Protein AF-A0A7Y2NNL2-F1 (afdb_monomer)

Foldseek 3Di:
DDDDDDDDDDDPPPCPPPFDKDWQFDWFDKKFKDFPLFADDAQVPPDHPLAQPGDSPVTDMGTDQEKDQPPPGRHYGDQQGQKMKIKDKTADQAQLFFFKKKKKKQKWQWKWKHKNNHTFDTDQFDDDDDGSPGAGNDGDDDPSNVDIDIDMDTDPDDHTMMMMMMMGHHNDSPDRMITIIMIMMGTGDDDWAWPFAQFWADFAQFKIKTKTFTPDWFWKKKQKDLDLVDSPDIDIDGGTDGIDITMGGRHHGQGKMWIFIATPVGGRGDTDPLQIEGGHHDPPDDDDAAEAEDEQQQPLDVVSLVVLVVVLVVQCPDPPNRRDHQAYEYEENQFADALDPVSNSRRPGVRCRSVRSYHYYDYDYDPGNHDD

Structure (mmCIF, N/CA/C/O backbone):
data_AF-A0A7Y2NNL2-F1
#
_entry.id   AF-A0A7Y2NNL2-F1
#
loop_
_atom_site.group_PDB
_atom_site.id
_atom_site.type_symbol
_atom_site.label_atom_id
_atom_site.label_alt_id
_atom_site.label_comp_id
_atom_site.label_asym_id
_atom_site.label_entity_id
_atom_site.label_seq_id
_atom_site.pdbx_PDB_ins_code
_atom_site.Cartn_x
_atom_site.Cartn_y
_atom_site.Cartn_z
_atom_site.occupancy
_atom_site.B_iso_or_equiv
_atom_site.auth_seq_id
_atom_site.auth_comp_id
_atom_site.auth_asym_id
_atom_site.auth_atom_id
_atom_site.pdbx_PDB_model_num
ATOM 1 N N . MET A 1 1 ? 3.612 52.638 32.351 1.00 39.91 1 MET A N 1
ATOM 2 C CA . MET A 1 1 ? 3.209 51.322 31.813 1.00 39.91 1 MET A CA 1
ATOM 3 C C . MET A 1 1 ? 3.485 51.329 30.318 1.00 39.91 1 MET A C 1
ATOM 5 O O . MET A 1 1 ? 2.898 52.148 29.628 1.00 39.91 1 MET A O 1
ATOM 9 N N . LYS A 1 2 ? 4.443 50.529 29.835 1.00 31.44 2 LYS A N 1
ATOM 10 C CA . LYS A 1 2 ? 4.724 50.361 28.399 1.00 31.44 2 LYS A CA 1
ATOM 11 C C . LYS A 1 2 ? 4.323 48.939 28.016 1.00 31.44 2 LYS A C 1
ATOM 13 O O . LYS A 1 2 ? 4.925 47.989 28.507 1.00 31.44 2 LYS A O 1
ATOM 18 N N . THR A 1 3 ? 3.288 48.813 27.201 1.00 33.69 3 THR A N 1
ATOM 19 C CA . THR A 1 3 ? 2.809 47.560 26.613 1.00 33.69 3 THR A CA 1
ATOM 20 C C . THR A 1 3 ? 3.788 47.111 25.527 1.00 33.69 3 THR A C 1
ATOM 22 O O . THR A 1 3 ? 4.092 47.868 24.608 1.00 33.69 3 THR A O 1
ATOM 25 N N . LYS A 1 4 ? 4.330 45.895 25.658 1.00 30.45 4 LYS A N 1
ATOM 26 C CA . LYS A 1 4 ? 5.097 45.223 24.602 1.00 30.45 4 LYS A CA 1
ATOM 27 C C . LYS A 1 4 ? 4.117 44.407 23.761 1.00 30.45 4 LYS A C 1
ATOM 29 O O . LYS A 1 4 ? 3.506 43.481 24.283 1.00 30.45 4 LYS A O 1
ATOM 34 N N . ASN A 1 5 ? 3.984 44.757 22.486 1.00 30.94 5 ASN A N 1
ATOM 35 C CA . ASN A 1 5 ? 3.289 43.934 21.501 1.00 30.94 5 ASN A CA 1
ATOM 36 C C . ASN A 1 5 ? 4.247 42.834 21.036 1.00 30.94 5 ASN A C 1
ATOM 38 O O . ASN A 1 5 ? 5.328 43.139 20.532 1.00 30.94 5 ASN A O 1
ATOM 42 N N . TYR A 1 6 ? 3.859 41.575 21.216 1.00 30.16 6 TYR A N 1
ATOM 43 C CA . TYR A 1 6 ? 4.557 40.435 20.631 1.00 30.16 6 TYR A CA 1
ATOM 44 C C . TYR A 1 6 ? 3.902 40.109 19.290 1.00 30.16 6 TYR A C 1
ATOM 46 O O . TYR A 1 6 ? 2.712 39.809 19.226 1.00 30.16 6 TYR A O 1
ATOM 54 N N . LEU A 1 7 ? 4.685 40.226 18.221 1.00 28.59 7 LEU A N 1
ATOM 55 C CA . LEU A 1 7 ? 4.309 39.805 16.880 1.00 28.59 7 LEU A CA 1
ATOM 56 C C . LEU A 1 7 ? 4.473 38.279 16.819 1.00 28.59 7 LEU A C 1
ATOM 58 O O . LEU A 1 7 ? 5.594 37.780 16.894 1.00 28.59 7 LEU A O 1
ATOM 62 N N . PHE A 1 8 ? 3.367 37.540 16.743 1.00 30.36 8 PHE A N 1
ATOM 63 C CA . PHE A 1 8 ? 3.392 36.105 16.463 1.00 30.36 8 PHE A CA 1
ATOM 64 C C . PHE A 1 8 ? 3.561 35.912 14.954 1.00 30.36 8 PHE A C 1
ATOM 66 O O . PHE A 1 8 ? 2.633 36.149 14.183 1.00 30.36 8 PHE A O 1
ATOM 73 N N . THR A 1 9 ? 4.754 35.505 14.528 1.00 30.58 9 THR A N 1
ATOM 74 C CA . THR A 1 9 ? 4.985 35.030 13.161 1.00 30.58 9 THR A CA 1
ATOM 75 C C . THR A 1 9 ? 4.432 33.613 13.054 1.00 30.58 9 THR A C 1
ATOM 77 O O . THR A 1 9 ? 4.983 32.681 13.636 1.00 30.58 9 THR A O 1
ATOM 80 N N . LEU A 1 10 ? 3.328 33.458 12.326 1.00 28.56 10 LEU A N 1
ATOM 81 C CA . LEU A 1 10 ? 2.786 32.162 11.935 1.00 28.56 10 LEU A CA 1
ATOM 82 C C . LEU A 1 10 ? 3.686 31.586 10.830 1.00 28.56 10 LEU A C 1
ATOM 84 O O . LEU A 1 10 ? 3.646 32.049 9.691 1.00 28.56 10 LEU A O 1
ATOM 88 N N . ILE A 1 11 ? 4.534 30.617 11.172 1.00 29.59 11 ILE A N 1
ATOM 89 C CA . ILE A 1 11 ? 5.284 29.835 10.184 1.00 29.59 11 ILE A CA 1
ATOM 90 C C . ILE A 1 11 ? 4.324 28.774 9.648 1.00 29.59 11 ILE A C 1
ATOM 92 O O . ILE A 1 11 ? 4.042 27.783 10.319 1.00 29.59 11 ILE A O 1
ATOM 96 N N . LEU A 1 12 ? 3.796 29.005 8.449 1.00 29.80 12 LEU A N 1
ATOM 97 C CA . LEU A 1 12 ? 3.061 27.996 7.698 1.00 29.80 12 LEU A CA 1
ATOM 98 C C . LEU A 1 12 ? 4.092 27.034 7.082 1.00 29.80 12 LEU A C 1
ATOM 100 O O . LEU A 1 12 ? 4.639 27.296 6.013 1.00 29.80 12 LEU A O 1
ATOM 104 N N . LEU A 1 13 ? 4.411 25.953 7.794 1.00 30.67 13 LEU A N 1
ATOM 105 C CA . LEU A 1 13 ? 5.142 24.814 7.237 1.00 30.67 13 LEU A CA 1
ATOM 106 C C . LEU A 1 13 ? 4.187 24.064 6.305 1.00 30.67 13 LEU A C 1
ATOM 108 O O . LEU A 1 13 ? 3.367 23.269 6.751 1.00 30.67 13 LEU A O 1
ATOM 112 N N . ILE A 1 14 ? 4.275 24.341 5.007 1.00 36.69 14 ILE A N 1
ATOM 113 C CA . ILE A 1 14 ? 3.704 23.464 3.986 1.00 36.69 14 ILE A CA 1
ATOM 114 C C . ILE A 1 14 ? 4.641 22.255 3.919 1.00 36.69 14 ILE A C 1
ATOM 116 O O . ILE A 1 14 ? 5.672 22.302 3.250 1.00 36.69 14 ILE A O 1
ATOM 120 N N . SER A 1 15 ? 4.331 21.191 4.660 1.00 38.12 15 SER A N 1
ATOM 121 C CA . SER A 1 15 ? 4.994 19.897 4.493 1.00 38.12 15 SER A CA 1
ATOM 122 C C . SER A 1 15 ? 4.481 19.253 3.204 1.00 38.12 15 SER A C 1
ATOM 124 O O . SER A 1 15 ? 3.606 18.391 3.227 1.00 38.12 15 SER A O 1
ATOM 126 N N . GLY A 1 16 ? 4.994 19.698 2.058 1.00 38.06 16 GLY A N 1
ATOM 127 C CA . GLY A 1 16 ? 5.000 18.837 0.882 1.00 38.06 16 GLY A CA 1
ATOM 128 C C . GLY A 1 16 ? 5.889 17.650 1.229 1.00 38.06 16 GLY A C 1
ATOM 129 O O . GLY A 1 16 ? 7.071 17.848 1.505 1.00 38.06 16 GLY A O 1
ATOM 130 N N . GLY A 1 17 ? 5.319 16.449 1.321 1.00 42.34 17 GLY A N 1
ATOM 131 C CA . GLY A 1 17 ? 6.104 15.243 1.553 1.00 42.34 17 GLY A CA 1
ATOM 132 C C . GLY A 1 17 ? 7.134 15.107 0.436 1.00 42.34 17 GLY A C 1
ATOM 133 O O . GLY A 1 17 ? 6.771 14.862 -0.709 1.00 42.34 17 GLY A O 1
ATOM 134 N N . MET A 1 18 ? 8.412 15.318 0.748 1.00 43.72 18 MET A N 1
ATOM 135 C CA . MET A 1 18 ? 9.483 14.835 -0.112 1.00 43.72 18 MET A CA 1
ATOM 136 C C . MET A 1 18 ? 9.488 13.319 0.040 1.00 43.72 18 MET A C 1
ATOM 138 O O . MET A 1 18 ? 9.969 12.804 1.048 1.00 43.72 18 MET A O 1
ATOM 142 N N . TYR A 1 19 ? 8.917 12.609 -0.927 1.00 59.53 19 TYR A N 1
ATOM 143 C CA . TYR A 1 19 ? 9.126 11.170 -1.018 1.00 59.53 19 TYR A CA 1
ATOM 144 C C . TYR A 1 19 ? 10.609 10.941 -1.310 1.00 59.53 19 TYR A C 1
ATOM 146 O O . TYR A 1 19 ? 11.184 11.590 -2.188 1.00 59.53 19 TYR A O 1
ATOM 154 N N . GLY A 1 20 ? 11.256 10.091 -0.513 1.00 73.69 20 GLY A N 1
ATOM 155 C CA . GLY A 1 20 ? 12.661 9.765 -0.723 1.00 73.69 20 GLY A CA 1
ATOM 156 C C . GLY A 1 20 ? 12.835 9.130 -2.100 1.00 73.69 20 GLY A C 1
ATOM 157 O O . GLY A 1 20 ? 12.136 8.178 -2.421 1.00 73.69 20 GLY A O 1
ATOM 158 N N . GLN A 1 21 ? 13.745 9.646 -2.919 1.00 86.75 21 GLN A N 1
ATOM 159 C CA . GLN A 1 21 ? 14.157 8.975 -4.151 1.00 86.75 21 GLN A CA 1
ATOM 160 C C . GLN A 1 21 ? 15.520 8.322 -3.926 1.00 86.75 21 GLN A C 1
ATOM 162 O O . GLN A 1 21 ? 16.376 8.890 -3.243 1.00 86.75 21 GLN A O 1
ATOM 167 N N . THR A 1 22 ? 15.722 7.138 -4.490 1.00 93.25 22 THR A N 1
ATOM 168 C CA . THR A 1 22 ? 16.997 6.416 -4.444 1.00 93.25 22 THR A CA 1
ATOM 169 C C . THR A 1 22 ? 17.411 6.055 -5.858 1.00 93.25 22 THR A C 1
ATOM 171 O O . THR A 1 22 ? 16.667 5.379 -6.562 1.00 93.25 22 THR A O 1
ATOM 174 N N . THR A 1 23 ? 18.603 6.470 -6.278 1.00 95.56 23 THR A N 1
ATOM 175 C CA . THR A 1 23 ? 19.197 5.977 -7.525 1.00 95.56 23 THR A CA 1
ATOM 176 C C . THR A 1 23 ? 19.580 4.510 -7.338 1.00 95.56 23 THR A C 1
ATOM 178 O O . THR A 1 23 ? 20.417 4.193 -6.495 1.00 95.56 23 THR A O 1
ATOM 181 N N . LEU A 1 24 ? 18.932 3.625 -8.094 1.00 97.00 24 LEU A N 1
ATOM 182 C CA . LEU A 1 24 ? 19.151 2.175 -8.071 1.00 97.00 24 LEU A CA 1
ATOM 183 C C . LEU A 1 24 ? 20.162 1.744 -9.140 1.00 97.00 24 LEU A C 1
ATOM 185 O O . LEU A 1 24 ? 20.945 0.825 -8.912 1.00 97.00 24 LEU A O 1
ATOM 189 N N . ILE A 1 25 ? 20.165 2.429 -10.286 1.00 98.12 25 ILE A N 1
ATOM 190 C CA . ILE A 1 25 ? 21.173 2.311 -11.344 1.00 98.12 25 ILE A CA 1
ATOM 191 C C . ILE A 1 25 ? 21.515 3.731 -11.793 1.00 98.12 25 ILE A C 1
ATOM 193 O O . ILE A 1 25 ? 20.610 4.494 -12.130 1.00 98.12 25 ILE A O 1
ATOM 197 N N . SER A 1 26 ? 22.797 4.088 -11.771 1.00 97.69 26 SER A N 1
ATOM 198 C CA . SER A 1 26 ? 23.283 5.387 -12.251 1.00 97.69 26 SER A CA 1
ATOM 199 C C . SER A 1 26 ? 23.585 5.335 -13.748 1.00 97.69 26 SER A C 1
ATOM 201 O O . SER A 1 26 ? 23.958 4.277 -14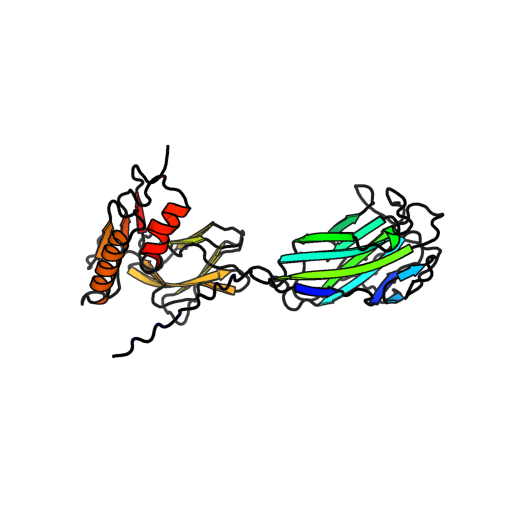.254 1.00 97.69 26 SER A O 1
ATOM 203 N N . GLU A 1 27 ? 23.506 6.478 -14.428 1.00 96.19 27 GLU A N 1
ATOM 204 C CA . GLU A 1 27 ? 24.070 6.629 -15.779 1.00 96.19 27 GLU A CA 1
ATOM 205 C C . GLU A 1 27 ? 25.551 6.221 -15.804 1.00 96.19 27 GLU A C 1
ATOM 207 O O . GLU A 1 27 ? 26.263 6.380 -14.804 1.00 96.19 27 GLU A O 1
ATOM 212 N N . GLY A 1 28 ? 25.999 5.649 -16.920 1.00 96.88 28 GLY A N 1
ATOM 213 C CA . GLY A 1 28 ? 27.375 5.179 -17.076 1.00 96.88 28 GLY A CA 1
ATOM 214 C C . GLY A 1 28 ? 27.766 3.973 -16.210 1.00 96.88 28 GLY A C 1
ATOM 215 O O . GLY A 1 28 ? 28.952 3.700 -16.027 1.00 96.88 28 GLY A O 1
ATOM 216 N N . SER A 1 29 ? 26.797 3.250 -15.637 1.00 97.56 29 SER A N 1
ATOM 217 C CA . SER A 1 29 ? 27.079 2.021 -14.879 1.00 97.56 29 SER A CA 1
ATOM 218 C C . SER A 1 29 ? 27.646 0.912 -15.777 1.00 97.56 29 SER A C 1
ATOM 220 O O . SER A 1 29 ? 27.354 0.867 -16.967 1.00 97.56 29 SER A O 1
ATOM 222 N N . ASP A 1 30 ? 28.393 -0.035 -15.201 1.00 98.12 30 ASP A N 1
ATOM 223 C CA . ASP A 1 30 ? 28.882 -1.223 -15.923 1.00 98.12 30 ASP A CA 1
ATOM 224 C C . ASP A 1 30 ? 27.750 -2.184 -16.294 1.00 98.12 30 ASP A C 1
ATOM 226 O O . ASP A 1 30 ? 26.962 -2.547 -15.427 1.00 98.12 30 ASP A O 1
ATOM 230 N N . TRP A 1 31 ? 27.693 -2.683 -17.521 1.00 98.50 31 TRP A N 1
ATOM 231 C CA . TRP A 1 31 ? 26.726 -3.697 -17.952 1.00 98.50 31 TRP A CA 1
ATOM 232 C C . TRP A 1 31 ? 27.439 -4.932 -18.479 1.00 98.50 31 TRP A C 1
ATOM 234 O O . TRP A 1 31 ? 28.460 -4.818 -19.157 1.00 98.50 31 TRP A O 1
ATOM 244 N N . ASN A 1 32 ? 26.884 -6.110 -18.188 1.00 98.50 32 ASN A N 1
ATOM 245 C CA . ASN A 1 32 ? 27.220 -7.300 -18.957 1.00 98.50 32 ASN A CA 1
ATOM 246 C C . ASN A 1 32 ? 26.529 -7.183 -20.313 1.00 98.50 32 ASN A C 1
ATOM 248 O O . ASN A 1 32 ? 25.350 -6.836 -20.359 1.00 98.50 32 ASN A O 1
ATOM 252 N N . TYR A 1 33 ? 27.237 -7.458 -21.402 1.00 98.31 33 TYR A N 1
ATOM 253 C CA . TYR A 1 33 ? 26.706 -7.335 -22.752 1.00 98.31 33 TYR A CA 1
ATOM 254 C C . TYR A 1 33 ? 27.048 -8.537 -23.632 1.00 98.31 33 TYR A C 1
ATOM 256 O O . TYR A 1 33 ? 28.111 -9.155 -23.505 1.00 98.31 33 TYR A O 1
ATOM 264 N N . TYR A 1 34 ? 26.125 -8.847 -24.539 1.00 97.62 34 TYR A N 1
ATOM 265 C CA . TYR A 1 34 ? 26.248 -9.890 -25.548 1.00 97.62 34 TYR A CA 1
ATOM 266 C C . TYR A 1 34 ? 26.016 -9.297 -26.936 1.00 97.62 34 TYR A C 1
ATOM 268 O O . TYR A 1 34 ? 24.952 -8.748 -27.224 1.00 97.62 34 TYR A O 1
ATOM 276 N N . ASP A 1 35 ? 27.031 -9.418 -27.788 1.00 95.38 35 ASP A N 1
ATOM 277 C CA . ASP A 1 35 ? 27.153 -8.731 -29.077 1.00 95.38 35 ASP A CA 1
ATOM 278 C C . ASP A 1 35 ? 27.595 -9.686 -30.210 1.00 95.38 35 ASP A C 1
ATOM 280 O O . ASP A 1 35 ? 28.203 -9.289 -31.203 1.00 95.38 35 ASP A O 1
ATOM 284 N N . LEU A 1 36 ? 27.284 -10.984 -30.080 1.00 94.69 36 LEU A N 1
ATOM 285 C CA . LEU A 1 36 ? 27.739 -12.035 -31.006 1.00 94.69 36 LEU A CA 1
ATOM 286 C C . LEU A 1 36 ? 26.868 -12.207 -32.266 1.00 94.69 36 LEU A C 1
ATOM 288 O O . LEU A 1 36 ? 27.039 -13.176 -33.006 1.00 94.69 36 LEU A O 1
ATOM 292 N N . ALA A 1 37 ? 25.984 -11.244 -32.543 1.00 91.88 37 ALA A N 1
ATOM 293 C CA . ALA A 1 37 ? 25.077 -11.238 -33.693 1.00 91.88 37 ALA A CA 1
ATOM 294 C C . ALA A 1 37 ? 24.137 -12.466 -33.771 1.00 91.88 37 ALA A C 1
ATOM 296 O O . ALA A 1 37 ? 23.895 -13.041 -34.835 1.00 91.88 37 ALA A O 1
ATOM 297 N N . ASN A 1 38 ? 23.601 -12.864 -32.619 1.00 93.88 38 ASN A N 1
ATOM 298 C CA . ASN A 1 38 ? 22.544 -13.858 -32.462 1.00 93.88 38 ASN A CA 1
ATOM 299 C C . ASN A 1 38 ? 21.821 -13.647 -31.124 1.00 93.88 38 ASN A C 1
ATOM 301 O O . ASN A 1 38 ? 22.293 -12.902 -30.268 1.00 93.88 38 ASN A O 1
ATOM 305 N N . GLU A 1 39 ? 20.705 -14.346 -30.920 1.00 94.12 39 GLU A N 1
ATOM 306 C CA . GLU A 1 39 ? 20.044 -14.398 -29.613 1.00 94.12 39 GLU A CA 1
ATOM 307 C C . GLU A 1 39 ? 20.897 -15.201 -28.610 1.00 94.12 39 GLU A C 1
ATOM 309 O O . GLU A 1 39 ? 21.402 -16.272 -28.986 1.00 94.12 39 GLU A O 1
ATOM 314 N N . PRO A 1 40 ? 21.058 -14.740 -27.352 1.00 95.94 40 PRO A N 1
ATOM 315 C CA . PRO A 1 40 ? 21.673 -15.540 -26.304 1.00 95.94 40 PRO A CA 1
ATOM 316 C C . PRO A 1 40 ? 20.906 -16.852 -26.121 1.00 95.94 40 PRO A C 1
ATOM 318 O O . PRO A 1 40 ? 19.692 -16.854 -25.915 1.00 95.94 40 PRO A O 1
ATOM 321 N N . SER A 1 41 ? 21.610 -17.981 -26.192 1.00 94.88 41 SER A N 1
ATOM 322 C CA . SER A 1 41 ? 21.019 -19.275 -25.848 1.00 94.88 41 SER A CA 1
ATOM 323 C C . SER A 1 41 ? 20.670 -19.330 -24.362 1.00 94.88 41 SER A C 1
ATOM 325 O O . SER A 1 41 ? 21.204 -18.541 -23.574 1.00 94.88 41 SER A O 1
ATOM 327 N N . ASP A 1 42 ? 19.857 -20.317 -23.971 1.00 93.56 42 ASP A N 1
ATOM 328 C CA . ASP A 1 42 ? 19.767 -20.699 -22.563 1.00 93.56 42 ASP A CA 1
ATOM 329 C C . ASP A 1 42 ? 21.164 -20.988 -21.984 1.00 93.56 42 ASP A C 1
ATOM 331 O O . ASP A 1 42 ? 22.123 -21.290 -22.711 1.00 93.56 42 ASP A O 1
ATOM 335 N N . ASP A 1 43 ? 21.298 -20.846 -20.671 1.00 92.56 43 ASP A N 1
ATOM 336 C CA . ASP A 1 43 ? 22.573 -21.010 -19.966 1.00 92.56 43 ASP A CA 1
ATOM 337 C C . ASP A 1 43 ? 22.940 -22.483 -19.681 1.00 92.56 43 ASP A C 1
ATOM 339 O O . ASP A 1 43 ? 23.876 -22.773 -18.928 1.00 92.56 43 ASP A O 1
ATOM 343 N N . GLY A 1 44 ? 22.212 -23.434 -20.274 1.00 90.44 44 GLY A N 1
ATOM 344 C CA . GLY A 1 44 ? 22.331 -24.864 -20.013 1.00 90.44 44 GLY A CA 1
ATOM 345 C C . GLY A 1 44 ? 21.576 -25.352 -18.772 1.00 90.44 44 GLY A C 1
ATOM 346 O O . GLY A 1 44 ? 21.594 -26.558 -18.508 1.00 90.44 44 GLY A O 1
ATOM 347 N N . GLN A 1 45 ? 20.910 -24.463 -18.026 1.00 91.00 45 GLN A N 1
ATOM 348 C CA . GLN A 1 45 ? 20.051 -24.794 -16.879 1.00 91.00 45 GLN A CA 1
ATOM 349 C C . GLN A 1 45 ? 18.556 -24.629 -17.192 1.00 91.00 45 GLN A C 1
ATOM 351 O O . GLN A 1 45 ? 17.712 -25.079 -16.416 1.00 91.00 45 GLN A O 1
ATOM 356 N N . GLY A 1 46 ? 18.237 -24.105 -18.378 1.00 92.38 46 GLY A N 1
ATOM 357 C CA . GLY A 1 46 ? 16.873 -23.857 -18.841 1.00 92.38 46 GLY A CA 1
ATOM 358 C C . GLY A 1 46 ? 16.411 -22.416 -18.642 1.00 92.38 46 GLY A C 1
ATOM 359 O O . GLY A 1 46 ? 15.273 -22.122 -18.997 1.00 92.38 46 GLY A O 1
ATOM 360 N N . ASP A 1 47 ? 17.285 -21.547 -18.131 1.00 94.38 47 ASP A N 1
ATOM 361 C CA . ASP A 1 47 ? 17.009 -20.130 -17.935 1.00 94.38 47 ASP A CA 1
ATOM 362 C C . ASP A 1 47 ? 17.349 -19.337 -19.202 1.00 94.38 47 ASP A C 1
ATOM 364 O O . ASP A 1 47 ? 18.347 -19.578 -19.888 1.00 94.38 47 ASP A O 1
ATOM 368 N N . THR A 1 48 ? 16.510 -18.361 -19.512 1.00 95.94 48 THR A N 1
ATOM 369 C CA . THR A 1 48 ? 16.673 -17.393 -20.596 1.00 95.94 48 THR A CA 1
ATOM 370 C C . THR A 1 48 ? 17.347 -16.125 -20.084 1.00 95.94 48 THR A C 1
ATOM 372 O O . THR A 1 48 ? 17.248 -15.775 -18.911 1.00 95.94 48 THR A O 1
ATOM 375 N N . TRP A 1 49 ? 18.009 -15.376 -20.967 1.00 96.62 49 TRP A N 1
ATOM 376 C CA . TRP A 1 49 ? 18.824 -14.214 -20.581 1.00 96.62 49 TRP A CA 1
ATOM 377 C C . TRP A 1 49 ? 18.063 -13.106 -19.825 1.00 96.62 49 TRP A C 1
ATOM 379 O O . TRP A 1 49 ? 18.677 -12.316 -19.109 1.00 96.62 49 TRP A O 1
ATOM 389 N N . THR A 1 50 ? 16.735 -13.046 -19.935 1.00 97.12 50 THR A N 1
ATOM 390 C CA . THR A 1 50 ? 15.908 -12.077 -19.192 1.00 97.12 50 THR A CA 1
ATOM 391 C C . THR A 1 50 ? 15.652 -12.470 -17.733 1.00 97.12 50 THR A C 1
ATOM 393 O O . THR A 1 50 ? 15.298 -11.614 -16.918 1.00 97.12 50 THR A O 1
ATOM 396 N N . GLU A 1 51 ? 15.827 -13.747 -17.386 1.00 95.81 51 GLU A N 1
ATOM 397 C CA . GLU A 1 51 ? 15.499 -14.299 -16.073 1.00 95.81 51 GLU A CA 1
ATOM 398 C C . GLU A 1 51 ? 16.600 -14.025 -15.040 1.00 95.81 51 GLU A C 1
ATOM 400 O O . GLU A 1 51 ? 17.773 -13.780 -15.355 1.00 95.81 51 GLU A O 1
ATOM 405 N N . THR A 1 52 ? 16.199 -14.031 -13.766 1.00 94.81 52 THR A N 1
ATOM 406 C CA . THR A 1 52 ? 17.073 -13.673 -12.644 1.00 94.81 52 THR A CA 1
ATOM 407 C C . THR A 1 52 ? 18.226 -14.660 -12.464 1.00 94.81 52 THR A C 1
ATOM 409 O O . THR A 1 52 ? 19.341 -14.225 -12.180 1.00 94.81 52 THR A O 1
ATOM 412 N N . ASP A 1 53 ? 17.977 -15.951 -12.691 1.00 94.38 53 ASP A N 1
ATOM 413 C CA . ASP A 1 53 ? 18.937 -17.030 -12.429 1.00 94.38 53 ASP A CA 1
ATOM 414 C C . ASP A 1 53 ? 19.886 -17.324 -13.610 1.00 94.38 53 ASP A C 1
ATOM 416 O O . ASP A 1 53 ? 20.861 -18.056 -13.441 1.00 94.38 53 ASP A O 1
ATOM 420 N N . TYR A 1 54 ? 19.685 -16.680 -14.769 1.00 96.88 54 TYR A N 1
ATOM 421 C CA . TYR A 1 54 ? 20.549 -16.854 -15.940 1.00 96.88 54 TYR A CA 1
ATOM 422 C C . TYR A 1 54 ? 22.006 -16.470 -15.658 1.00 96.88 54 TYR A C 1
ATOM 424 O O . TYR A 1 54 ? 22.308 -15.353 -15.207 1.00 96.88 54 TYR A O 1
ATOM 432 N N . ASN A 1 55 ? 22.917 -17.380 -15.999 1.00 95.38 55 ASN A N 1
ATOM 433 C CA . ASN A 1 55 ? 24.355 -17.187 -15.863 1.00 95.38 55 ASN A CA 1
ATOM 434 C C . ASN A 1 55 ? 24.966 -16.398 -17.039 1.00 95.38 55 ASN A C 1
ATOM 436 O O . ASN A 1 55 ? 25.330 -16.965 -18.070 1.00 95.38 55 ASN A O 1
ATOM 440 N N . ASP A 1 56 ? 25.183 -15.096 -16.846 1.00 95.81 56 ASP A N 1
ATOM 441 C CA . ASP A 1 56 ? 25.862 -14.211 -17.804 1.00 95.81 56 ASP A CA 1
ATOM 442 C C . ASP A 1 56 ? 27.370 -14.061 -17.570 1.00 95.81 56 ASP A C 1
ATOM 444 O O . ASP A 1 56 ? 28.000 -13.217 -18.199 1.00 95.81 56 ASP A O 1
ATOM 448 N N . ALA A 1 57 ? 27.996 -14.886 -16.726 1.00 95.38 57 ALA A N 1
ATOM 449 C CA . ALA A 1 57 ? 29.453 -14.867 -16.566 1.00 95.38 57 ALA A CA 1
ATOM 450 C C . ALA A 1 57 ? 30.253 -14.999 -17.888 1.00 95.38 57 ALA A C 1
ATOM 452 O O . ALA A 1 57 ? 31.380 -14.501 -17.936 1.00 95.38 57 ALA A O 1
ATOM 453 N N . PRO A 1 58 ? 29.743 -15.658 -18.955 1.00 95.50 58 PRO A N 1
ATOM 454 C CA . PRO A 1 58 ? 30.408 -15.677 -20.260 1.00 95.50 58 PRO A CA 1
ATOM 455 C C . PRO A 1 58 ? 30.302 -14.374 -21.066 1.00 95.50 58 PRO A C 1
ATOM 457 O O . PRO A 1 58 ? 30.973 -14.263 -22.092 1.00 95.50 58 PRO A O 1
ATOM 460 N N . TRP A 1 59 ? 29.436 -13.438 -20.672 1.00 97.69 59 TRP A N 1
ATOM 461 C CA . TRP A 1 59 ? 29.226 -12.178 -21.381 1.00 97.69 59 TRP A CA 1
ATOM 462 C C . TRP A 1 59 ? 30.387 -11.215 -21.114 1.00 97.69 59 TRP A C 1
ATOM 464 O O . TRP A 1 59 ? 31.081 -11.297 -20.098 1.00 97.69 59 TRP A O 1
ATOM 474 N N . SER A 1 60 ? 30.606 -10.288 -22.042 1.00 98.38 60 SER A N 1
ATOM 475 C CA . SER A 1 60 ? 31.578 -9.212 -21.847 1.00 98.38 60 SER A CA 1
ATOM 476 C C . SER A 1 60 ? 31.017 -8.172 -20.872 1.00 98.38 60 SER A C 1
ATOM 478 O O . SER A 1 60 ? 29.816 -8.142 -20.633 1.00 98.38 60 SER A O 1
ATOM 480 N N . ASN A 1 61 ? 31.859 -7.311 -20.293 1.00 98.31 61 ASN A N 1
ATOM 481 C CA . ASN A 1 61 ? 31.427 -6.290 -19.333 1.00 98.31 61 ASN A CA 1
ATOM 482 C C . ASN A 1 61 ? 32.104 -4.941 -19.606 1.00 98.31 61 ASN A C 1
ATOM 484 O O . ASN A 1 61 ? 33.291 -4.909 -19.943 1.00 98.31 61 ASN A O 1
ATOM 488 N N . GLY A 1 62 ? 31.366 -3.841 -19.455 1.00 97.81 62 GLY A N 1
ATOM 489 C CA . GLY A 1 62 ? 31.928 -2.493 -19.523 1.00 97.81 62 GLY A CA 1
ATOM 490 C C . GLY A 1 62 ? 30.929 -1.382 -19.180 1.00 97.81 62 GLY A C 1
ATOM 491 O O . GLY A 1 62 ? 29.720 -1.624 -19.194 1.00 97.81 62 GLY A O 1
ATOM 492 N N . PRO A 1 63 ? 31.417 -0.171 -18.857 1.00 97.94 63 PRO A N 1
ATOM 493 C CA . PRO A 1 63 ? 30.585 0.989 -18.540 1.00 97.94 63 PRO A CA 1
ATOM 494 C C . PRO A 1 63 ? 29.784 1.475 -19.750 1.00 97.94 63 PRO A C 1
ATOM 496 O O . PRO A 1 63 ? 30.306 1.535 -20.867 1.00 97.94 63 PRO A O 1
ATOM 499 N N . ALA A 1 64 ? 28.535 1.871 -19.511 1.00 96.50 64 ALA A N 1
ATOM 500 C CA . ALA A 1 64 ? 27.759 2.657 -20.465 1.00 96.50 64 ALA A CA 1
ATOM 501 C C . ALA A 1 64 ? 28.379 4.065 -20.646 1.00 96.50 64 ALA A C 1
ATOM 503 O O . ALA A 1 64 ? 29.101 4.544 -19.775 1.00 96.50 64 ALA A O 1
ATOM 504 N N . GLN A 1 65 ? 28.168 4.789 -21.742 1.00 94.81 65 GLN A N 1
ATOM 505 C CA . GLN A 1 65 ? 27.402 4.454 -22.946 1.00 94.81 65 GLN A CA 1
ATOM 506 C C . GLN A 1 65 ? 28.068 3.317 -23.739 1.00 94.81 65 GLN A C 1
ATOM 508 O O . GLN A 1 65 ? 29.260 3.394 -24.060 1.00 94.81 65 GLN A O 1
ATOM 513 N N . LEU A 1 66 ? 27.313 2.243 -23.998 1.00 96.12 66 LEU A N 1
ATOM 514 C CA . LEU A 1 66 ? 27.746 1.099 -24.806 1.00 96.12 66 LEU A CA 1
ATOM 515 C C . LEU A 1 66 ? 27.230 1.254 -26.232 1.00 96.12 66 LEU A C 1
ATOM 517 O O . LEU A 1 66 ? 26.068 1.609 -26.417 1.00 96.12 66 LEU A O 1
ATOM 521 N N . GLY A 1 67 ? 28.058 0.950 -27.228 1.00 93.75 67 GLY A N 1
ATOM 522 C CA . GLY A 1 67 ? 27.645 1.183 -28.606 1.00 93.75 67 GLY A CA 1
ATOM 523 C C . GLY A 1 67 ? 28.731 1.051 -29.663 1.00 93.75 67 GLY A C 1
ATOM 524 O O . GLY A 1 67 ? 29.813 0.522 -29.404 1.00 93.75 67 GLY A O 1
ATOM 525 N N . TYR A 1 68 ? 28.445 1.568 -30.850 1.00 92.69 68 TYR A N 1
ATOM 526 C CA . TYR A 1 68 ? 29.418 1.859 -31.900 1.00 92.69 68 TYR A CA 1
ATOM 527 C C . TYR A 1 68 ? 28.863 2.949 -32.827 1.00 92.69 68 TYR A C 1
ATOM 529 O O . TYR A 1 68 ? 27.655 3.117 -32.902 1.00 92.69 68 TYR A O 1
ATOM 537 N N . GLY A 1 69 ? 29.732 3.614 -33.596 1.00 88.69 69 GLY A N 1
ATOM 538 C CA . GLY A 1 69 ? 29.339 4.501 -34.703 1.00 88.69 69 GLY A CA 1
ATOM 539 C C . GLY A 1 69 ? 29.371 6.004 -34.402 1.00 88.69 69 GLY A C 1
ATOM 540 O O . GLY A 1 69 ? 29.687 6.776 -35.313 1.00 88.69 69 GLY A O 1
ATOM 541 N N . ASP A 1 70 ? 29.186 6.410 -33.145 1.00 84.94 70 ASP A N 1
ATOM 542 C CA . ASP A 1 70 ? 28.979 7.808 -32.737 1.00 84.94 70 ASP A CA 1
ATOM 543 C C . ASP A 1 70 ? 30.253 8.485 -32.206 1.00 84.94 70 ASP A C 1
ATOM 545 O O . ASP A 1 70 ? 30.435 9.704 -32.321 1.00 84.94 70 ASP A O 1
ATOM 549 N N . GLY A 1 71 ? 31.202 7.697 -31.693 1.00 85.19 71 GLY A N 1
ATOM 550 C CA . GLY A 1 71 ? 32.488 8.181 -31.188 1.00 85.19 71 GLY A CA 1
ATOM 551 C C . GLY A 1 71 ? 32.425 8.800 -29.788 1.00 85.19 71 GLY A C 1
ATOM 552 O O . GLY A 1 71 ? 33.414 9.399 -29.350 1.00 85.19 71 GLY A O 1
ATOM 553 N N . ASP A 1 72 ? 31.292 8.667 -29.100 1.00 86.25 72 ASP A N 1
ATOM 554 C CA . ASP A 1 72 ? 31.078 9.012 -27.692 1.00 86.25 72 ASP A CA 1
ATOM 555 C C . ASP A 1 72 ? 31.010 7.774 -26.776 1.00 86.25 72 ASP A C 1
ATOM 557 O O . ASP A 1 72 ? 30.873 7.910 -25.557 1.00 86.25 72 ASP A O 1
ATOM 561 N N . GLU A 1 73 ? 31.181 6.569 -27.328 1.00 92.88 73 GLU A N 1
ATOM 562 C CA . GLU A 1 73 ? 31.028 5.327 -26.584 1.00 92.88 73 GLU A CA 1
ATOM 563 C C . GLU A 1 73 ? 32.146 5.151 -25.563 1.00 92.88 73 GLU A C 1
ATOM 565 O O . GLU A 1 73 ? 33.343 5.191 -25.870 1.00 92.88 73 GLU A O 1
ATOM 570 N N . THR A 1 74 ? 31.748 4.881 -24.322 1.00 95.81 74 THR A N 1
ATOM 571 C CA . THR A 1 74 ? 32.705 4.513 -23.276 1.00 95.81 74 THR A CA 1
ATOM 572 C C . THR A 1 74 ? 33.133 3.056 -23.445 1.00 95.81 74 THR A C 1
ATOM 574 O O . THR A 1 74 ? 34.311 2.736 -23.269 1.00 95.81 74 THR A O 1
ATOM 577 N N . THR A 1 75 ? 32.200 2.189 -23.854 1.00 96.69 75 THR A N 1
ATOM 578 C CA . THR A 1 75 ? 32.478 0.799 -24.233 1.00 96.69 75 THR A CA 1
ATOM 579 C C . THR A 1 75 ? 32.013 0.540 -25.659 1.00 96.69 75 THR A C 1
ATOM 581 O O . THR A 1 75 ? 30.819 0.541 -25.946 1.00 96.69 75 THR A O 1
ATOM 584 N N . THR A 1 76 ? 32.955 0.259 -26.556 1.00 96.56 76 THR A N 1
ATOM 585 C CA . THR A 1 76 ? 32.627 -0.149 -27.925 1.00 96.56 76 THR A CA 1
ATOM 586 C C . THR A 1 76 ? 32.208 -1.621 -27.968 1.00 96.56 76 THR A C 1
ATOM 588 O O . THR A 1 76 ? 32.965 -2.477 -27.506 1.00 96.56 76 THR A O 1
ATOM 591 N N . ILE A 1 77 ? 31.048 -1.915 -28.556 1.00 94.56 77 ILE A N 1
ATOM 592 C CA . ILE A 1 77 ? 30.580 -3.280 -28.861 1.00 94.56 77 ILE A CA 1
ATOM 593 C C . ILE A 1 77 ? 30.846 -3.626 -30.336 1.00 94.56 77 ILE A C 1
ATOM 595 O O . ILE A 1 77 ? 31.227 -2.765 -31.134 1.00 94.56 77 ILE A O 1
ATOM 599 N N . SER A 1 78 ? 30.672 -4.890 -30.725 1.00 93.06 78 SER A N 1
ATOM 600 C CA . SER A 1 78 ? 30.857 -5.316 -32.115 1.00 93.06 78 SER A CA 1
ATOM 601 C C . SER A 1 78 ? 29.948 -4.545 -33.080 1.00 93.06 78 SER A C 1
ATOM 603 O O . SER A 1 78 ? 28.734 -4.503 -32.905 1.00 93.06 78 SER A O 1
ATOM 605 N N . ASN A 1 79 ? 30.514 -4.022 -34.171 1.00 87.75 79 ASN A N 1
ATOM 606 C CA . ASN A 1 79 ? 29.765 -3.325 -35.225 1.00 87.75 79 ASN A CA 1
ATOM 607 C C . ASN A 1 79 ? 28.963 -4.260 -36.152 1.00 87.75 79 ASN A C 1
ATOM 609 O O . ASN A 1 79 ? 28.343 -3.803 -37.109 1.00 87.75 79 ASN A O 1
ATOM 613 N N . SER A 1 80 ? 29.009 -5.572 -35.909 1.00 87.62 80 SER A N 1
ATOM 614 C CA . SER A 1 80 ? 28.133 -6.557 -36.551 1.00 87.62 80 SER A CA 1
ATOM 615 C C . SER A 1 80 ? 26.833 -6.789 -35.775 1.00 87.62 80 SER A C 1
ATOM 617 O O . SER A 1 80 ? 26.078 -7.699 -36.111 1.00 87.62 80 SER A O 1
ATOM 619 N N . THR A 1 81 ? 26.614 -6.052 -34.688 1.00 88.06 81 THR A N 1
ATOM 620 C CA . THR A 1 81 ? 25.510 -6.275 -33.755 1.00 88.06 81 THR A CA 1
ATOM 621 C C . THR A 1 81 ? 24.238 -5.615 -34.266 1.00 88.06 81 THR A C 1
ATOM 623 O O . THR A 1 81 ? 24.105 -4.404 -34.212 1.00 88.06 81 THR A O 1
ATOM 626 N N . GLU A 1 82 ? 23.286 -6.417 -34.745 1.00 92.19 82 GLU A N 1
ATOM 627 C CA . GLU A 1 82 ? 21.942 -5.937 -35.119 1.00 92.19 82 GLU A CA 1
ATOM 628 C C . GLU A 1 82 ? 21.006 -5.799 -33.907 1.00 92.19 82 GLU A C 1
ATOM 630 O O . GLU A 1 82 ? 20.078 -4.988 -33.919 1.00 92.19 82 GLU A O 1
ATOM 635 N N . VAL A 1 83 ? 21.261 -6.606 -32.870 1.00 95.12 83 VAL A N 1
ATOM 636 C CA . VAL A 1 83 ? 20.580 -6.551 -31.575 1.00 95.12 83 VAL A CA 1
ATOM 637 C C . VAL A 1 83 ? 21.618 -6.672 -30.470 1.00 95.12 83 VAL A C 1
ATOM 639 O O . VAL A 1 83 ? 22.326 -7.679 -30.402 1.00 95.12 83 VAL A O 1
ATOM 642 N N . GLY A 1 84 ? 21.725 -5.641 -29.634 1.00 95.88 84 GLY A N 1
ATOM 643 C CA . GLY A 1 84 ? 22.582 -5.641 -28.452 1.00 95.88 84 GLY A CA 1
ATOM 644 C C . GLY A 1 84 ? 21.795 -6.084 -27.226 1.00 95.88 84 GLY A C 1
ATOM 645 O O . GLY A 1 84 ? 20.724 -5.540 -26.963 1.00 95.88 84 GLY A O 1
ATOM 646 N N . TYR A 1 85 ? 22.326 -7.045 -26.471 1.00 98.12 85 TYR A N 1
ATOM 647 C CA . TYR A 1 85 ? 21.712 -7.518 -25.230 1.00 98.12 85 TYR A CA 1
ATOM 648 C C . TYR A 1 85 ? 22.541 -7.076 -24.034 1.00 98.12 85 TYR A C 1
ATOM 650 O O . TYR A 1 85 ? 23.752 -7.289 -24.007 1.00 98.12 85 TYR A O 1
ATOM 658 N N . PHE A 1 86 ? 21.886 -6.510 -23.027 1.00 98.38 86 PHE A N 1
ATOM 659 C CA . PHE A 1 86 ? 22.520 -5.938 -21.845 1.00 98.38 86 PHE A CA 1
ATOM 660 C C . PHE A 1 86 ? 21.863 -6.487 -20.579 1.00 98.38 86 PHE A C 1
ATOM 662 O O . PHE A 1 86 ? 20.639 -6.552 -20.486 1.00 98.38 86 PHE A O 1
ATOM 669 N N . ARG A 1 87 ? 22.664 -6.867 -19.582 1.00 98.38 87 ARG A N 1
ATOM 670 C CA . ARG A 1 87 ? 22.197 -7.326 -18.268 1.00 98.38 87 ARG A CA 1
ATOM 671 C C . ARG A 1 87 ? 22.910 -6.615 -17.130 1.00 98.38 87 ARG A C 1
ATOM 673 O O . ARG A 1 87 ? 24.118 -6.365 -17.167 1.00 98.38 87 ARG A O 1
ATOM 680 N N . LYS A 1 88 ? 22.146 -6.336 -16.078 1.00 98.06 88 LYS A N 1
ATOM 681 C CA . LYS A 1 88 ? 22.642 -5.835 -14.801 1.00 98.06 88 LYS A CA 1
ATOM 682 C C . LYS A 1 88 ? 21.857 -6.449 -13.655 1.00 98.06 88 LYS A C 1
ATOM 684 O O . LYS A 1 88 ? 20.636 -6.344 -13.597 1.00 98.06 88 LYS A O 1
ATOM 689 N N . THR A 1 89 ? 22.590 -6.976 -12.684 1.00 97.56 89 THR A N 1
ATOM 690 C CA . THR A 1 89 ? 22.034 -7.396 -11.400 1.00 97.56 89 THR A CA 1
ATOM 691 C C . THR A 1 89 ? 22.233 -6.302 -10.359 1.00 97.56 89 THR A C 1
ATOM 693 O O . THR A 1 89 ? 23.342 -5.791 -10.185 1.00 97.56 89 THR A O 1
ATOM 696 N N . ILE A 1 90 ? 21.167 -5.956 -9.642 1.00 97.31 90 ILE A N 1
ATOM 697 C CA . ILE A 1 90 ? 21.203 -5.076 -8.471 1.00 97.31 90 ILE A CA 1
ATOM 698 C C . ILE A 1 90 ? 20.665 -5.811 -7.247 1.00 97.31 90 ILE A C 1
ATOM 700 O O . ILE A 1 90 ? 19.813 -6.690 -7.358 1.00 97.31 90 ILE A O 1
ATOM 704 N N . ASN A 1 91 ? 21.142 -5.434 -6.062 1.00 96.62 91 ASN A N 1
ATOM 705 C CA . ASN A 1 91 ? 20.630 -5.973 -4.808 1.00 96.62 91 ASN A CA 1
ATOM 706 C C . ASN A 1 91 ? 19.776 -4.931 -4.080 1.00 96.62 91 ASN A C 1
ATOM 708 O O . ASN A 1 91 ? 20.267 -3.858 -3.728 1.00 96.62 91 ASN A O 1
ATOM 712 N N . ILE A 1 92 ? 18.526 -5.281 -3.796 1.00 96.00 92 ILE A N 1
ATOM 713 C CA . ILE A 1 92 ? 17.557 -4.450 -3.085 1.00 96.00 92 ILE A CA 1
ATOM 714 C C . ILE A 1 92 ? 17.427 -4.963 -1.652 1.00 96.00 92 ILE A C 1
ATOM 716 O O . ILE A 1 92 ? 17.022 -6.099 -1.426 1.00 96.00 92 ILE A O 1
ATOM 720 N N . ALA A 1 93 ? 17.792 -4.140 -0.668 1.00 91.81 93 ALA A N 1
ATOM 721 C CA . ALA A 1 93 ? 17.746 -4.545 0.740 1.00 91.81 93 ALA A CA 1
ATOM 722 C C . ALA A 1 93 ? 16.310 -4.763 1.241 1.00 91.81 93 ALA A C 1
ATOM 724 O O . ALA A 1 93 ? 16.063 -5.686 2.011 1.00 91.81 93 ALA A O 1
ATOM 725 N N . ASP A 1 94 ? 15.387 -3.917 0.791 1.00 86.94 94 ASP A N 1
ATOM 726 C CA . ASP A 1 94 ? 13.965 -3.994 1.096 1.00 86.94 94 ASP A CA 1
ATOM 727 C C . ASP A 1 94 ? 13.180 -3.375 -0.065 1.00 86.94 94 ASP A C 1
ATOM 729 O O . ASP A 1 94 ? 13.285 -2.176 -0.329 1.00 86.94 94 ASP A O 1
ATOM 733 N N . HIS A 1 95 ? 12.453 -4.209 -0.809 1.00 88.00 95 HIS A N 1
ATOM 734 C CA . HIS A 1 95 ? 11.696 -3.757 -1.978 1.00 88.00 95 HIS A CA 1
ATOM 735 C C . HIS A 1 95 ? 10.446 -2.959 -1.604 1.00 88.00 95 HIS A C 1
ATOM 737 O O . HIS A 1 95 ? 10.006 -2.138 -2.406 1.00 88.00 95 HIS A O 1
ATOM 743 N N . THR A 1 96 ? 9.917 -3.137 -0.386 1.00 83.62 96 THR A N 1
ATOM 744 C CA . THR A 1 96 ? 8.721 -2.420 0.093 1.00 83.62 96 THR A CA 1
ATOM 745 C C . THR A 1 96 ? 8.963 -0.915 0.207 1.00 83.62 96 THR A C 1
ATOM 747 O O . THR A 1 96 ? 8.027 -0.120 0.246 1.00 83.62 96 THR A O 1
ATOM 750 N N . LEU A 1 97 ? 10.234 -0.501 0.180 1.00 85.56 97 LEU A N 1
ATOM 751 C CA . LEU A 1 97 ? 10.631 0.895 0.129 1.00 85.56 97 LEU A CA 1
ATOM 752 C C . LEU A 1 97 ? 10.284 1.571 -1.196 1.00 85.56 97 LEU A C 1
ATOM 754 O O . LEU A 1 97 ? 10.257 2.795 -1.214 1.00 85.56 97 LEU A O 1
ATOM 758 N N . TYR A 1 98 ? 10.038 0.841 -2.287 1.00 88.94 98 TYR A N 1
ATOM 759 C CA . TYR A 1 98 ? 9.844 1.424 -3.615 1.00 88.94 98 TYR A CA 1
ATOM 760 C C . TYR A 1 98 ? 8.498 1.022 -4.203 1.00 88.94 98 TYR A C 1
ATOM 762 O O . TYR A 1 98 ? 8.281 -0.149 -4.499 1.00 88.94 98 TYR A O 1
ATOM 770 N N . ASN A 1 99 ? 7.617 1.998 -4.420 1.00 86.31 99 ASN A N 1
ATOM 771 C CA . ASN A 1 99 ? 6.306 1.746 -5.026 1.00 86.31 99 ASN A CA 1
ATOM 772 C C . ASN A 1 99 ? 6.322 1.989 -6.537 1.00 86.31 99 ASN A C 1
ATOM 774 O O . ASN A 1 99 ? 5.728 1.232 -7.298 1.00 86.31 99 ASN A O 1
ATOM 778 N N . ASP A 1 100 ? 7.070 3.007 -6.963 1.00 89.88 100 ASP A N 1
ATOM 779 C CA . ASP A 1 100 ? 7.252 3.364 -8.364 1.00 89.88 100 ASP A CA 1
ATOM 780 C C . ASP A 1 100 ? 8.737 3.345 -8.727 1.00 89.88 100 ASP A C 1
ATOM 782 O O . ASP A 1 100 ? 9.606 3.742 -7.938 1.00 89.88 100 ASP A O 1
ATOM 786 N N . LEU A 1 101 ? 9.017 2.919 -9.954 1.00 95.81 101 LEU A N 1
ATOM 787 C CA . LEU A 1 101 ? 10.326 3.008 -10.582 1.00 95.81 101 LEU A CA 1
ATOM 788 C C . LEU A 1 101 ? 10.228 3.963 -11.763 1.00 95.81 101 LEU A C 1
ATOM 790 O O . LEU A 1 101 ? 9.338 3.843 -12.606 1.00 95.81 101 LEU A O 1
ATOM 794 N N . VAL A 1 102 ? 11.169 4.895 -11.839 1.00 97.00 102 VAL A N 1
ATOM 795 C CA . VAL A 1 102 ? 11.404 5.681 -13.048 1.00 97.00 102 VAL A CA 1
ATOM 796 C C . VAL A 1 102 ? 12.590 5.062 -13.763 1.00 97.00 102 VAL A C 1
ATOM 798 O O . VAL A 1 102 ? 13.701 5.040 -13.227 1.00 97.00 102 VAL A O 1
ATOM 801 N N . LEU A 1 103 ? 12.317 4.534 -14.951 1.00 98.25 103 LEU A N 1
ATOM 802 C CA . LEU A 1 103 ? 13.301 4.006 -15.881 1.00 98.25 103 LEU A CA 1
ATOM 803 C C . LEU A 1 103 ? 13.621 5.100 -16.887 1.00 98.25 103 LEU A C 1
ATOM 805 O O . LEU A 1 103 ? 12.711 5.736 -17.424 1.00 98.25 103 LEU A O 1
ATOM 809 N N . GLU A 1 104 ? 14.899 5.305 -17.155 1.00 98.06 104 GLU A N 1
ATOM 810 C CA . GLU A 1 104 ? 15.349 6.218 -18.191 1.00 98.06 104 GLU A CA 1
ATOM 811 C C . GLU A 1 104 ? 16.419 5.530 -19.024 1.00 98.06 104 GLU A C 1
ATOM 813 O O . GLU A 1 104 ? 17.285 4.846 -18.477 1.00 98.06 104 GLU A O 1
ATOM 818 N N . ALA A 1 105 ? 16.353 5.711 -20.339 1.00 97.31 105 ALA A N 1
ATOM 819 C CA . ALA A 1 105 ? 17.291 5.098 -21.264 1.00 97.31 105 ALA A CA 1
ATOM 820 C C . ALA A 1 105 ? 17.706 6.064 -22.371 1.00 97.31 105 ALA A C 1
ATOM 822 O O . ALA A 1 105 ? 16.908 6.890 -22.822 1.00 97.31 105 ALA A O 1
ATOM 823 N N . ILE A 1 106 ? 18.942 5.904 -22.823 1.00 94.50 106 ILE A N 1
ATOM 824 C CA . ILE A 1 106 ? 19.387 6.265 -24.162 1.00 94.50 106 ILE A CA 1
ATOM 825 C C . ILE A 1 106 ? 19.363 4.973 -24.976 1.00 94.50 106 ILE A C 1
ATOM 827 O O . ILE A 1 106 ? 19.823 3.934 -24.501 1.00 94.50 106 ILE A O 1
ATOM 831 N N . ARG A 1 107 ? 18.799 5.033 -26.180 1.00 92.44 107 ARG A N 1
ATOM 832 C CA . ARG A 1 107 ? 18.717 3.894 -27.093 1.00 92.44 107 ARG A CA 1
ATOM 833 C C . ARG A 1 107 ? 18.947 4.361 -28.521 1.00 92.44 107 ARG A C 1
ATOM 835 O O . ARG A 1 107 ? 18.506 5.461 -28.869 1.00 92.44 107 ARG A O 1
ATOM 842 N N . ASP A 1 108 ? 19.466 3.465 -29.345 1.00 85.81 108 ASP A N 1
ATOM 843 C CA . ASP A 1 108 ? 19.321 3.536 -30.793 1.00 85.81 108 ASP A CA 1
ATOM 844 C C . ASP A 1 108 ? 18.123 2.692 -31.264 1.00 85.81 108 ASP A C 1
ATOM 846 O O . ASP A 1 108 ? 17.787 1.670 -30.667 1.00 85.81 108 ASP A O 1
ATOM 850 N N . ASP A 1 109 ? 17.405 3.206 -32.258 1.00 91.56 109 ASP A N 1
ATOM 851 C CA . ASP A 1 109 ? 16.238 2.615 -32.904 1.00 91.56 109 ASP A CA 1
ATOM 852 C C . ASP A 1 109 ? 15.157 2.040 -31.972 1.00 91.56 109 ASP A C 1
ATOM 854 O O . ASP A 1 109 ? 14.185 2.740 -31.700 1.00 91.56 109 ASP A O 1
ATOM 858 N N . GLY A 1 110 ? 15.234 0.793 -31.503 1.00 95.88 110 GLY A N 1
ATOM 859 C CA . GLY A 1 110 ? 14.203 0.109 -30.708 1.00 95.88 110 GLY A CA 1
ATOM 860 C C . GLY A 1 110 ? 14.730 -0.465 -29.394 1.00 95.88 110 GLY A C 1
ATOM 861 O O . GLY A 1 110 ? 15.884 -0.857 -29.313 1.00 95.88 110 GLY A O 1
ATOM 862 N N . MET A 1 111 ? 13.888 -0.535 -28.358 1.00 97.69 111 MET A N 1
ATOM 863 C CA . MET A 1 111 ? 14.277 -1.089 -27.054 1.00 97.69 111 MET A CA 1
ATOM 864 C C . MET A 1 111 ? 13.158 -1.908 -26.405 1.00 97.69 111 MET A C 1
ATOM 866 O O . MET A 1 111 ? 11.985 -1.519 -26.457 1.00 97.69 111 MET A O 1
ATOM 870 N N . VAL A 1 112 ? 13.537 -2.979 -25.706 1.00 98.50 112 VAL A N 1
ATOM 871 C CA . VAL A 1 112 ? 12.681 -3.672 -24.732 1.00 98.50 112 VAL A CA 1
ATOM 872 C C . VAL A 1 112 ? 13.440 -3.866 -23.419 1.00 98.50 112 VAL A C 1
ATOM 874 O O . VAL A 1 112 ? 14.602 -4.259 -23.419 1.00 98.50 112 VAL A O 1
ATOM 877 N N . VAL A 1 113 ? 12.784 -3.569 -22.298 1.00 98.62 113 VAL A N 1
ATOM 878 C CA . VAL A 1 113 ? 13.324 -3.669 -20.938 1.00 98.62 113 VAL A CA 1
ATOM 879 C C . VAL A 1 113 ? 12.527 -4.693 -20.147 1.00 98.62 113 VAL A C 1
ATOM 881 O O . VAL A 1 113 ? 11.294 -4.631 -20.066 1.00 98.62 113 VAL A O 1
ATOM 884 N N . TYR A 1 114 ? 13.261 -5.581 -19.492 1.00 98.50 114 TYR A N 1
ATOM 885 C CA . TYR A 1 114 ? 12.760 -6.617 -18.612 1.00 98.50 114 TYR A CA 1
ATOM 886 C C . TYR A 1 114 ? 13.286 -6.401 -17.195 1.00 98.50 114 TYR A C 1
ATOM 888 O O . TYR A 1 114 ? 14.460 -6.078 -16.997 1.00 98.50 114 TYR A O 1
ATOM 896 N N . ILE A 1 115 ? 12.426 -6.628 -16.206 1.00 98.50 115 ILE A N 1
ATOM 897 C CA . ILE A 1 115 ? 12.822 -6.745 -14.801 1.00 98.50 115 ILE A CA 1
ATOM 898 C C . ILE A 1 115 ? 12.387 -8.125 -14.322 1.00 98.50 115 ILE A C 1
ATOM 900 O O . ILE A 1 115 ? 11.197 -8.444 -14.365 1.00 98.50 115 ILE A O 1
ATOM 904 N N . ASN A 1 116 ? 13.350 -8.938 -13.878 1.00 97.56 116 ASN A N 1
ATOM 905 C CA . ASN A 1 116 ? 13.131 -10.311 -13.407 1.00 97.56 116 ASN A CA 1
ATOM 906 C C . ASN A 1 116 ? 12.299 -11.149 -14.405 1.00 97.56 116 ASN A C 1
ATOM 908 O O . ASN A 1 116 ? 11.273 -11.724 -14.045 1.00 97.56 116 ASN A O 1
ATOM 912 N N . GLY A 1 117 ? 12.685 -11.141 -15.686 1.00 96.75 117 GLY A N 1
ATOM 913 C CA . GLY A 1 117 ? 11.994 -11.858 -16.768 1.00 96.75 117 GLY A CA 1
ATOM 914 C C . GLY A 1 117 ? 10.666 -11.246 -17.241 1.00 96.75 117 GLY A C 1
ATOM 915 O O . GLY A 1 117 ? 10.112 -11.682 -18.246 1.00 96.75 117 GLY A O 1
ATOM 916 N N . THR A 1 118 ? 10.139 -10.221 -16.563 1.00 97.19 118 THR A N 1
ATOM 917 C CA . THR A 1 118 ? 8.890 -9.555 -16.965 1.00 97.19 118 THR A CA 1
ATOM 918 C C . THR A 1 118 ? 9.190 -8.352 -17.845 1.00 97.19 118 THR A C 1
ATOM 920 O O . THR A 1 118 ? 9.911 -7.455 -17.417 1.00 97.19 118 THR A O 1
ATOM 923 N N . GLU A 1 119 ? 8.610 -8.291 -19.045 1.00 97.88 119 GLU A N 1
ATOM 924 C CA . GLU A 1 119 ? 8.659 -7.090 -19.887 1.00 97.88 119 GLU A CA 1
ATOM 925 C C . GLU A 1 119 ? 7.923 -5.936 -19.193 1.00 97.88 119 GLU A C 1
ATOM 927 O O . GLU A 1 119 ? 6.724 -6.032 -18.924 1.00 97.88 119 GLU A O 1
ATOM 932 N N . VAL A 1 120 ? 8.634 -4.844 -18.909 1.00 98.06 120 VAL A N 1
ATOM 933 C CA . VAL A 1 120 ? 8.080 -3.678 -18.198 1.00 98.06 120 VAL A CA 1
ATOM 934 C C . VAL A 1 120 ? 8.038 -2.416 -19.050 1.00 98.06 120 VAL A C 1
ATOM 936 O O . VAL A 1 120 ? 7.267 -1.500 -18.761 1.00 98.06 120 VAL A O 1
ATOM 939 N N . TRP A 1 121 ? 8.855 -2.342 -20.101 1.00 98.19 121 TRP A N 1
ATOM 940 C CA . TRP A 1 121 ? 8.887 -1.185 -20.983 1.00 98.19 121 TRP A CA 1
ATOM 941 C C . TRP A 1 121 ? 9.356 -1.571 -22.381 1.00 98.19 121 TRP A C 1
ATOM 943 O O . TRP A 1 121 ? 10.381 -2.220 -22.552 1.00 98.19 121 TRP A O 1
ATOM 953 N N . ARG A 1 122 ? 8.597 -1.141 -23.386 1.00 97.94 122 ARG A N 1
ATOM 954 C CA . ARG A 1 122 ? 8.886 -1.320 -24.805 1.00 97.94 122 ARG A CA 1
ATOM 955 C C . ARG A 1 122 ? 8.797 0.033 -25.490 1.00 97.94 122 ARG A C 1
ATOM 957 O O . ARG A 1 122 ? 7.774 0.706 -25.357 1.00 97.94 122 ARG A O 1
ATOM 964 N N . ASP A 1 123 ? 9.817 0.402 -26.255 1.00 97.00 123 ASP A N 1
ATOM 965 C CA . ASP A 1 123 ? 9.833 1.647 -27.018 1.00 97.00 123 ASP A CA 1
ATOM 966 C C . ASP A 1 123 ? 10.275 1.407 -28.469 1.00 97.00 123 ASP A C 1
ATOM 968 O O . ASP A 1 123 ? 11.264 0.727 -28.731 1.00 97.00 123 ASP A O 1
ATOM 972 N N . ASN A 1 124 ? 9.522 1.966 -29.422 1.00 96.38 124 ASN A N 1
ATOM 973 C CA . ASN A 1 124 ? 9.731 1.839 -30.873 1.00 96.38 124 ASN A CA 1
ATOM 974 C C . ASN A 1 124 ? 9.894 0.390 -31.392 1.00 96.38 124 ASN A C 1
ATOM 976 O O . ASN A 1 124 ? 10.487 0.155 -32.441 1.00 96.38 124 AS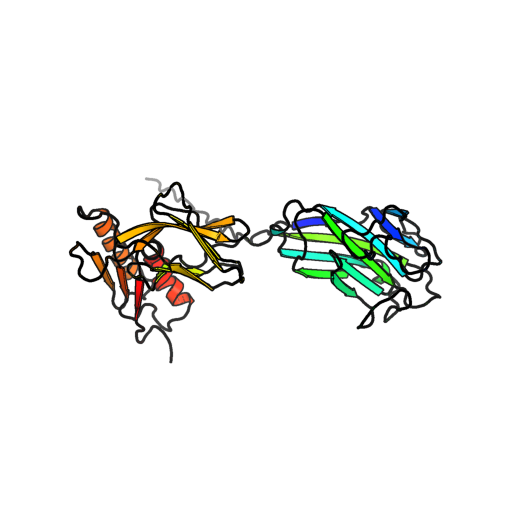N A O 1
ATOM 980 N N . MET A 1 125 ? 9.305 -0.595 -30.715 1.00 97.81 125 MET A N 1
ATOM 981 C CA . MET A 1 125 ? 9.255 -1.992 -31.164 1.00 97.81 125 MET A CA 1
ATOM 982 C C . MET A 1 125 ? 7.827 -2.384 -31.568 1.00 97.81 125 MET A C 1
ATOM 984 O O . MET A 1 125 ? 6.865 -1.878 -30.980 1.00 97.81 125 MET A O 1
ATOM 988 N N . PRO A 1 126 ? 7.646 -3.272 -32.565 1.00 96.75 126 PRO A N 1
ATOM 989 C CA . PRO A 1 126 ? 6.319 -3.730 -32.970 1.00 96.75 126 PRO A CA 1
ATOM 990 C C . PRO A 1 126 ? 5.626 -4.471 -31.823 1.00 96.75 126 PRO A C 1
ATOM 992 O O . PRO A 1 126 ? 6.280 -4.987 -30.926 1.00 96.75 126 PRO A O 1
ATOM 995 N N . SER A 1 127 ? 4.298 -4.564 -31.846 1.00 94.06 127 SER A N 1
ATOM 996 C CA . SER A 1 127 ? 3.547 -5.396 -30.896 1.00 94.06 127 SER A CA 1
ATOM 997 C C . SER A 1 127 ? 3.763 -6.892 -31.150 1.00 94.06 127 SER A C 1
ATOM 999 O O . SER A 1 127 ? 3.893 -7.302 -32.303 1.00 94.06 127 SER A O 1
ATOM 1001 N N . GLY A 1 128 ? 3.640 -7.717 -30.109 1.00 95.12 128 GLY A N 1
ATOM 1002 C CA . GLY A 1 128 ? 3.768 -9.175 -30.206 1.00 95.12 128 GLY A CA 1
ATOM 1003 C C . GLY A 1 128 ? 5.153 -9.685 -29.788 1.00 95.12 128 GLY A C 1
ATOM 1004 O O . GLY A 1 128 ? 5.956 -8.905 -29.267 1.00 95.12 128 GLY A O 1
ATOM 1005 N N . PRO A 1 129 ? 5.421 -10.992 -29.977 1.00 93.56 129 PRO A N 1
ATOM 1006 C CA . PRO A 1 129 ? 6.696 -11.598 -29.601 1.00 93.56 129 PRO A CA 1
ATOM 1007 C C . PRO A 1 129 ? 7.875 -10.932 -30.316 1.00 93.56 129 PRO A C 1
ATOM 1009 O O . PRO A 1 129 ? 7.830 -10.734 -31.532 1.00 93.56 129 PRO A O 1
ATOM 1012 N N . ILE A 1 130 ? 8.923 -10.616 -29.558 1.00 95.56 130 ILE A N 1
ATOM 1013 C CA . ILE A 1 130 ? 10.199 -10.105 -30.065 1.00 95.56 130 ILE A CA 1
ATOM 1014 C C . ILE A 1 130 ? 11.210 -11.252 -30.066 1.00 95.56 130 ILE A C 1
ATOM 1016 O O . ILE A 1 130 ? 11.134 -12.152 -29.236 1.00 95.56 130 ILE A O 1
ATOM 1020 N N . ASN A 1 131 ? 12.076 -11.267 -31.072 1.00 93.62 131 ASN A N 1
ATOM 1021 C CA . ASN A 1 131 ? 13.223 -12.161 -31.183 1.00 93.62 131 ASN A CA 1
ATOM 1022 C C . ASN A 1 131 ? 14.343 -11.399 -31.898 1.00 93.62 131 ASN A C 1
ATOM 1024 O O . ASN A 1 131 ? 14.113 -10.299 -32.407 1.00 93.62 131 ASN A O 1
ATOM 1028 N N . TYR A 1 132 ? 15.521 -12.011 -32.003 1.00 94.06 132 TYR A N 1
ATOM 1029 C CA . TYR A 1 132 ? 16.691 -11.411 -32.654 1.00 94.06 132 TYR A CA 1
ATOM 1030 C C . TYR A 1 132 ? 16.425 -10.862 -34.071 1.00 94.06 132 TYR A C 1
ATOM 1032 O O . TYR A 1 132 ? 17.011 -9.867 -34.475 1.00 94.06 132 TYR A O 1
ATOM 1040 N N . GLY A 1 133 ? 15.516 -11.476 -34.836 1.00 94.00 133 GLY A N 1
ATOM 1041 C CA . GLY A 1 133 ? 15.173 -11.038 -36.193 1.00 94.00 133 GLY A CA 1
ATOM 1042 C C . GLY A 1 133 ? 14.109 -9.938 -36.271 1.00 94.00 133 GLY A C 1
ATOM 1043 O O . GLY A 1 133 ? 13.700 -9.565 -37.376 1.00 94.00 133 GLY A O 1
ATOM 1044 N N . THR A 1 134 ? 13.602 -9.451 -35.138 1.00 96.06 134 THR A N 1
ATOM 1045 C CA . THR A 1 134 ? 12.596 -8.389 -35.112 1.00 96.06 134 THR A CA 1
ATOM 1046 C C . THR A 1 134 ? 13.265 -7.019 -35.157 1.00 96.06 134 THR A C 1
ATOM 1048 O O . THR A 1 134 ? 14.067 -6.683 -34.297 1.00 96.06 134 THR A O 1
ATOM 1051 N N . TRP A 1 135 ? 12.891 -6.204 -36.139 1.00 96.56 135 TRP A N 1
ATOM 1052 C CA . TRP A 1 135 ? 13.399 -4.839 -36.297 1.00 96.56 135 TRP A CA 1
ATOM 1053 C C . TRP A 1 135 ? 12.591 -3.821 -35.489 1.00 96.56 135 TRP A C 1
ATOM 1055 O O . TRP A 1 135 ? 11.384 -4.003 -35.281 1.00 96.56 135 TRP A O 1
ATOM 1065 N N . ALA A 1 136 ? 13.225 -2.696 -35.152 1.00 96.19 136 ALA A N 1
ATOM 1066 C CA . ALA A 1 136 ? 12.529 -1.507 -34.669 1.00 96.19 136 ALA A CA 1
ATOM 1067 C C . ALA A 1 136 ? 11.470 -1.013 -35.673 1.00 96.19 136 ALA A C 1
ATOM 1069 O O . ALA A 1 136 ? 11.514 -1.297 -36.875 1.00 96.19 136 ALA A O 1
ATOM 1070 N N . SER A 1 137 ? 10.488 -0.248 -35.199 1.00 95.00 137 SER A N 1
ATOM 1071 C CA . SER A 1 137 ? 9.370 0.217 -36.032 1.00 95.00 137 SER A CA 1
ATOM 1072 C C . SER A 1 137 ? 9.784 1.371 -36.955 1.00 95.00 137 SER A C 1
ATOM 1074 O O . SER A 1 137 ? 9.421 1.396 -38.138 1.00 95.00 137 SER A O 1
ATOM 1076 N N . SER A 1 138 ? 10.606 2.294 -36.458 1.00 92.12 138 SER A N 1
ATOM 1077 C CA . SER A 1 138 ? 11.192 3.408 -37.218 1.00 92.12 138 SER A CA 1
ATOM 1078 C C . SER A 1 138 ? 12.663 3.630 -36.886 1.00 92.12 138 SER A C 1
ATOM 1080 O O . SER A 1 138 ? 13.111 3.166 -35.848 1.00 92.12 138 SER A O 1
ATOM 1082 N N . THR A 1 139 ? 13.379 4.355 -37.752 1.00 89.44 139 THR A N 1
ATOM 1083 C CA . THR A 1 139 ? 14.723 4.846 -37.424 1.00 89.44 139 THR A CA 1
ATOM 1084 C C . THR A 1 139 ? 14.633 5.977 -36.403 1.00 89.44 139 THR A C 1
ATOM 1086 O O . THR A 1 139 ? 13.798 6.875 -36.571 1.00 89.44 139 THR A O 1
ATOM 1089 N N . VAL A 1 140 ? 15.481 5.960 -35.384 1.00 83.00 140 VAL A N 1
ATOM 1090 C CA . VAL A 1 140 ? 15.699 7.057 -34.437 1.00 83.00 140 VAL A CA 1
ATOM 1091 C C . VAL A 1 140 ? 17.078 7.609 -34.735 1.00 83.00 140 VAL A C 1
ATOM 1093 O O . VAL A 1 140 ? 18.022 6.856 -34.728 1.00 83.00 140 VAL A O 1
ATOM 1096 N N . GLY A 1 141 ? 17.177 8.897 -35.065 1.00 78.44 141 GLY A N 1
ATOM 1097 C CA . GLY A 1 141 ? 18.425 9.482 -35.557 1.00 78.44 141 GLY A CA 1
ATOM 1098 C C . GLY A 1 141 ? 18.686 10.892 -35.035 1.00 78.44 141 GLY A C 1
ATOM 1099 O O . GLY A 1 141 ? 17.761 11.610 -34.629 1.00 78.44 141 GLY A O 1
ATOM 1100 N N . GLY A 1 142 ? 19.933 11.340 -35.126 1.00 74.88 142 GLY A N 1
ATOM 1101 C CA . GLY A 1 142 ? 20.365 12.689 -34.779 1.00 74.88 142 GLY A CA 1
ATOM 1102 C C . GLY A 1 142 ? 20.322 12.952 -33.272 1.00 74.88 142 GLY A C 1
ATOM 1103 O O . GLY A 1 142 ? 20.722 12.139 -32.455 1.00 74.88 142 GLY A O 1
ATOM 1104 N N . SER A 1 143 ? 19.810 14.113 -32.849 1.00 72.06 143 SER A N 1
ATOM 1105 C CA . SER A 1 143 ? 19.790 14.462 -31.415 1.00 72.06 143 SER A CA 1
ATOM 1106 C C . SER A 1 143 ? 18.927 13.530 -30.553 1.00 72.06 143 SER A C 1
ATOM 1108 O O . SER A 1 143 ? 19.009 13.578 -29.329 1.00 72.06 143 SER A O 1
ATOM 1110 N N . SER A 1 144 ? 18.060 12.721 -31.168 1.00 72.88 144 SER A N 1
ATOM 1111 C CA . SER A 1 144 ? 17.227 11.756 -30.450 1.00 72.88 144 SER A CA 1
ATOM 1112 C C . SER A 1 144 ? 18.010 10.537 -29.951 1.00 72.88 144 SER A C 1
ATOM 1114 O O . SER A 1 144 ? 17.592 9.971 -28.949 1.00 72.88 144 SER A O 1
ATOM 1116 N N . GLU A 1 145 ? 19.149 10.198 -30.563 1.00 72.19 145 GLU A N 1
ATOM 1117 C CA . GLU A 1 145 ? 20.028 9.083 -30.150 1.00 72.19 145 GLU A CA 1
ATOM 1118 C C . GLU A 1 145 ? 20.824 9.388 -28.873 1.00 72.19 145 GLU A C 1
ATOM 1120 O O . GLU A 1 145 ? 21.371 8.491 -28.254 1.00 72.19 145 GLU A O 1
ATOM 1125 N N . SER A 1 146 ? 20.842 10.649 -28.427 1.00 80.50 146 SER A N 1
ATOM 1126 C CA . SER A 1 146 ? 21.468 11.093 -27.167 1.00 80.50 146 SER A CA 1
ATOM 1127 C C . SER A 1 146 ? 20.448 11.617 -26.148 1.00 80.50 146 SER A C 1
ATOM 1129 O O . SER A 1 146 ? 20.803 12.203 -25.122 1.00 80.50 146 SER A O 1
ATOM 1131 N N . THR A 1 147 ? 19.151 11.449 -26.430 1.00 86.75 147 THR A N 1
ATOM 1132 C CA . THR A 1 147 ? 18.078 11.923 -25.553 1.00 86.75 147 THR A CA 1
ATOM 1133 C C . THR A 1 147 ? 17.656 10.828 -24.584 1.00 86.75 147 THR A C 1
ATOM 1135 O O . THR A 1 147 ? 17.222 9.758 -24.996 1.00 86.75 147 THR A O 1
ATOM 1138 N N . TRP A 1 148 ? 17.678 11.146 -23.290 1.00 93.88 148 TRP A N 1
ATOM 1139 C CA . TRP A 1 148 ? 17.042 10.321 -22.268 1.00 93.88 148 TRP A CA 1
ATOM 1140 C C . TRP A 1 148 ? 15.524 10.303 -22.466 1.00 93.88 148 TRP A C 1
ATOM 1142 O O . TRP A 1 148 ? 14.852 11.327 -22.313 1.00 93.88 148 TRP A O 1
ATOM 1152 N N . ILE A 1 149 ? 14.985 9.131 -22.786 1.00 94.62 149 ILE A N 1
ATOM 1153 C CA . ILE A 1 149 ? 13.549 8.849 -22.714 1.00 94.62 149 ILE A CA 1
ATOM 1154 C C . ILE A 1 149 ? 13.222 8.262 -21.344 1.00 94.62 149 ILE A C 1
ATOM 1156 O O . ILE A 1 149 ? 14.072 7.617 -20.735 1.00 94.62 149 ILE A O 1
ATOM 1160 N N . SER A 1 150 ? 12.005 8.492 -20.848 1.00 96.44 150 SER A N 1
ATOM 1161 C CA . SER A 1 150 ? 11.595 8.067 -19.509 1.00 96.44 150 SER A CA 1
ATOM 1162 C C . SER A 1 150 ? 10.265 7.325 -19.509 1.00 96.44 150 SER A C 1
ATOM 1164 O O . SER A 1 150 ? 9.366 7.615 -20.302 1.00 96.44 150 SER A O 1
ATOM 1166 N N . ASN A 1 151 ? 10.135 6.379 -18.583 1.00 96.25 151 ASN A N 1
ATOM 1167 C CA . ASN A 1 151 ? 8.891 5.680 -18.301 1.00 96.25 151 ASN A CA 1
ATOM 1168 C C . ASN A 1 151 ? 8.762 5.407 -16.796 1.00 96.25 151 ASN A C 1
ATOM 1170 O O . ASN A 1 151 ? 9.736 5.046 -16.135 1.00 96.25 151 ASN A O 1
ATOM 1174 N N . THR A 1 152 ? 7.555 5.569 -16.255 1.00 95.19 152 THR A N 1
ATOM 1175 C CA . THR A 1 152 ? 7.247 5.250 -14.855 1.00 95.19 152 THR A CA 1
ATOM 1176 C C . THR A 1 152 ? 6.428 3.974 -14.799 1.00 95.19 152 THR A C 1
ATOM 1178 O O . THR A 1 152 ? 5.399 3.867 -15.466 1.00 95.19 152 THR A O 1
ATOM 1181 N N . ILE A 1 153 ? 6.865 3.028 -13.975 1.00 93.88 153 ILE A N 1
ATOM 1182 C CA . ILE A 1 153 ? 6.182 1.755 -13.749 1.00 93.88 153 ILE A CA 1
ATOM 1183 C C . ILE A 1 153 ? 5.960 1.536 -12.255 1.00 93.88 153 ILE A C 1
ATOM 1185 O O . ILE A 1 153 ? 6.736 2.023 -11.431 1.00 93.88 153 ILE A O 1
ATOM 1189 N N . SER A 1 154 ? 4.941 0.754 -11.905 1.00 90.62 154 SER A N 1
ATOM 1190 C CA . SER A 1 154 ? 4.847 0.195 -10.556 1.00 90.62 154 SER A CA 1
ATOM 1191 C C . SER A 1 154 ? 6.007 -0.772 -10.327 1.00 90.62 154 SER A C 1
ATOM 1193 O O . SER A 1 154 ? 6.350 -1.564 -11.206 1.00 90.62 154 SER A O 1
ATOM 1195 N N . SER A 1 155 ? 6.620 -0.693 -9.151 1.00 92.12 155 SER A N 1
ATOM 1196 C CA . SER A 1 155 ? 7.748 -1.536 -8.773 1.00 92.12 155 SER A CA 1
ATOM 1197 C C . SER A 1 155 ? 7.341 -3.007 -8.744 1.00 92.12 155 SER A C 1
ATOM 1199 O O . SER A 1 155 ? 6.367 -3.387 -8.098 1.00 92.12 155 SER A O 1
ATOM 1201 N N . ASN A 1 156 ? 8.114 -3.843 -9.431 1.00 92.62 156 ASN A N 1
ATOM 1202 C CA . ASN A 1 156 ? 8.043 -5.304 -9.374 1.00 92.62 156 ASN A CA 1
ATOM 1203 C C . ASN A 1 156 ? 9.342 -5.909 -8.805 1.00 92.62 156 ASN A C 1
ATOM 1205 O O . ASN A 1 156 ? 9.665 -7.069 -9.069 1.00 92.62 156 ASN A O 1
ATOM 1209 N N . LEU A 1 157 ? 10.108 -5.106 -8.059 1.00 95.31 157 LEU A N 1
ATOM 1210 C CA . LEU A 1 157 ? 11.331 -5.552 -7.402 1.00 95.31 157 LEU A CA 1
ATOM 1211 C C . LEU A 1 157 ? 11.009 -6.515 -6.259 1.00 95.31 157 LEU A C 1
ATOM 1213 O O . LEU A 1 157 ? 9.982 -6.399 -5.596 1.00 95.31 157 LEU A O 1
ATOM 1217 N N . VAL A 1 158 ? 11.945 -7.415 -5.978 1.00 94.94 158 VAL A N 1
ATOM 1218 C CA . VAL A 1 158 ? 11.922 -8.291 -4.804 1.00 94.94 158 VAL A CA 1
ATOM 1219 C C . VAL A 1 158 ? 13.066 -7.945 -3.860 1.00 94.94 158 VAL A C 1
ATOM 1221 O O . VAL A 1 158 ? 14.082 -7.380 -4.265 1.00 94.94 158 VAL A O 1
ATOM 1224 N N . THR A 1 159 ? 12.927 -8.281 -2.579 1.00 93.81 159 THR A N 1
ATOM 1225 C CA . THR A 1 159 ? 14.057 -8.192 -1.648 1.00 93.81 159 THR A CA 1
ATOM 1226 C C . THR A 1 159 ? 15.147 -9.178 -2.076 1.00 93.81 159 THR A C 1
ATOM 1228 O O . THR A 1 159 ? 14.881 -10.363 -2.261 1.00 93.81 159 THR A O 1
ATOM 1231 N N . GLY A 1 160 ? 16.381 -8.693 -2.204 1.00 96.31 160 GLY A N 1
ATOM 1232 C CA . GLY A 1 160 ? 17.529 -9.444 -2.703 1.00 96.31 160 GLY A CA 1
ATOM 1233 C C . GLY A 1 160 ? 17.885 -9.095 -4.149 1.00 96.31 160 GLY A C 1
ATOM 1234 O O . GLY A 1 160 ? 17.860 -7.929 -4.550 1.00 96.31 160 GLY A O 1
ATOM 1235 N N . SER A 1 161 ? 18.275 -10.113 -4.914 1.00 96.31 161 SER A N 1
ATOM 1236 C CA . SER A 1 161 ? 18.764 -9.965 -6.287 1.00 96.31 161 SER A CA 1
ATOM 1237 C C . SER A 1 161 ? 17.633 -9.626 -7.255 1.00 96.31 161 SER A C 1
ATOM 1239 O O . SER A 1 161 ? 16.608 -10.303 -7.269 1.00 96.31 161 SER A O 1
ATOM 1241 N N . ASN A 1 162 ? 17.837 -8.603 -8.081 1.00 98.06 162 ASN A N 1
ATOM 1242 C CA . ASN A 1 162 ? 16.956 -8.242 -9.185 1.00 98.06 162 ASN A CA 1
ATOM 1243 C C . ASN A 1 162 ? 17.781 -8.077 -10.458 1.00 98.06 162 ASN A C 1
ATOM 1245 O O . ASN A 1 162 ? 18.830 -7.428 -10.428 1.00 98.06 162 ASN A O 1
ATOM 1249 N N . THR A 1 163 ? 17.285 -8.615 -11.566 1.00 98.12 163 THR A N 1
ATOM 1250 C CA . THR A 1 163 ? 17.936 -8.529 -12.876 1.00 98.12 163 THR A CA 1
ATOM 1251 C C . THR A 1 163 ? 17.179 -7.555 -13.759 1.00 98.12 163 THR A C 1
ATOM 1253 O O . THR A 1 163 ? 15.974 -7.696 -13.956 1.00 98.12 163 THR A O 1
ATOM 1256 N N . ILE A 1 164 ? 17.904 -6.579 -14.297 1.00 98.62 164 ILE A N 1
ATOM 1257 C CA . ILE A 1 164 ? 17.446 -5.694 -15.360 1.00 98.62 164 ILE A CA 1
ATOM 1258 C C . ILE A 1 164 ? 18.113 -6.186 -16.636 1.00 98.62 164 ILE A C 1
ATOM 1260 O O . ILE A 1 164 ? 19.342 -6.283 -16.698 1.00 98.62 164 ILE A O 1
ATOM 1264 N N . ALA A 1 165 ? 17.303 -6.503 -17.636 1.00 98.50 165 ALA A N 1
ATOM 1265 C CA . ALA A 1 165 ? 17.760 -6.980 -18.928 1.00 98.50 165 ALA A CA 1
ATOM 1266 C C . ALA A 1 165 ? 17.174 -6.087 -20.025 1.00 98.50 165 ALA A C 1
ATOM 1268 O O . ALA A 1 165 ? 16.002 -5.719 -19.964 1.00 98.50 165 ALA A O 1
ATOM 1269 N N . VAL A 1 166 ? 17.994 -5.691 -20.993 1.00 98.44 166 VAL A N 1
ATOM 1270 C CA . VAL A 1 166 ? 17.604 -4.772 -22.066 1.00 98.44 166 VAL A CA 1
ATOM 1271 C C . VAL A 1 166 ? 18.076 -5.324 -23.401 1.00 98.44 166 VAL A C 1
ATOM 1273 O O . VAL A 1 166 ? 19.220 -5.756 -23.515 1.00 98.44 166 VAL A O 1
ATOM 1276 N N . GLU A 1 167 ? 17.208 -5.287 -24.405 1.00 97.94 167 GLU A N 1
ATOM 1277 C CA . GLU A 1 167 ? 17.576 -5.503 -25.805 1.00 97.94 167 GLU A CA 1
ATOM 1278 C C . GLU A 1 167 ? 17.400 -4.206 -26.593 1.00 97.94 167 GLU A C 1
ATOM 1280 O O . GLU A 1 167 ? 16.396 -3.504 -26.435 1.00 97.94 167 GLU A O 1
ATOM 1285 N N . ILE A 1 168 ? 18.393 -3.887 -27.422 1.00 96.94 168 ILE A N 1
ATOM 1286 C CA . ILE A 1 168 ? 18.399 -2.738 -28.329 1.00 96.94 168 ILE A CA 1
ATOM 1287 C C . ILE A 1 168 ? 18.407 -3.274 -29.749 1.00 96.94 168 ILE A C 1
ATOM 1289 O O . ILE A 1 168 ? 19.316 -4.014 -30.111 1.00 96.94 168 ILE A O 1
ATOM 1293 N N . HIS A 1 169 ? 17.393 -2.925 -30.531 1.00 96.56 169 HIS A N 1
ATOM 1294 C CA . HIS A 1 169 ? 17.180 -3.433 -31.879 1.00 96.56 169 HIS A CA 1
ATOM 1295 C C . HIS A 1 169 ? 17.355 -2.328 -32.897 1.00 96.56 169 HIS A C 1
ATOM 1297 O O . HIS A 1 169 ? 16.644 -1.324 -32.849 1.00 96.56 169 HIS A O 1
ATOM 1303 N N . GLN A 1 170 ? 18.171 -2.598 -33.907 1.00 93.50 170 GLN A N 1
ATOM 1304 C CA . GLN A 1 170 ? 18.262 -1.723 -35.062 1.00 93.50 170 GLN A CA 1
ATOM 1305 C C . GLN A 1 170 ? 16.976 -1.741 -35.890 1.00 93.50 170 GLN A C 1
ATOM 1307 O O . GLN A 1 170 ? 16.119 -2.627 -35.801 1.00 93.50 170 GLN A O 1
ATOM 1312 N N . ARG A 1 171 ? 16.818 -0.741 -36.752 1.00 93.56 171 ARG A N 1
ATOM 1313 C CA . ARG A 1 171 ? 15.732 -0.657 -37.728 1.00 93.56 171 ARG A CA 1
ATOM 1314 C C . ARG A 1 171 ? 16.033 -1.486 -38.970 1.00 93.56 171 ARG A C 1
ATOM 1316 O O . ARG A 1 171 ? 15.103 -1.853 -39.701 1.00 93.56 171 ARG A O 1
ATOM 1323 N N . SER A 1 172 ? 17.310 -1.734 -39.257 1.00 89.75 172 SER A N 1
ATOM 1324 C CA . SER A 1 172 ? 17.759 -2.516 -40.409 1.00 89.75 172 SER A CA 1
ATOM 1325 C C . SER A 1 172 ? 19.197 -3.014 -40.256 1.00 89.75 172 SER A C 1
ATOM 1327 O O . SER A 1 172 ? 20.001 -2.380 -39.583 1.00 89.75 172 SER A O 1
ATOM 1329 N N . ALA A 1 173 ? 19.552 -4.062 -41.002 1.00 86.12 173 ALA A N 1
ATOM 1330 C CA . ALA A 1 173 ? 20.910 -4.619 -41.073 1.00 86.12 173 ALA A CA 1
ATOM 1331 C C . ALA A 1 173 ? 21.987 -3.659 -41.629 1.00 86.12 173 ALA A C 1
ATOM 1333 O O . ALA A 1 173 ? 23.166 -3.994 -41.657 1.00 86.12 173 ALA A O 1
ATOM 1334 N N . THR A 1 174 ? 21.597 -2.491 -42.151 1.00 83.88 174 THR A N 1
ATOM 1335 C CA . THR A 1 174 ? 22.525 -1.470 -42.668 1.00 83.88 174 THR A CA 1
ATOM 1336 C C . THR A 1 174 ? 22.665 -0.269 -41.738 1.00 83.88 174 THR A C 1
ATOM 1338 O O . THR A 1 174 ? 23.163 0.762 -42.188 1.00 83.88 174 THR A O 1
ATOM 1341 N N . SER A 1 175 ? 22.176 -0.365 -40.498 1.00 84.44 175 SER A N 1
ATOM 1342 C CA . SER A 1 175 ? 22.356 0.700 -39.511 1.00 84.44 175 SER A CA 1
ATOM 1343 C C . SER A 1 175 ? 23.837 0.919 -39.196 1.00 84.44 175 SER A C 1
ATOM 1345 O O . SER A 1 175 ? 24.636 -0.018 -39.291 1.00 84.44 175 SER A O 1
ATOM 1347 N N . SER A 1 176 ? 24.217 2.159 -38.899 1.00 85.31 176 SER A N 1
ATOM 1348 C CA . SER A 1 176 ? 25.622 2.568 -38.768 1.00 85.31 176 SER A CA 1
ATOM 1349 C C . SER A 1 176 ? 26.153 2.537 -37.342 1.00 85.31 176 SER A C 1
ATOM 1351 O O . SER A 1 176 ? 27.372 2.575 -37.161 1.00 85.31 176 SER A O 1
ATOM 1353 N N . ASP A 1 177 ? 25.253 2.433 -36.377 1.00 86.19 177 ASP A N 1
ATOM 1354 C CA . ASP A 1 177 ? 25.457 2.765 -34.973 1.00 86.19 177 ASP A CA 1
ATOM 1355 C C . ASP A 1 177 ? 24.682 1.812 -34.059 1.00 86.19 177 ASP A C 1
ATOM 1357 O O . ASP A 1 177 ? 23.930 0.981 -34.552 1.00 86.19 177 ASP A O 1
ATOM 1361 N N . ILE A 1 178 ? 24.954 1.870 -32.755 1.00 88.25 178 ILE A N 1
ATOM 1362 C CA . ILE A 1 178 ? 24.084 1.489 -31.630 1.00 88.25 178 ILE A CA 1
ATOM 1363 C C . ILE A 1 178 ? 24.514 2.398 -30.480 1.00 88.25 178 ILE A C 1
ATOM 1365 O O . ILE A 1 178 ? 25.711 2.552 -30.261 1.00 88.25 178 ILE A O 1
ATOM 1369 N N . SER A 1 179 ? 23.570 2.894 -29.682 1.00 91.12 179 SER A N 1
ATOM 1370 C CA . SER A 1 179 ? 23.853 3.615 -28.437 1.00 91.12 179 SER A CA 1
ATOM 1371 C C . SER A 1 179 ? 22.957 3.110 -27.303 1.00 91.12 179 SER A C 1
ATOM 1373 O O . SER A 1 179 ? 21.751 2.949 -27.481 1.00 91.12 179 SER A O 1
ATOM 1375 N N . PHE A 1 180 ? 23.539 2.847 -26.130 1.00 95.81 180 PHE A N 1
ATOM 1376 C CA . PHE A 1 180 ? 22.822 2.389 -24.938 1.00 95.81 180 PHE A CA 1
ATOM 1377 C C . PHE A 1 180 ? 23.396 2.978 -23.644 1.00 95.81 180 PHE A C 1
ATOM 1379 O O . PHE A 1 180 ? 24.565 2.774 -23.312 1.00 95.81 180 PHE A O 1
ATOM 1386 N N . ASP A 1 181 ? 22.534 3.631 -22.867 1.00 97.44 181 ASP A N 1
ATOM 1387 C CA . ASP A 1 181 ? 22.740 3.909 -21.442 1.00 97.44 181 ASP A CA 1
ATOM 1388 C C . ASP A 1 181 ? 21.395 3.778 -20.719 1.00 97.44 181 ASP A C 1
ATOM 1390 O O . ASP A 1 181 ? 20.331 3.957 -21.312 1.00 97.44 181 ASP A O 1
ATOM 1394 N N . PHE A 1 182 ? 21.424 3.445 -19.436 1.00 98.25 182 PHE A N 1
ATOM 1395 C CA . PHE A 1 182 ? 20.229 3.201 -18.649 1.00 98.25 182 PHE A CA 1
ATOM 1396 C C . PHE A 1 182 ? 20.442 3.600 -17.197 1.00 98.25 182 PHE A C 1
ATOM 1398 O O . PHE A 1 182 ? 21.418 3.203 -16.555 1.00 98.25 182 PHE A O 1
ATOM 1405 N N . ARG A 1 183 ? 19.464 4.315 -16.643 1.00 98.06 183 ARG A N 1
ATOM 1406 C CA . ARG A 1 183 ? 19.399 4.630 -15.218 1.00 98.06 183 ARG A CA 1
ATOM 1407 C C . ARG A 1 183 ? 18.015 4.340 -14.663 1.00 98.06 183 ARG A C 1
ATOM 1409 O O . ARG A 1 183 ? 17.007 4.393 -15.362 1.00 98.06 183 ARG A O 1
ATOM 1416 N N . MET A 1 184 ? 17.978 4.031 -13.374 1.00 98.25 184 MET A N 1
ATOM 1417 C CA . MET A 1 184 ? 16.750 3.682 -12.674 1.00 98.25 184 MET A CA 1
ATOM 1418 C C . MET A 1 184 ? 16.728 4.331 -11.302 1.00 98.25 184 MET A C 1
ATOM 1420 O O . MET A 1 184 ? 17.675 4.197 -10.524 1.00 98.25 184 MET A O 1
ATOM 1424 N N . THR A 1 185 ? 15.620 4.994 -10.991 1.00 97.19 185 THR A N 1
ATOM 1425 C CA . THR A 1 185 ? 15.380 5.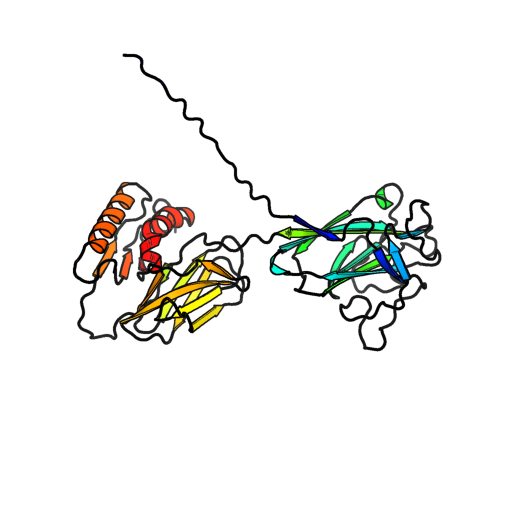623 -9.691 1.00 97.19 185 THR A CA 1
ATOM 1426 C C . THR A 1 185 ? 14.142 5.010 -9.050 1.00 97.19 185 THR A C 1
ATOM 1428 O O . THR A 1 185 ? 13.075 4.985 -9.659 1.00 97.19 185 THR A O 1
ATOM 1431 N N . GLY A 1 186 ? 14.281 4.523 -7.818 1.00 94.56 186 GLY A N 1
ATOM 1432 C CA . GLY A 1 186 ? 13.166 4.069 -6.994 1.00 94.56 186 GLY A CA 1
ATOM 1433 C C . GLY A 1 186 ? 12.602 5.214 -6.160 1.00 94.56 186 GLY A C 1
ATOM 1434 O O . GLY A 1 186 ? 13.359 5.950 -5.520 1.00 94.56 186 GLY A O 1
ATOM 1435 N N . TYR A 1 187 ? 11.280 5.353 -6.146 1.00 88.94 187 TYR A N 1
ATOM 1436 C CA . TYR A 1 187 ? 10.569 6.352 -5.350 1.00 88.94 187 TYR A CA 1
ATOM 1437 C C . TYR A 1 187 ? 9.918 5.712 -4.131 1.00 88.94 187 TYR A C 1
ATOM 1439 O O . TYR A 1 187 ? 9.284 4.661 -4.240 1.00 88.94 187 TYR A O 1
ATOM 1447 N N . ALA A 1 188 ? 10.086 6.364 -2.978 1.00 83.00 188 ALA A N 1
ATOM 1448 C CA . ALA A 1 188 ? 9.624 5.865 -1.695 1.00 83.00 188 ALA A CA 1
ATOM 1449 C C . ALA A 1 188 ? 8.138 5.507 -1.734 1.00 83.00 188 ALA A C 1
ATOM 1451 O O . ALA A 1 188 ? 7.309 6.335 -2.125 1.00 83.00 188 ALA A O 1
ATOM 1452 N N . ALA A 1 189 ? 7.803 4.310 -1.257 1.00 74.56 189 ALA A N 1
ATOM 1453 C CA . ALA A 1 189 ? 6.430 3.983 -0.929 1.00 74.56 189 ALA A CA 1
ATOM 1454 C C . ALA A 1 189 ? 5.901 4.978 0.105 1.00 74.56 189 ALA A C 1
ATOM 1456 O O . ALA A 1 189 ? 6.599 5.355 1.049 1.00 74.56 189 ALA A O 1
ATOM 1457 N N . ILE A 1 190 ? 4.663 5.427 -0.088 1.00 79.00 190 ILE A N 1
ATOM 1458 C CA . ILE A 1 190 ? 3.957 6.196 0.931 1.00 79.00 190 ILE A CA 1
ATOM 1459 C C . ILE A 1 190 ? 3.503 5.176 1.975 1.00 79.00 190 ILE A C 1
ATOM 1461 O O . ILE A 1 190 ? 2.640 4.357 1.643 1.00 79.00 190 ILE A O 1
ATOM 1465 N N . PRO A 1 191 ? 4.046 5.196 3.208 1.00 82.75 191 PRO A N 1
ATOM 1466 C CA . PRO A 1 191 ? 3.642 4.232 4.217 1.00 82.75 191 PRO A CA 1
ATOM 1467 C C . PRO A 1 191 ? 2.140 4.340 4.467 1.00 82.75 191 PRO A C 1
ATOM 1469 O O . PRO A 1 191 ? 1.587 5.453 4.505 1.00 82.75 191 PRO A O 1
ATOM 1472 N N . ALA A 1 192 ? 1.492 3.190 4.633 1.00 91.00 192 ALA A N 1
ATOM 1473 C CA . ALA A 1 192 ? 0.094 3.155 5.006 1.00 91.00 192 ALA A CA 1
ATOM 1474 C C . ALA A 1 192 ? -0.082 3.796 6.388 1.00 91.00 192 ALA A C 1
ATOM 1476 O O . ALA A 1 192 ? 0.593 3.462 7.359 1.00 91.00 192 ALA A O 1
ATOM 1477 N N . ALA A 1 193 ? -1.002 4.744 6.469 1.00 94.19 193 ALA A N 1
ATOM 1478 C CA . ALA A 1 193 ? -1.369 5.445 7.685 1.00 94.19 193 ALA A CA 1
ATOM 1479 C C . ALA A 1 193 ? -2.887 5.562 7.755 1.00 94.19 193 ALA A C 1
ATOM 1481 O O . ALA A 1 193 ? -3.557 5.731 6.730 1.00 94.19 193 ALA A O 1
ATOM 1482 N N . LEU A 1 194 ? -3.432 5.501 8.969 1.00 96.56 194 LEU A N 1
ATOM 1483 C CA . LEU A 1 194 ? -4.865 5.649 9.174 1.00 96.56 194 LEU A CA 1
ATOM 1484 C C . LEU A 1 194 ? -5.337 7.050 8.779 1.00 96.56 194 LEU A C 1
ATOM 1486 O O . LEU A 1 194 ? -4.845 8.062 9.270 1.00 96.56 194 LEU A O 1
ATOM 1490 N N . THR A 1 195 ? -6.352 7.094 7.925 1.00 97.06 195 THR A N 1
ATOM 1491 C CA . THR A 1 195 ? -7.134 8.297 7.613 1.00 97.06 195 THR A CA 1
ATOM 1492 C C . THR A 1 195 ? -8.505 8.271 8.292 1.00 97.06 195 THR A C 1
ATOM 1494 O O . THR A 1 195 ? -9.175 9.299 8.382 1.00 97.06 195 THR A O 1
ATOM 1497 N N . ARG A 1 196 ? -8.926 7.108 8.814 1.00 97.94 196 ARG A N 1
ATOM 1498 C CA . ARG A 1 196 ? -10.145 6.926 9.617 1.00 97.94 196 ARG A CA 1
ATOM 1499 C C . ARG A 1 196 ? -10.016 5.721 10.542 1.00 97.94 196 ARG A C 1
ATOM 1501 O O . ARG A 1 196 ? -9.640 4.639 10.095 1.00 97.94 196 ARG A O 1
ATOM 1508 N N . GLY A 1 197 ? -10.471 5.874 11.784 1.00 95.38 197 GLY A N 1
ATOM 1509 C CA . GLY A 1 197 ? -10.605 4.770 12.735 1.00 95.38 197 GLY A CA 1
ATOM 1510 C C . GLY A 1 197 ? -9.316 4.435 13.505 1.00 95.38 197 GLY A C 1
ATOM 1511 O O . GLY A 1 197 ? -8.463 5.308 13.662 1.00 95.38 197 GLY A O 1
ATOM 1512 N N . PRO A 1 198 ? -9.191 3.198 14.024 1.00 97.94 198 PRO A N 1
ATOM 1513 C CA . PRO A 1 198 ? -10.159 2.109 13.891 1.00 97.94 198 PRO A CA 1
ATOM 1514 C C . PRO A 1 198 ? -11.468 2.364 14.635 1.00 97.94 198 PRO A C 1
ATOM 1516 O O . PRO A 1 198 ? -11.528 3.146 15.583 1.00 97.94 198 PRO A O 1
ATOM 1519 N N . TYR A 1 199 ? -12.526 1.694 14.191 1.00 98.19 199 TYR A N 1
ATOM 1520 C CA . TYR A 1 199 ? -13.819 1.682 14.860 1.00 98.19 199 TYR A CA 1
ATOM 1521 C C . TYR A 1 199 ? -14.431 0.280 14.871 1.00 98.19 199 TYR A C 1
ATOM 1523 O O . TYR A 1 199 ? -14.212 -0.521 13.959 1.00 98.19 199 TYR A O 1
ATOM 1531 N N . LEU A 1 200 ? -15.184 -0.016 15.931 1.00 98.50 200 LEU A N 1
ATOM 1532 C CA . LEU A 1 200 ? -15.723 -1.348 16.203 1.00 98.50 200 LEU A CA 1
ATOM 1533 C C . LEU A 1 200 ? -17.211 -1.444 15.843 1.00 98.50 200 LEU A C 1
ATOM 1535 O O . LEU A 1 200 ? -18.016 -0.621 16.279 1.00 98.50 200 LEU A O 1
ATOM 1539 N N . GLN A 1 201 ? -17.594 -2.485 15.104 1.00 96.88 201 GLN A N 1
ATOM 1540 C CA . GLN A 1 201 ? -18.980 -2.782 14.722 1.00 96.88 201 GLN A CA 1
ATOM 1541 C C . GLN A 1 201 ? -19.298 -4.271 14.898 1.00 96.88 201 GLN A C 1
ATOM 1543 O O . GLN A 1 201 ? -18.410 -5.086 15.138 1.00 96.88 201 GLN A O 1
ATOM 1548 N N . MET A 1 202 ? -20.580 -4.633 14.775 1.00 95.94 202 MET A N 1
ATOM 1549 C CA . MET A 1 202 ? -21.039 -6.033 14.722 1.00 95.94 202 MET A CA 1
ATOM 1550 C C . MET A 1 202 ? -20.538 -6.915 15.887 1.00 95.94 202 MET A C 1
ATOM 1552 O O . MET A 1 202 ? -20.268 -8.103 15.716 1.00 95.94 202 MET A O 1
ATOM 1556 N N . GLY A 1 203 ? -20.413 -6.328 17.082 1.00 96.69 203 GLY A N 1
ATOM 1557 C CA . GLY A 1 203 ? -19.975 -7.034 18.284 1.00 96.69 203 GLY A CA 1
ATOM 1558 C C . GLY A 1 203 ? -21.017 -8.027 18.807 1.00 96.69 203 GLY A C 1
ATOM 1559 O O . GLY A 1 203 ? -22.193 -7.688 18.949 1.00 96.69 203 GLY A O 1
ATOM 1560 N N . THR A 1 204 ? -20.574 -9.235 19.142 1.00 96.81 204 THR A N 1
ATOM 1561 C CA . THR A 1 204 ? -21.357 -10.292 19.805 1.00 96.81 204 THR A CA 1
ATOM 1562 C C . THR A 1 204 ? -20.607 -10.797 21.045 1.00 96.81 204 THR A C 1
ATOM 1564 O O . THR A 1 204 ? -19.641 -10.183 21.509 1.00 96.81 204 THR A O 1
ATOM 1567 N N . SER A 1 205 ? -21.046 -11.925 21.612 1.00 97.69 205 SER A N 1
ATOM 1568 C CA . SER A 1 205 ? -20.317 -12.607 22.679 1.00 97.69 205 SER A CA 1
ATOM 1569 C C . SER A 1 205 ? -19.019 -13.280 22.231 1.00 97.69 205 SER A C 1
ATOM 1571 O O . SER A 1 205 ? -18.246 -13.695 23.082 1.00 97.69 205 SER A O 1
ATOM 1573 N N . ASP A 1 206 ? -18.777 -13.422 20.932 1.00 98.44 206 ASP A N 1
ATOM 1574 C CA . ASP A 1 206 ? -17.666 -14.212 20.391 1.00 98.44 206 ASP A CA 1
ATOM 1575 C C . ASP A 1 206 ? -17.037 -13.634 19.117 1.00 98.44 206 ASP A C 1
ATOM 1577 O O . ASP A 1 206 ? -16.087 -14.208 18.582 1.00 98.44 206 ASP A O 1
ATOM 1581 N N . GLN A 1 207 ? -17.516 -12.488 18.635 1.00 98.31 207 GLN A N 1
ATOM 1582 C CA . GLN A 1 207 ? -16.912 -11.787 17.511 1.00 98.31 207 GLN A CA 1
ATOM 1583 C C . GLN A 1 207 ? -17.054 -10.269 17.605 1.00 98.31 207 GLN A C 1
ATOM 1585 O O . GLN A 1 207 ? -17.885 -9.736 18.342 1.00 98.31 207 GLN A O 1
ATOM 1590 N N . VAL A 1 208 ? -16.240 -9.575 16.818 1.00 98.56 208 VAL A N 1
ATOM 1591 C CA . VAL A 1 208 ? -16.359 -8.143 16.532 1.00 98.56 208 VAL A CA 1
ATOM 1592 C C . VAL A 1 208 ? -15.754 -7.857 15.164 1.00 98.56 208 VAL A C 1
ATOM 1594 O O . VAL A 1 208 ? -14.809 -8.529 14.753 1.00 98.56 208 VAL A O 1
ATOM 1597 N N . THR A 1 209 ? -16.245 -6.833 14.483 1.00 98.56 209 THR A N 1
ATOM 1598 C CA . THR A 1 209 ? -15.639 -6.334 13.251 1.00 98.56 209 THR A CA 1
ATOM 1599 C C . THR A 1 209 ? -14.885 -5.042 13.528 1.00 98.56 209 THR A C 1
ATOM 1601 O O . THR A 1 209 ? -15.439 -4.099 14.096 1.00 98.56 209 THR A O 1
ATOM 1604 N N . ILE A 1 210 ? -1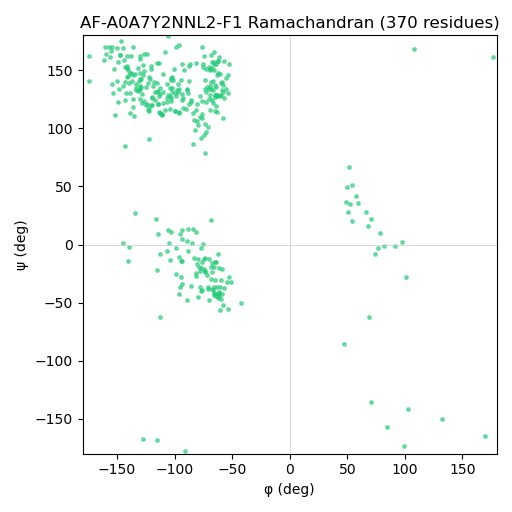3.624 -5.001 13.110 1.00 98.62 210 ILE A N 1
ATOM 1605 C CA . ILE A 1 210 ? -12.768 -3.818 13.133 1.00 98.62 210 ILE A CA 1
ATOM 1606 C C . ILE A 1 210 ? -12.774 -3.226 11.728 1.00 98.62 210 ILE A C 1
ATOM 1608 O O . ILE A 1 210 ? -12.572 -3.936 10.740 1.00 98.62 210 ILE A O 1
ATOM 1612 N N . ARG A 1 211 ? -13.019 -1.920 11.640 1.00 98.56 211 ARG A N 1
ATOM 1613 C CA . ARG A 1 211 ? -12.998 -1.174 10.382 1.00 98.56 211 ARG A CA 1
ATOM 1614 C C . ARG A 1 211 ? -12.101 0.040 10.502 1.00 98.56 211 ARG A C 1
ATOM 1616 O O . ARG A 1 211 ? -12.022 0.658 11.564 1.00 98.56 211 ARG A O 1
ATOM 1623 N N . TYR A 1 212 ? -11.433 0.384 9.414 1.00 98.62 212 TYR A N 1
ATOM 1624 C CA . TYR A 1 212 ? -10.550 1.543 9.332 1.00 98.62 212 TYR A CA 1
ATOM 1625 C C . TYR A 1 212 ? -10.320 1.930 7.869 1.00 98.62 212 TYR A C 1
ATOM 1627 O O . TYR A 1 212 ? -10.726 1.208 6.961 1.00 98.62 212 TYR A O 1
ATOM 1635 N N . ARG A 1 213 ? -9.698 3.085 7.631 1.00 98.62 213 ARG A N 1
ATOM 1636 C CA . ARG A 1 213 ? -9.299 3.533 6.291 1.00 98.62 213 ARG A CA 1
ATOM 1637 C C . ARG A 1 213 ? -7.841 3.954 6.290 1.00 98.62 213 ARG A C 1
ATOM 1639 O O . ARG A 1 213 ? -7.407 4.582 7.255 1.00 98.62 213 ARG A O 1
ATOM 1646 N N . THR A 1 214 ? -7.125 3.665 5.210 1.00 97.81 214 THR A N 1
ATOM 1647 C CA . THR A 1 214 ? -5.737 4.095 4.991 1.00 97.81 214 THR A CA 1
ATOM 1648 C C . THR A 1 214 ? -5.625 5.186 3.919 1.00 97.81 214 THR A C 1
ATOM 1650 O O . THR A 1 214 ? -6.578 5.496 3.209 1.00 97.81 214 THR A O 1
ATOM 1653 N N . ASN A 1 215 ? -4.474 5.849 3.839 1.00 93.19 215 ASN A N 1
ATOM 1654 C CA . ASN A 1 215 ? -4.125 6.810 2.780 1.00 93.19 215 ASN A CA 1
ATOM 1655 C C . ASN A 1 215 ? -3.714 6.133 1.458 1.00 93.19 215 ASN A C 1
ATOM 1657 O O . ASN A 1 215 ? -3.805 6.758 0.403 1.00 93.19 215 ASN A O 1
ATOM 1661 N N . THR A 1 216 ? -3.268 4.880 1.516 1.00 90.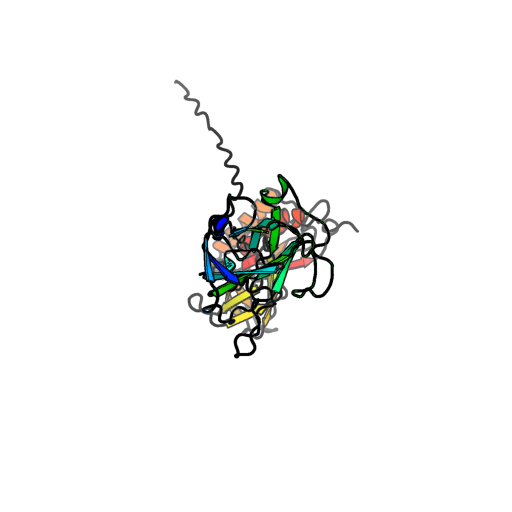19 216 THR A N 1
ATOM 1662 C CA . THR A 1 216 ? -2.868 4.050 0.374 1.00 90.19 216 THR A CA 1
ATOM 1663 C C . THR A 1 216 ? -3.544 2.684 0.433 1.00 90.19 216 THR A C 1
ATOM 1665 O O . THR A 1 216 ? -4.027 2.263 1.485 1.00 90.19 216 THR A O 1
ATOM 1668 N N . SER A 1 217 ? -3.619 2.001 -0.710 1.00 92.19 217 SER A N 1
ATOM 1669 C CA . SER A 1 217 ? -4.089 0.616 -0.761 1.00 92.19 217 SER A CA 1
ATOM 1670 C C . SER A 1 217 ? -3.049 -0.295 -0.115 1.00 92.19 217 SER A C 1
ATOM 1672 O O . SER A 1 217 ? -1.896 -0.266 -0.528 1.00 92.19 217 SER A O 1
ATOM 1674 N N . THR A 1 218 ? -3.453 -1.084 0.875 1.00 93.12 218 THR A N 1
ATOM 1675 C CA . THR A 1 218 ? -2.569 -2.000 1.617 1.00 93.12 218 THR A CA 1
ATOM 1676 C C . THR A 1 218 ? -3.363 -3.216 2.105 1.00 93.12 218 THR A C 1
ATOM 1678 O O . THR A 1 218 ? -4.593 -3.225 1.996 1.00 93.12 218 THR A O 1
ATOM 1681 N N . GLU A 1 219 ? -2.702 -4.252 2.601 1.00 96.12 219 GLU A N 1
ATOM 1682 C CA . GLU A 1 219 ? -3.316 -5.402 3.265 1.00 96.12 219 GLU A CA 1
ATOM 1683 C C . GLU A 1 219 ? -3.770 -5.076 4.703 1.00 96.12 219 GLU A C 1
ATOM 1685 O O . GLU A 1 219 ? -3.465 -4.031 5.275 1.00 96.12 219 GLU A O 1
ATOM 1690 N N . THR A 1 220 ? -4.525 -5.989 5.316 1.00 98.31 220 THR A N 1
ATOM 1691 C CA . THR A 1 220 ? -4.855 -5.946 6.746 1.00 98.31 220 THR A CA 1
ATOM 1692 C C . THR A 1 220 ? -4.207 -7.116 7.472 1.00 98.31 220 THR A C 1
ATOM 1694 O O . THR A 1 220 ? -4.468 -8.275 7.139 1.00 98.31 220 THR A O 1
ATOM 1697 N N . VAL A 1 221 ? -3.478 -6.829 8.546 1.00 98.50 221 VAL A N 1
ATOM 1698 C CA . VAL A 1 221 ? -3.077 -7.789 9.577 1.00 98.50 221 VAL A CA 1
ATOM 1699 C C . VAL A 1 221 ? -3.459 -7.214 10.942 1.00 98.50 221 VAL A C 1
ATOM 1701 O O . VAL A 1 221 ? -3.043 -6.125 11.314 1.00 98.50 221 VAL A O 1
ATOM 1704 N N . ILE A 1 222 ? -4.281 -7.936 11.703 1.00 98.62 222 ILE A N 1
ATOM 1705 C CA . ILE A 1 222 ? -4.633 -7.582 13.082 1.00 98.62 222 ILE A CA 1
ATOM 1706 C C . ILE A 1 222 ? -4.009 -8.607 14.012 1.00 98.62 222 ILE A C 1
ATOM 1708 O O . ILE A 1 222 ? -4.470 -9.751 14.057 1.00 98.62 222 ILE A O 1
ATOM 1712 N N . ASN A 1 223 ? -3.017 -8.191 14.797 1.00 98.62 223 ASN A N 1
ATOM 1713 C CA . ASN A 1 223 ? -2.538 -8.976 15.931 1.00 98.62 223 ASN A CA 1
ATOM 1714 C C . ASN A 1 223 ? -3.355 -8.595 17.166 1.00 98.62 223 ASN A C 1
ATOM 1716 O O . ASN A 1 223 ? -3.587 -7.415 17.433 1.00 98.62 223 ASN A O 1
ATOM 1720 N N . TYR A 1 224 ? -3.823 -9.587 17.921 1.00 98.81 224 TYR A N 1
ATOM 1721 C CA . TYR A 1 224 ? -4.668 -9.358 19.089 1.00 98.81 224 TYR A CA 1
ATOM 1722 C C . TYR A 1 224 ? -4.449 -10.392 20.199 1.00 98.81 224 TYR A C 1
ATOM 1724 O O . TYR A 1 224 ? -3.860 -11.456 20.007 1.00 98.81 224 TYR A O 1
ATOM 1732 N N . GLY A 1 225 ? -4.902 -10.072 21.411 1.00 98.69 225 GLY A N 1
ATOM 1733 C CA . GLY A 1 225 ? -4.740 -10.953 22.565 1.00 98.69 225 GLY A CA 1
ATOM 1734 C C . GLY A 1 225 ? -5.264 -10.364 23.869 1.00 98.69 225 GLY A C 1
ATOM 1735 O O . GLY A 1 225 ? -5.452 -9.157 24.002 1.00 98.69 225 GLY A O 1
ATOM 1736 N N . THR A 1 226 ? -5.500 -11.225 24.859 1.00 98.56 226 THR A N 1
ATOM 1737 C CA . THR A 1 226 ? -5.967 -10.804 26.193 1.00 98.56 226 THR A CA 1
ATOM 1738 C C . THR A 1 226 ? -4.852 -10.207 27.057 1.00 98.56 226 THR A C 1
ATOM 1740 O O . THR A 1 226 ? -5.129 -9.493 28.018 1.00 98.56 226 THR A O 1
ATOM 1743 N N . ASP A 1 227 ? -3.592 -10.500 26.730 1.00 97.94 227 ASP A N 1
ATOM 1744 C CA . ASP A 1 227 ? -2.409 -9.899 27.344 1.00 97.94 227 ASP A CA 1
ATOM 1745 C C . ASP A 1 227 ? -1.863 -8.798 26.428 1.00 97.94 227 ASP A C 1
ATOM 1747 O O . ASP A 1 227 ? -1.385 -9.076 25.331 1.00 97.94 227 ASP A O 1
ATOM 1751 N N . PHE A 1 228 ? -1.899 -7.548 26.892 1.00 97.75 228 PHE A N 1
ATOM 1752 C CA . PHE A 1 228 ? -1.393 -6.381 26.161 1.00 97.75 228 PHE A CA 1
ATOM 1753 C C . PHE A 1 228 ? 0.074 -6.537 25.712 1.00 97.75 228 PHE A C 1
ATOM 1755 O O . PHE A 1 228 ? 0.483 -6.043 24.656 1.00 97.75 228 PHE A O 1
ATOM 1762 N N . ASN A 1 229 ? 0.885 -7.246 26.500 1.00 97.50 229 ASN A N 1
ATOM 1763 C CA . ASN A 1 229 ? 2.296 -7.450 26.185 1.00 97.50 229 ASN A CA 1
ATOM 1764 C C . ASN A 1 229 ? 2.526 -8.613 25.209 1.00 97.50 229 ASN A C 1
ATOM 1766 O O . ASN A 1 229 ? 3.631 -8.723 24.682 1.00 97.50 229 ASN A O 1
ATOM 1770 N N . ASN A 1 230 ? 1.509 -9.438 24.936 1.00 97.31 230 ASN A N 1
ATOM 1771 C CA . ASN A 1 230 ? 1.610 -10.625 24.090 1.00 97.31 230 ASN A CA 1
ATOM 1772 C C . ASN A 1 230 ? 0.340 -10.850 23.241 1.00 97.31 230 ASN A C 1
ATOM 1774 O O . ASN A 1 230 ? -0.557 -11.628 23.597 1.00 97.31 230 ASN A O 1
ATOM 1778 N N . LEU A 1 231 ? 0.295 -10.177 22.089 1.00 98.19 231 LEU A N 1
ATOM 1779 C CA . LEU A 1 231 ? -0.750 -10.327 21.076 1.00 98.19 231 LEU A CA 1
ATOM 1780 C C . LEU A 1 231 ? -0.412 -11.530 20.179 1.00 98.19 231 LEU A C 1
ATOM 1782 O O . LEU A 1 231 ? 0.283 -11.397 19.182 1.00 98.19 231 LEU A O 1
ATOM 1786 N N . HIS A 1 232 ? -0.830 -12.726 20.591 1.00 97.44 232 HIS A N 1
ATOM 1787 C CA . HIS A 1 232 ? -0.435 -13.996 19.962 1.00 97.44 232 HIS A CA 1
ATOM 1788 C C . HIS A 1 232 ? -1.477 -14.567 18.987 1.00 97.44 232 HIS A C 1
ATOM 1790 O O . HIS A 1 232 ? -1.252 -15.627 18.404 1.00 97.44 232 HIS A O 1
ATOM 1796 N N . LEU A 1 233 ? -2.636 -13.918 18.855 1.00 98.44 233 LEU A N 1
ATOM 1797 C CA . LEU A 1 233 ? -3.666 -14.268 17.882 1.00 98.44 233 LEU A CA 1
ATOM 1798 C C . LEU A 1 233 ? -3.572 -13.314 16.692 1.00 98.44 233 LEU A C 1
ATOM 1800 O O . LEU A 1 233 ? -3.177 -12.162 16.858 1.00 98.44 233 LEU A O 1
ATOM 1804 N N . GLN A 1 234 ? -3.970 -13.784 15.511 1.00 98.25 234 GLN A N 1
ATOM 1805 C CA . GLN A 1 234 ? -3.920 -12.993 14.286 1.00 98.25 234 GLN A CA 1
ATOM 1806 C C . GLN A 1 234 ? -5.160 -13.227 13.419 1.00 98.25 234 GLN A C 1
ATOM 1808 O O . GLN A 1 234 ? -5.702 -14.333 13.374 1.00 98.25 234 GLN A O 1
ATOM 1813 N N . ALA A 1 235 ? -5.612 -12.172 12.747 1.00 98.50 235 ALA A N 1
ATOM 1814 C CA . ALA A 1 235 ? -6.552 -12.226 11.634 1.00 98.50 235 ALA A CA 1
ATOM 1815 C C . ALA A 1 235 ? -5.989 -11.377 10.487 1.00 98.50 235 ALA A C 1
ATOM 1817 O O . ALA A 1 235 ? -5.427 -10.314 10.746 1.00 98.50 235 ALA A O 1
ATOM 1818 N N . SER A 1 236 ? -6.133 -11.818 9.238 1.00 98.19 236 SER A N 1
ATOM 1819 C CA . SER A 1 236 ? -5.623 -11.080 8.078 1.00 98.19 236 SER A CA 1
ATOM 1820 C C . SER A 1 236 ? -6.563 -11.124 6.872 1.00 98.19 236 SER A C 1
ATOM 1822 O O . SER A 1 236 ? -7.351 -12.055 6.711 1.00 98.19 236 SER A O 1
ATOM 1824 N N . GLU A 1 237 ? -6.462 -10.096 6.031 1.00 97.88 237 GLU A N 1
ATOM 1825 C CA . GLU A 1 237 ? -7.039 -10.016 4.687 1.00 97.88 237 GLU A CA 1
ATOM 1826 C C . GLU A 1 237 ? -5.958 -9.445 3.767 1.00 97.88 237 GLU A C 1
ATOM 1828 O O . GLU A 1 237 ? -5.573 -8.284 3.901 1.00 97.88 237 GLU A O 1
ATOM 1833 N N . LEU A 1 238 ? -5.436 -10.283 2.871 1.00 96.25 238 LEU A N 1
ATOM 1834 C CA . LEU A 1 238 ? -4.250 -9.961 2.072 1.00 96.25 238 LEU A CA 1
ATOM 1835 C C . LEU A 1 238 ? -4.585 -9.357 0.705 1.00 96.25 238 LEU A C 1
ATOM 1837 O O . LEU A 1 238 ? -3.688 -9.138 -0.098 1.00 96.25 238 LEU A O 1
ATOM 1841 N N . THR A 1 239 ? -5.862 -9.098 0.416 1.00 95.31 239 THR A N 1
ATOM 1842 C CA . THR A 1 239 ? -6.254 -8.329 -0.768 1.00 95.31 239 THR A CA 1
ATOM 1843 C C . THR A 1 239 ? -6.116 -6.831 -0.472 1.00 95.31 239 THR A C 1
ATOM 1845 O O . THR A 1 239 ? -6.880 -6.331 0.365 1.00 95.31 239 THR A O 1
ATOM 1848 N N . PRO A 1 240 ? -5.218 -6.087 -1.153 1.00 92.88 240 PRO A N 1
ATOM 1849 C CA . PRO A 1 240 ? -5.005 -4.680 -0.846 1.00 92.88 240 PRO A CA 1
ATOM 1850 C C . PRO A 1 240 ? -6.244 -3.822 -1.104 1.00 92.88 240 PRO A C 1
ATOM 1852 O O . PRO A 1 240 ? -6.897 -3.945 -2.144 1.00 92.88 240 PRO A O 1
ATOM 1855 N N . LYS A 1 241 ? -6.560 -2.927 -0.166 1.00 96.19 241 LYS A N 1
ATOM 1856 C CA . LYS A 1 241 ? -7.677 -1.974 -0.266 1.00 96.19 241 LYS A CA 1
ATOM 1857 C C . LYS A 1 241 ? -7.438 -0.728 0.587 1.00 96.19 241 LYS A C 1
ATOM 1859 O O . LYS A 1 241 ? -6.493 -0.660 1.364 1.00 96.19 241 LYS A O 1
ATOM 1864 N N . ILE A 1 242 ? -8.294 0.279 0.405 1.00 96.94 242 ILE A N 1
ATOM 1865 C CA . ILE A 1 242 ? -8.263 1.543 1.163 1.00 96.94 242 ILE A CA 1
ATOM 1866 C C . ILE A 1 242 ? -9.236 1.505 2.347 1.00 96.94 242 ILE A C 1
ATOM 1868 O O . ILE A 1 242 ? -8.899 1.961 3.438 1.00 96.94 242 ILE A O 1
ATOM 1872 N N . ASP A 1 243 ? -10.445 0.980 2.135 1.00 98.19 243 ASP A N 1
ATOM 1873 C CA . ASP A 1 243 ? -11.455 0.787 3.175 1.00 98.19 243 ASP A CA 1
ATOM 1874 C C . ASP A 1 243 ? -11.376 -0.646 3.704 1.00 98.19 243 ASP A C 1
ATOM 1876 O O . ASP A 1 243 ? -11.671 -1.615 2.998 1.00 98.19 243 ASP A O 1
ATOM 1880 N N . HIS A 1 244 ? -10.980 -0.778 4.965 1.00 98.56 244 HIS A N 1
ATOM 1881 C CA . HIS A 1 244 ? -10.702 -2.056 5.599 1.00 98.56 244 HIS A CA 1
ATOM 1882 C C . HIS A 1 244 ? -11.846 -2.500 6.495 1.00 98.56 244 HIS A C 1
ATOM 1884 O O . HIS A 1 244 ? -12.466 -1.710 7.211 1.00 98.56 244 HIS A O 1
ATOM 1890 N N . GLU A 1 245 ? -12.105 -3.800 6.460 1.00 98.12 245 GLU A N 1
ATOM 1891 C CA . GLU A 1 245 ? -13.099 -4.479 7.277 1.00 98.12 245 GLU A CA 1
ATOM 1892 C C . GLU A 1 245 ? -12.600 -5.894 7.538 1.00 98.12 245 GLU A C 1
ATOM 1894 O O . GLU A 1 245 ? -12.319 -6.633 6.590 1.00 98.12 245 GLU A O 1
ATOM 1899 N N . ILE A 1 246 ? -12.472 -6.247 8.816 1.00 98.38 246 ILE A N 1
ATOM 1900 C CA . ILE A 1 246 ? -12.024 -7.567 9.250 1.00 98.38 246 ILE A CA 1
ATOM 1901 C C . ILE A 1 246 ? -12.744 -7.977 10.533 1.00 98.38 246 ILE A C 1
ATOM 1903 O O . ILE A 1 246 ? -12.913 -7.177 11.454 1.00 98.38 246 ILE A O 1
ATOM 1907 N N . THR A 1 247 ? -13.196 -9.228 10.596 1.00 98.56 247 THR A N 1
ATOM 1908 C CA . THR A 1 247 ? -13.900 -9.768 11.765 1.00 98.56 247 THR A CA 1
ATOM 1909 C C . THR A 1 247 ? -12.971 -10.658 12.575 1.00 98.56 247 THR A C 1
ATOM 1911 O O . THR A 1 247 ? -12.400 -11.610 12.049 1.00 98.56 247 THR A O 1
ATOM 1914 N N . LEU A 1 248 ? -12.848 -10.362 13.867 1.00 98.62 248 LEU A N 1
ATOM 1915 C CA . LEU A 1 248 ? -12.249 -11.258 14.847 1.00 98.62 248 LEU A CA 1
ATOM 1916 C C . LEU A 1 248 ? -13.347 -12.203 15.337 1.00 98.62 248 LEU A C 1
ATOM 1918 O O . LEU A 1 248 ? -14.365 -11.728 15.836 1.00 98.62 248 LEU A O 1
ATOM 1922 N N . SER A 1 249 ? -13.162 -13.515 15.198 1.00 98.06 249 SER A N 1
ATOM 1923 C CA . SER A 1 249 ? -14.159 -14.539 15.552 1.00 98.06 249 SER A CA 1
ATOM 1924 C C . SER A 1 249 ? -13.601 -15.554 16.548 1.00 98.06 249 SER A C 1
ATOM 1926 O O . SER A 1 249 ? -12.389 -15.669 16.718 1.00 98.06 249 SER A O 1
ATOM 1928 N N . GLY A 1 250 ? -14.482 -16.323 17.196 1.00 97.94 250 GLY A N 1
ATOM 1929 C CA . GLY A 1 250 ? -14.080 -17.355 18.161 1.00 97.94 250 GLY A CA 1
ATOM 1930 C C . GLY A 1 250 ? -13.530 -16.786 19.473 1.00 97.94 250 GLY A C 1
ATOM 1931 O O . GLY A 1 250 ? -12.785 -17.461 20.184 1.00 97.94 250 GLY A O 1
ATOM 1932 N N . LEU A 1 251 ? -13.876 -15.539 19.788 1.00 98.62 251 LEU A N 1
ATOM 1933 C CA . LEU A 1 251 ? -13.464 -14.859 21.005 1.00 98.62 251 LEU A CA 1
ATOM 1934 C C . LEU A 1 251 ? -14.213 -15.421 22.221 1.00 98.62 251 LEU A C 1
ATOM 1936 O O . LEU A 1 251 ? -15.355 -15.871 22.135 1.00 98.62 251 LEU A O 1
ATOM 1940 N N . SER A 1 252 ? -13.584 -15.358 23.391 1.00 98.56 252 SER A N 1
ATOM 1941 C CA . SER A 1 252 ? -14.265 -15.653 24.653 1.00 98.56 252 SER A CA 1
ATOM 1942 C C . SER A 1 252 ? -15.212 -14.512 25.018 1.00 98.56 252 SER A C 1
ATOM 1944 O O . SER A 1 252 ? -14.871 -13.343 24.848 1.00 98.56 252 SER A O 1
ATOM 1946 N N . SER A 1 253 ? -16.387 -14.835 25.558 1.00 98.06 253 SER A N 1
ATOM 1947 C CA . SER A 1 253 ? -17.381 -13.838 25.977 1.00 98.06 253 SER A CA 1
ATOM 1948 C C . SER A 1 253 ? -16.927 -12.997 27.161 1.00 98.06 253 SER A C 1
ATOM 1950 O O . SER A 1 253 ? -16.172 -13.478 28.007 1.00 98.06 253 SER A O 1
ATOM 1952 N N . ASN A 1 254 ? -17.436 -11.767 27.254 1.00 97.00 254 ASN A N 1
ATOM 1953 C CA . ASN A 1 254 ? -17.124 -10.805 28.314 1.00 97.00 254 ASN A CA 1
ATOM 1954 C C . ASN A 1 254 ? -15.616 -10.632 28.580 1.00 97.00 254 ASN A C 1
ATOM 1956 O O . ASN A 1 254 ? -15.186 -10.506 29.727 1.00 97.00 254 ASN A O 1
ATOM 1960 N N . THR A 1 255 ? -14.808 -10.675 27.521 1.00 98.00 255 THR A N 1
ATOM 1961 C CA . THR A 1 255 ? -13.345 -10.703 27.595 1.00 98.00 255 THR A CA 1
ATOM 1962 C C . THR A 1 255 ? -12.758 -9.541 26.805 1.00 98.00 255 THR A C 1
ATOM 1964 O O . THR A 1 255 ? -13.238 -9.206 25.721 1.00 98.00 255 THR A O 1
ATOM 1967 N N . THR A 1 256 ? -11.718 -8.920 27.361 1.00 98.12 256 THR A N 1
ATOM 1968 C CA . THR A 1 256 ? -10.971 -7.847 26.701 1.00 98.12 256 THR A CA 1
ATOM 1969 C C . THR A 1 256 ? -9.836 -8.423 25.857 1.00 98.12 256 THR A C 1
ATOM 1971 O O . THR A 1 256 ? -9.028 -9.197 26.366 1.00 98.12 256 THR A O 1
ATOM 1974 N N . TYR A 1 257 ? -9.748 -7.992 24.601 1.00 98.75 257 TYR A N 1
ATOM 1975 C CA . TYR A 1 257 ? -8.664 -8.278 23.666 1.00 98.75 257 TYR A CA 1
ATOM 1976 C C . TYR A 1 257 ? -8.051 -6.962 23.189 1.00 98.75 257 TYR A C 1
ATOM 1978 O O . TYR A 1 257 ? -8.733 -6.160 22.562 1.00 98.75 257 TYR A O 1
ATOM 1986 N N . TYR A 1 258 ? -6.777 -6.727 23.474 1.00 98.81 258 TYR A N 1
ATOM 1987 C CA . TYR A 1 258 ? -6.026 -5.625 22.871 1.00 98.81 258 TYR A CA 1
ATOM 1988 C C . TYR A 1 258 ? -5.680 -5.976 21.430 1.00 98.81 258 TYR A C 1
ATOM 1990 O O . TYR A 1 258 ? -5.572 -7.161 21.110 1.00 98.81 258 TYR A O 1
ATOM 1998 N N . TYR A 1 259 ? -5.511 -4.968 20.579 1.00 98.69 259 TYR A N 1
ATOM 1999 C CA . TYR A 1 259 ? -5.146 -5.176 19.183 1.00 98.69 259 TYR A CA 1
ATOM 2000 C C . TYR A 1 259 ? -4.209 -4.084 18.665 1.00 98.69 259 TYR A C 1
ATOM 2002 O O . TYR A 1 259 ? -4.148 -2.985 19.219 1.00 98.69 259 TYR A O 1
ATOM 2010 N N . GLU A 1 260 ? -3.495 -4.408 17.595 1.00 98.38 260 GLU A N 1
ATOM 2011 C CA . GLU A 1 260 ? -2.761 -3.481 16.731 1.00 98.38 260 GLU A CA 1
ATOM 2012 C C . GLU A 1 260 ? -3.112 -3.751 15.271 1.00 98.38 260 GLU A C 1
ATOM 2014 O O . GLU A 1 260 ? -3.680 -4.798 14.947 1.00 98.38 260 GLU A O 1
ATOM 2019 N N . ILE A 1 261 ? -2.824 -2.777 14.411 1.00 98.62 261 ILE A N 1
ATOM 2020 C CA . ILE A 1 261 ? -3.088 -2.854 12.976 1.00 98.62 261 ILE A CA 1
ATOM 2021 C C . ILE A 1 261 ? -1.755 -2.784 12.254 1.00 98.62 261 ILE A C 1
ATOM 2023 O O . ILE A 1 261 ? -1.003 -1.822 12.413 1.00 98.62 261 ILE A O 1
ATOM 2027 N N . GLU A 1 262 ? -1.501 -3.788 11.437 1.00 98.00 262 GLU A N 1
ATOM 2028 C CA . GLU A 1 262 ? -0.325 -3.927 10.597 1.00 98.00 262 GLU A CA 1
ATOM 2029 C C . GLU A 1 262 ? -0.751 -4.166 9.143 1.00 98.00 262 GLU A C 1
ATOM 2031 O O . GLU A 1 262 ? -1.896 -4.530 8.855 1.00 98.00 262 GLU A O 1
ATOM 2036 N N . ASP A 1 263 ? 0.190 -3.977 8.231 1.00 94.94 263 ASP A N 1
ATOM 2037 C CA . ASP A 1 263 ? 0.204 -4.615 6.920 1.00 94.94 263 ASP A CA 1
ATOM 2038 C C . ASP A 1 263 ? 1.421 -5.546 6.809 1.00 94.94 263 ASP A C 1
ATOM 2040 O O . ASP A 1 263 ? 2.089 -5.852 7.799 1.00 94.94 263 ASP A O 1
ATOM 2044 N N . LEU A 1 264 ? 1.717 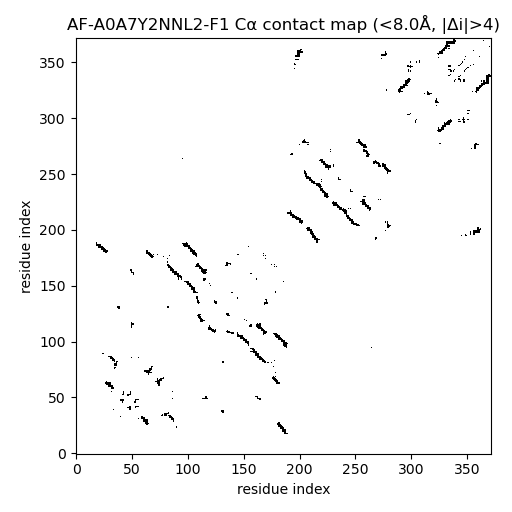-6.027 5.602 1.00 90.31 264 LEU A N 1
ATOM 2045 C CA . LEU A 1 264 ? 2.883 -6.881 5.368 1.00 90.31 264 LEU A CA 1
ATOM 2046 C C . LEU A 1 264 ? 4.226 -6.148 5.539 1.00 90.31 264 LEU A C 1
ATOM 2048 O O . LEU A 1 264 ? 5.255 -6.808 5.683 1.00 90.31 264 LEU A O 1
ATOM 2052 N N . SER A 1 265 ? 4.221 -4.812 5.545 1.00 84.81 265 SER A N 1
ATOM 2053 C CA . SER A 1 265 ? 5.404 -3.965 5.748 1.00 84.81 265 SER A CA 1
ATOM 2054 C C . SER A 1 265 ? 5.595 -3.564 7.218 1.00 84.81 265 SER A C 1
ATOM 2056 O O . SER A 1 265 ? 6.677 -3.114 7.602 1.00 84.81 265 SER A O 1
ATOM 2058 N N . GLY A 1 266 ? 4.578 -3.751 8.065 1.00 88.81 266 GLY A N 1
ATOM 2059 C CA . GLY A 1 266 ? 4.655 -3.588 9.514 1.00 88.81 266 GLY A CA 1
ATOM 2060 C C . GLY A 1 266 ? 3.515 -2.754 10.097 1.00 88.81 266 GLY A C 1
ATOM 2061 O O . GLY A 1 266 ? 2.394 -2.754 9.604 1.00 88.81 266 GLY A O 1
ATOM 2062 N N . SER A 1 267 ? 3.788 -2.057 11.202 1.00 93.75 267 SER A N 1
ATOM 2063 C CA . SER A 1 267 ? 2.770 -1.331 11.977 1.00 93.75 267 SER A CA 1
ATOM 2064 C C . SER A 1 267 ? 2.165 -0.141 11.226 1.00 93.75 267 SER A C 1
ATOM 2066 O O . SER A 1 267 ? 2.863 0.834 10.955 1.00 93.75 267 SER A O 1
ATOM 2068 N N . ILE A 1 268 ? 0.840 -0.159 11.051 1.00 96.00 268 ILE A N 1
ATOM 2069 C CA . ILE A 1 268 ? 0.013 0.985 10.629 1.00 96.00 268 ILE A CA 1
ATOM 2070 C C . ILE A 1 268 ? -0.466 1.778 11.856 1.00 96.00 268 ILE A C 1
ATOM 2072 O O . ILE A 1 268 ? -0.352 3.001 11.889 1.00 96.00 268 ILE A O 1
ATOM 2076 N N . GLU A 1 269 ? -0.987 1.093 12.879 1.00 97.00 269 GLU A N 1
ATOM 2077 C CA . GLU A 1 269 ? -1.417 1.681 14.157 1.00 97.00 269 GLU A CA 1
ATOM 2078 C C . GLU A 1 269 ? -0.992 0.757 15.300 1.00 97.00 269 GLU A C 1
ATOM 2080 O O . GLU A 1 269 ? -1.495 -0.360 15.448 1.00 97.00 269 GLU A O 1
ATOM 2085 N N . ALA A 1 270 ? -0.066 1.246 16.123 1.00 96.19 270 ALA A N 1
ATOM 2086 C CA . ALA A 1 270 ? 0.507 0.485 17.224 1.00 96.19 270 ALA A CA 1
ATOM 2087 C C . ALA A 1 270 ? -0.511 0.227 18.347 1.00 96.19 270 ALA A C 1
ATOM 2089 O O . ALA A 1 270 ? -1.375 1.062 18.636 1.00 96.19 270 ALA A O 1
ATOM 2090 N N . LYS A 1 271 ? -0.350 -0.894 19.062 1.00 96.12 271 LYS A N 1
ATOM 2091 C CA . LYS A 1 271 ? -1.184 -1.208 20.231 1.00 96.12 271 LYS A CA 1
ATOM 2092 C C . LYS A 1 271 ? -1.172 -0.101 21.286 1.00 96.12 271 LYS A C 1
ATOM 2094 O O . LYS A 1 271 ? -0.143 0.488 21.623 1.00 96.12 271 LYS A O 1
ATOM 2099 N N . SER A 1 272 ? -2.329 0.097 21.910 1.00 96.88 272 SER A N 1
ATOM 2100 C CA . SER A 1 272 ? -2.529 1.040 23.011 1.00 96.88 272 SER A CA 1
ATOM 2101 C C . SER A 1 272 ? -3.454 0.448 24.067 1.00 96.88 272 SER A C 1
ATOM 2103 O O . SER A 1 272 ? -4.362 -0.317 23.754 1.00 96.88 272 SER A O 1
ATOM 2105 N N . ILE A 1 273 ? -3.282 0.842 25.333 1.00 95.12 273 ILE A N 1
ATOM 2106 C CA . ILE A 1 273 ? -4.192 0.431 26.417 1.00 95.12 273 ILE A CA 1
ATOM 2107 C C . ILE A 1 273 ? -5.636 0.911 26.177 1.00 95.12 273 ILE A C 1
ATOM 2109 O O . ILE A 1 273 ? -6.580 0.370 26.745 1.00 95.12 273 ILE A O 1
ATOM 2113 N N . ASN A 1 274 ? -5.814 1.922 25.321 1.00 94.62 274 ASN A N 1
ATOM 2114 C CA . ASN A 1 274 ? -7.115 2.438 24.894 1.00 94.62 274 ASN A CA 1
ATOM 2115 C C . ASN A 1 274 ? -7.611 1.833 23.569 1.00 94.62 274 ASN A C 1
ATOM 2117 O O . ASN A 1 274 ? -8.610 2.307 23.038 1.00 94.62 274 ASN A O 1
ATOM 2121 N N . MET A 1 275 ? -6.938 0.810 23.045 1.00 97.19 275 MET A N 1
ATOM 2122 C CA . MET A 1 275 ? -7.275 0.140 21.792 1.00 97.19 275 MET A CA 1
ATOM 2123 C C . MET A 1 275 ? -7.507 -1.341 22.080 1.00 97.19 275 MET A C 1
ATOM 2125 O O . MET A 1 275 ? -6.584 -2.155 22.143 1.00 97.19 275 MET A O 1
ATOM 2129 N N . TYR A 1 276 ? -8.765 -1.665 22.368 1.00 98.19 276 TYR A N 1
ATOM 2130 C CA . TYR A 1 276 ? -9.178 -3.009 22.744 1.00 98.19 276 TYR A CA 1
ATOM 2131 C C . TYR A 1 276 ? -10.607 -3.297 22.309 1.00 98.19 276 TYR A C 1
ATOM 2133 O O . TYR A 1 276 ? -11.430 -2.409 22.169 1.00 98.19 276 TYR A O 1
ATOM 2141 N N . VAL A 1 277 ? -10.931 -4.567 22.169 1.00 97.75 277 VAL A N 1
ATOM 2142 C CA . VAL A 1 277 ? -12.284 -5.082 22.012 1.00 97.75 277 VAL A CA 1
ATOM 2143 C C . VAL A 1 277 ? -12.704 -5.652 23.353 1.00 97.75 277 VAL A C 1
ATOM 2145 O O . VAL A 1 277 ? -11.946 -6.408 23.952 1.00 97.75 277 VAL A O 1
ATOM 2148 N N . LYS A 1 278 ? -13.916 -5.352 23.818 1.00 97.12 278 LYS A N 1
ATOM 2149 C CA . LYS A 1 278 ? -14.557 -6.125 24.883 1.00 97.12 278 LYS A CA 1
ATOM 2150 C C . LYS A 1 278 ? -15.768 -6.845 24.308 1.00 97.12 278 LYS A C 1
ATOM 2152 O O . LYS A 1 278 ? -16.726 -6.198 23.897 1.00 97.12 278 LYS A O 1
ATOM 2157 N N . THR A 1 279 ? -15.707 -8.172 24.246 1.00 97.88 279 THR A N 1
ATOM 2158 C CA . THR A 1 279 ? -16.825 -8.982 23.745 1.00 97.88 279 THR A CA 1
ATOM 2159 C C . THR A 1 279 ? -18.029 -8.874 24.671 1.00 97.88 279 THR A C 1
ATOM 2161 O O . THR A 1 279 ? -17.893 -8.696 25.886 1.00 97.88 279 THR A O 1
ATOM 2164 N N . ALA A 1 280 ? -19.227 -9.002 24.106 1.00 96.50 280 ALA A N 1
ATOM 2165 C CA . ALA A 1 280 ? -20.446 -8.992 24.895 1.00 96.50 280 ALA A CA 1
ATOM 2166 C C . ALA A 1 280 ? -20.486 -10.201 25.857 1.00 96.50 280 ALA A C 1
ATOM 2168 O O . ALA A 1 280 ? -19.857 -11.238 25.614 1.00 96.50 280 ALA A O 1
ATOM 2169 N N . PRO A 1 281 ? -21.228 -10.121 26.969 1.00 96.50 2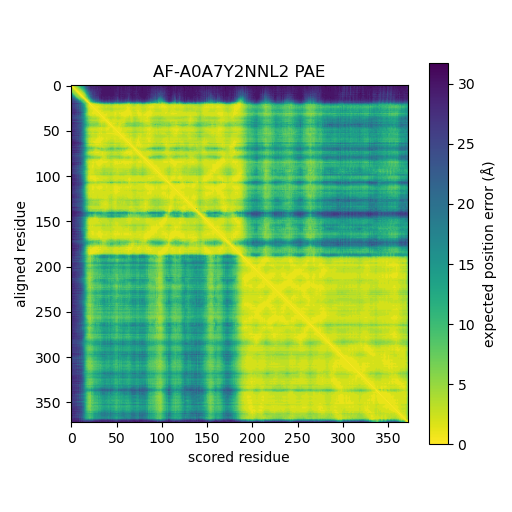81 PRO A N 1
ATOM 2170 C CA . PRO A 1 281 ? -21.604 -11.325 27.701 1.00 96.50 281 PRO A CA 1
ATOM 2171 C C . PRO A 1 281 ? -22.456 -12.271 26.857 1.00 96.50 281 PRO A C 1
ATOM 2173 O O . PRO A 1 281 ? -23.136 -11.858 25.918 1.00 96.50 281 PRO A O 1
ATOM 2176 N N . VAL A 1 282 ? -22.522 -13.530 27.287 1.00 96.31 282 VAL A N 1
ATOM 2177 C CA . VAL A 1 282 ? -23.573 -14.440 26.825 1.00 96.31 282 VAL A CA 1
ATOM 2178 C C . VAL A 1 282 ? -24.955 -13.931 27.249 1.00 96.31 282 VAL A C 1
ATOM 2180 O O . VAL A 1 282 ? -25.125 -13.342 28.325 1.00 96.31 282 VAL A O 1
ATOM 2183 N N . ILE A 1 283 ? -25.953 -14.173 26.400 1.00 94.94 283 ILE A N 1
ATOM 2184 C CA . ILE A 1 283 ? -27.344 -13.768 26.632 1.00 94.94 283 ILE A CA 1
ATOM 2185 C C . ILE A 1 283 ? -27.839 -14.332 27.971 1.00 94.94 283 ILE A C 1
ATOM 2187 O O . ILE A 1 283 ? -27.645 -15.507 28.271 1.00 94.94 283 ILE A O 1
ATOM 2191 N N . GLY A 1 284 ? -28.492 -13.481 28.768 1.00 95.31 284 GLY A N 1
ATOM 2192 C CA . GLY A 1 284 ? -29.006 -13.831 30.097 1.00 95.31 284 GLY A CA 1
ATOM 2193 C C . GLY A 1 284 ? -28.039 -13.566 31.255 1.00 95.31 284 GLY A C 1
ATOM 2194 O O . GLY A 1 284 ? -28.412 -13.791 32.402 1.00 95.31 284 GLY A O 1
ATOM 2195 N N . SER A 1 285 ? -26.825 -13.073 30.990 1.00 95.56 285 SER A N 1
ATOM 2196 C CA . SER A 1 285 ? -25.898 -12.667 32.054 1.00 95.56 285 SER A CA 1
ATOM 2197 C C . SER A 1 285 ? -26.390 -11.428 32.808 1.00 95.56 285 SER A C 1
ATOM 2199 O O . SER A 1 285 ? -26.834 -10.458 32.193 1.00 95.56 285 SER A O 1
ATOM 2201 N N . GLU A 1 286 ? -26.215 -11.417 34.130 1.00 95.75 286 GLU A N 1
ATOM 2202 C CA . GLU A 1 286 ? -26.420 -10.236 34.973 1.00 95.75 286 GLU A CA 1
ATOM 2203 C C . GLU A 1 286 ? -25.085 -9.522 35.208 1.00 95.75 286 GLU A C 1
ATOM 2205 O O . GLU A 1 286 ? -24.181 -10.061 35.848 1.00 95.75 286 GLU A O 1
ATOM 2210 N N . GLN A 1 287 ? -24.946 -8.302 34.691 1.00 93.06 287 GLN A N 1
ATOM 2211 C CA . GLN A 1 287 ? -23.801 -7.445 34.987 1.00 93.06 287 GLN A CA 1
ATOM 2212 C C . GLN A 1 287 ? -24.136 -5.966 34.809 1.00 93.06 287 GLN A C 1
ATOM 2214 O O . GLN A 1 287 ? -25.145 -5.601 34.205 1.00 93.06 287 GLN A O 1
ATOM 2219 N N . PHE A 1 288 ? -23.256 -5.105 35.316 1.00 94.62 288 PHE A N 1
ATOM 2220 C CA . PHE A 1 288 ? -23.309 -3.681 35.020 1.00 94.62 288 PHE A CA 1
ATOM 2221 C C . PHE A 1 288 ? -22.991 -3.431 33.540 1.00 94.62 288 PHE A C 1
ATOM 2223 O O . PHE A 1 288 ? -21.995 -3.946 33.035 1.00 94.62 288 PHE A O 1
ATOM 2230 N N . VAL A 1 289 ? -23.809 -2.606 32.884 1.00 94.25 289 VAL A N 1
ATOM 2231 C CA . VAL A 1 289 ? -23.632 -2.195 31.487 1.00 94.25 289 VAL A CA 1
ATOM 2232 C C . VAL A 1 289 ? -23.764 -0.678 31.392 1.00 94.25 289 VAL A C 1
ATOM 2234 O O . VAL A 1 289 ? -24.711 -0.095 31.924 1.00 94.25 289 VAL A O 1
ATOM 2237 N N . ARG A 1 290 ? -22.830 -0.034 30.693 1.00 96.94 290 ARG A N 1
ATOM 2238 C CA . ARG A 1 290 ? -22.852 1.389 30.357 1.00 96.94 290 ARG A CA 1
ATOM 2239 C C . ARG A 1 290 ? -23.004 1.569 28.852 1.00 96.94 290 ARG A C 1
ATOM 2241 O O . ARG A 1 290 ? -22.087 1.274 28.092 1.00 96.94 290 ARG A O 1
ATOM 2248 N N . ALA A 1 291 ? -24.140 2.124 28.453 1.00 97.31 291 ALA A N 1
ATOM 2249 C CA . ALA A 1 291 ? -24.433 2.492 27.076 1.00 97.31 291 ALA A CA 1
ATOM 2250 C C . ALA A 1 291 ? -24.386 4.011 26.905 1.00 97.31 291 ALA A C 1
ATOM 2252 O O . ALA A 1 291 ? -24.932 4.737 27.741 1.00 97.31 291 ALA A O 1
ATOM 2253 N N . TRP A 1 292 ? -23.802 4.487 25.806 1.00 98.12 292 TRP A N 1
ATOM 2254 C CA . TRP A 1 292 ? -23.930 5.883 25.393 1.00 98.12 292 TRP A CA 1
ATOM 2255 C C . TRP A 1 292 ? -24.822 5.988 24.163 1.00 98.12 292 TRP A C 1
ATOM 2257 O O . TRP A 1 292 ? -24.503 5.454 23.105 1.00 98.12 292 TRP A O 1
ATOM 2267 N N . ILE A 1 293 ? -25.962 6.652 24.315 1.00 98.19 293 ILE A N 1
ATOM 2268 C CA . ILE A 1 293 ? -26.983 6.749 23.275 1.00 98.19 293 ILE A CA 1
ATOM 2269 C C . ILE A 1 293 ? -27.074 8.210 22.839 1.00 98.19 293 ILE A C 1
ATOM 2271 O O . ILE A 1 293 ? -27.325 9.088 23.665 1.00 98.19 293 ILE A O 1
ATOM 2275 N N . LEU A 1 294 ? -26.836 8.459 21.556 1.00 97.75 294 LEU A N 1
ATOM 2276 C CA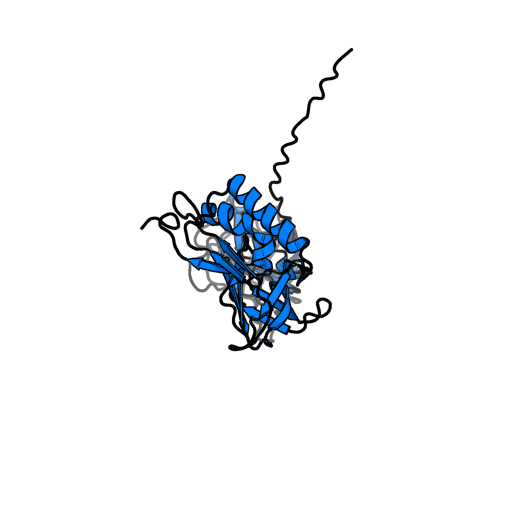 . LEU A 1 294 ? -26.723 9.781 20.951 1.00 97.75 294 LEU A CA 1
ATOM 2277 C C . LEU A 1 294 ? -27.732 9.892 19.811 1.00 97.75 294 LEU A C 1
ATOM 2279 O O . LEU A 1 294 ? -27.680 9.109 18.869 1.00 97.75 294 LEU A O 1
ATOM 2283 N N . GLY A 1 295 ? -28.637 10.861 19.896 1.00 96.12 295 GLY A N 1
ATOM 2284 C CA . GLY A 1 295 ? -29.437 11.310 18.757 1.00 96.12 295 GLY A CA 1
ATOM 2285 C C . GLY A 1 295 ? -28.881 12.626 18.243 1.00 96.12 295 GLY A C 1
ATOM 2286 O O . GLY A 1 295 ? -28.405 13.433 19.050 1.00 96.12 295 GLY A O 1
ATOM 2287 N N . ASP A 1 296 ? -28.902 12.805 16.925 1.00 96.19 296 ASP A N 1
ATOM 2288 C CA . ASP A 1 296 ? -28.588 14.076 16.281 1.00 96.19 296 ASP A CA 1
ATOM 2289 C C . ASP A 1 296 ? -27.170 14.621 16.575 1.00 96.19 296 ASP A C 1
ATOM 2291 O O . ASP A 1 296 ? -26.994 15.838 16.730 1.00 96.19 296 ASP A O 1
ATOM 2295 N N . PRO A 1 297 ? -26.111 13.785 16.709 1.00 96.12 297 PRO A N 1
ATOM 2296 C CA . PRO A 1 297 ? -24.818 14.317 17.098 1.00 96.12 297 PRO A CA 1
ATOM 2297 C C . PRO A 1 297 ? -24.123 15.079 15.966 1.00 96.12 297 PRO A C 1
ATOM 2299 O O . PRO A 1 297 ? -23.287 15.914 16.272 1.00 96.12 297 PRO A O 1
ATOM 2302 N N . GLY A 1 298 ? -24.457 14.868 14.691 1.00 96.12 298 GLY A N 1
ATOM 2303 C CA . GLY A 1 298 ? -23.585 15.049 13.520 1.00 96.12 298 GLY A CA 1
ATOM 2304 C C . GLY A 1 298 ? -23.124 16.450 13.099 1.00 96.12 298 GLY A C 1
ATOM 2305 O O . GLY A 1 298 ? -22.823 16.674 11.926 1.00 96.12 298 GLY A O 1
ATOM 2306 N N . THR A 1 299 ? -23.146 17.439 13.987 1.00 95.75 299 THR A N 1
ATOM 2307 C CA . THR A 1 299 ? -22.972 18.860 13.630 1.00 95.75 299 THR A CA 1
ATOM 2308 C C . THR A 1 299 ? -21.519 19.297 13.415 1.00 95.75 299 THR A C 1
ATOM 2310 O O . THR A 1 299 ? -21.289 20.414 12.951 1.00 95.75 299 THR A O 1
ATOM 2313 N N . ALA A 1 300 ? -20.537 18.477 13.802 1.00 96.81 300 ALA A N 1
ATOM 2314 C CA . ALA A 1 300 ? -19.100 18.777 13.780 1.00 96.81 300 ALA A CA 1
ATOM 2315 C C . ALA A 1 300 ? -18.694 20.073 14.520 1.00 96.81 300 ALA A C 1
ATOM 2317 O O . ALA A 1 300 ? -17.618 20.642 14.290 1.00 96.81 300 ALA A O 1
ATOM 2318 N N . ASN A 1 301 ? -19.536 20.573 15.427 1.00 97.12 301 ASN A N 1
ATOM 2319 C CA . ASN A 1 301 ? -19.351 21.871 16.074 1.00 97.12 301 ASN A CA 1
ATOM 2320 C C . ASN A 1 301 ? -18.886 21.751 17.537 1.00 97.12 301 ASN A C 1
ATOM 2322 O O . ASN A 1 301 ? -18.688 20.664 18.085 1.00 97.12 301 ASN A O 1
ATOM 2326 N N . GLN A 1 302 ? -18.692 22.902 18.189 1.00 98.25 302 GLN A N 1
ATOM 2327 C CA . GLN A 1 302 ? -18.203 22.931 19.565 1.00 98.25 302 GLN A CA 1
ATOM 2328 C C . GLN A 1 302 ? -19.215 22.386 20.578 1.00 98.25 302 GLN A C 1
ATOM 2330 O O . GLN A 1 302 ? -18.806 21.823 21.586 1.00 98.25 302 GLN A O 1
ATOM 2335 N N . ASN A 1 303 ? -20.519 22.510 20.325 1.00 97.88 303 ASN A N 1
ATOM 2336 C CA . ASN A 1 303 ? -21.534 21.972 21.229 1.00 97.88 303 ASN A CA 1
ATOM 2337 C C . ASN A 1 303 ? -21.467 20.443 21.268 1.00 97.88 303 ASN A C 1
ATOM 2339 O O . ASN A 1 303 ? -21.464 19.870 22.355 1.00 97.88 303 ASN A O 1
ATOM 2343 N N . GLN A 1 304 ? -21.324 19.794 20.109 1.00 98.00 304 GLN A N 1
ATOM 2344 C CA . GLN A 1 304 ? -21.126 18.346 20.032 1.00 98.00 304 GLN A CA 1
ATOM 2345 C C . GLN A 1 304 ? -19.853 17.909 20.774 1.00 98.00 304 GLN A C 1
ATOM 2347 O O . GLN A 1 304 ? -19.901 16.991 21.595 1.00 98.00 304 GLN A O 1
ATOM 2352 N N . ARG A 1 305 ? -18.728 18.603 20.545 1.00 98.44 305 ARG A N 1
ATOM 2353 C CA . ARG A 1 305 ? -17.470 18.343 21.268 1.00 98.44 305 ARG A CA 1
ATOM 2354 C C . ARG A 1 305 ? -17.629 18.507 22.778 1.00 98.44 305 ARG A C 1
ATOM 2356 O O . ARG A 1 305 ? -17.189 17.641 23.521 1.00 98.44 305 ARG A O 1
ATOM 2363 N N . ASN A 1 306 ? -18.332 19.541 23.240 1.00 98.56 306 ASN A N 1
ATOM 2364 C CA . ASN A 1 306 ? -18.590 19.743 24.666 1.00 98.56 306 ASN A CA 1
ATOM 2365 C C . ASN A 1 306 ? -19.388 18.577 25.276 1.00 98.56 306 ASN A C 1
ATOM 2367 O O . ASN A 1 306 ? -19.072 18.143 26.380 1.00 98.56 306 ASN A O 1
ATOM 2371 N N . VAL A 1 307 ? -20.397 18.048 24.571 1.00 98.31 307 VAL A N 1
ATOM 2372 C CA . VAL A 1 307 ? -21.160 16.868 25.027 1.00 98.31 307 VAL A CA 1
ATOM 2373 C C . VAL A 1 307 ? -20.250 15.647 25.139 1.00 98.31 307 VAL A C 1
ATOM 2375 O O . VAL A 1 307 ? -20.270 14.962 26.164 1.00 98.31 307 VAL A O 1
ATOM 2378 N N . ARG A 1 308 ? -19.417 15.401 2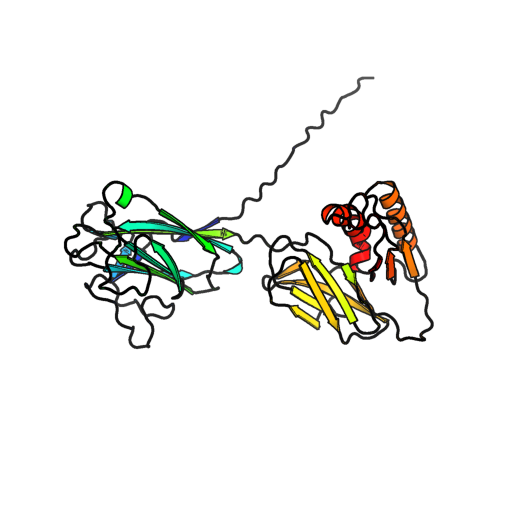4.121 1.00 98.38 308 ARG A N 1
ATOM 2379 C CA . ARG A 1 308 ? -18.421 14.326 24.151 1.00 98.38 308 ARG A CA 1
ATOM 2380 C C . ARG A 1 308 ? -17.467 14.474 25.332 1.00 98.38 308 ARG A C 1
ATOM 2382 O O . ARG A 1 308 ? -17.317 13.534 26.103 1.00 98.38 308 ARG A O 1
ATOM 2389 N N . ASP A 1 309 ? -16.858 15.642 25.499 1.00 98.50 309 ASP A N 1
ATOM 2390 C CA . ASP A 1 309 ? -15.840 15.879 26.525 1.00 98.50 309 ASP A CA 1
ATOM 2391 C C . ASP A 1 309 ? -16.418 15.720 27.941 1.00 98.50 309 ASP A C 1
ATOM 2393 O O . ASP A 1 309 ? -15.761 15.174 28.833 1.00 98.50 309 ASP A O 1
ATOM 2397 N N . GLN A 1 310 ? -17.673 16.138 28.153 1.00 98.44 310 GLN A N 1
ATOM 2398 C CA . GLN A 1 310 ? -18.386 15.896 29.410 1.00 98.44 310 GLN A CA 1
ATOM 2399 C C . GLN A 1 310 ? -18.631 14.403 29.650 1.00 98.44 310 GLN A C 1
ATOM 2401 O O . GLN A 1 310 ? -18.417 13.927 30.766 1.00 98.44 310 GLN A O 1
ATOM 2406 N N . TYR A 1 311 ? -19.025 13.647 28.621 1.00 98.50 311 TYR A N 1
ATOM 2407 C CA . TYR A 1 311 ? -19.185 12.199 28.746 1.00 98.50 311 TYR A CA 1
ATOM 2408 C C . TYR A 1 311 ? -17.849 11.502 29.039 1.00 98.50 311 TYR A C 1
ATOM 2410 O O . TYR A 1 311 ? -17.777 10.679 29.950 1.00 98.50 311 TYR A O 1
ATOM 2418 N N . TYR A 1 312 ? -16.769 11.874 28.346 1.00 97.81 312 TYR A N 1
ATOM 2419 C CA . TYR A 1 312 ? -15.435 11.303 28.574 1.00 97.81 312 TYR A CA 1
ATOM 2420 C C . TYR A 1 312 ? -14.958 11.583 30.002 1.00 97.81 312 TYR A C 1
ATOM 2422 O O . TYR A 1 312 ? -14.510 10.670 30.694 1.00 97.81 312 TYR A O 1
ATOM 2430 N N . SER A 1 313 ? -15.144 12.815 30.486 1.00 98.06 313 SER A N 1
ATOM 2431 C CA . SER A 1 313 ? -14.816 13.207 31.864 1.00 98.06 313 SER A CA 1
ATOM 2432 C C . SER A 1 313 ? -15.627 12.425 32.901 1.00 98.06 313 SER A C 1
ATOM 2434 O O . SER A 1 313 ? -15.086 11.975 33.914 1.00 98.06 313 SER A O 1
ATOM 2436 N N . TYR A 1 314 ? -16.922 12.224 32.643 1.00 97.81 314 TYR A N 1
ATOM 2437 C CA . TYR A 1 314 ? -17.781 11.395 33.483 1.00 97.81 314 TYR A CA 1
ATOM 2438 C C . TYR A 1 314 ? -17.256 9.956 33.539 1.00 97.81 314 TYR A C 1
ATOM 2440 O O . TYR A 1 314 ? -16.939 9.461 34.619 1.00 97.81 314 TYR A O 1
ATOM 2448 N N . VAL A 1 315 ? -17.082 9.300 32.390 1.00 97.56 315 VAL A N 1
ATOM 2449 C CA . VAL A 1 315 ? -16.662 7.892 32.334 1.00 97.56 315 VAL A CA 1
ATOM 2450 C C . VAL A 1 315 ? -15.249 7.689 32.879 1.00 97.56 315 VAL A C 1
ATOM 2452 O O . VAL A 1 315 ? -14.978 6.648 33.467 1.00 97.56 315 VAL A O 1
ATOM 2455 N N . ALA A 1 316 ? -14.353 8.666 32.762 1.00 96.19 316 ALA A N 1
ATOM 2456 C CA . ALA A 1 316 ? -13.017 8.582 33.347 1.00 96.19 316 ALA A CA 1
ATOM 2457 C C . ALA A 1 316 ? -13.019 8.595 34.890 1.00 96.19 316 ALA A C 1
ATOM 2459 O O . ALA A 1 316 ? -12.071 8.106 35.501 1.00 96.19 316 ALA A O 1
ATOM 2460 N N . THR A 1 317 ? -14.059 9.145 35.527 1.00 96.81 317 THR A N 1
ATOM 2461 C CA . THR A 1 317 ? -14.089 9.411 36.980 1.00 96.81 317 THR A CA 1
ATOM 2462 C C . THR A 1 317 ? -15.093 8.563 37.763 1.00 96.81 317 THR A C 1
ATOM 2464 O O . THR A 1 317 ? -15.086 8.580 38.995 1.00 96.81 317 THR A O 1
ATOM 2467 N N . VAL A 1 318 ? -15.947 7.794 37.083 1.00 97.06 318 VAL A N 1
ATOM 2468 C CA . VAL A 1 318 ? -16.836 6.813 37.727 1.00 97.06 318 VAL A CA 1
ATOM 2469 C C . VAL A 1 318 ? -16.059 5.735 38.486 1.00 97.06 318 VAL A C 1
ATOM 2471 O O . VAL A 1 318 ? -14.999 5.282 38.068 1.00 97.06 318 VAL A O 1
ATOM 2474 N N . THR A 1 319 ? -16.632 5.262 39.591 1.00 96.00 319 THR A N 1
ATOM 2475 C CA . THR A 1 319 ? -16.041 4.199 40.418 1.00 96.00 319 THR A CA 1
ATOM 2476 C C . THR A 1 319 ? -16.212 2.811 39.805 1.00 96.00 319 THR A C 1
ATOM 2478 O O . THR A 1 319 ? -15.301 1.988 39.858 1.00 96.00 319 THR A O 1
ATOM 2481 N N . GLN A 1 320 ? -17.378 2.542 39.214 1.00 95.94 320 GLN A N 1
ATOM 2482 C CA . GLN A 1 320 ? -17.678 1.278 38.550 1.00 95.94 320 GLN A CA 1
ATOM 2483 C C . GLN A 1 320 ? -17.145 1.312 37.114 1.00 95.94 320 GLN A C 1
ATOM 2485 O O . GLN A 1 320 ? -17.684 2.043 36.279 1.00 95.94 320 GLN A O 1
ATOM 2490 N N . ASN A 1 321 ? -16.134 0.490 36.822 1.00 93.06 321 ASN A N 1
ATOM 2491 C CA . ASN A 1 321 ? -15.523 0.348 35.495 1.00 93.06 321 ASN A CA 1
ATOM 2492 C C . ASN A 1 321 ? -15.102 1.708 34.885 1.00 93.06 321 ASN A C 1
ATOM 2494 O O . ASN A 1 321 ? -15.719 2.161 33.910 1.00 93.06 321 ASN A O 1
ATOM 2498 N N . PRO A 1 322 ? -14.110 2.403 35.478 1.00 94.81 322 PRO A N 1
ATOM 2499 C CA . PRO A 1 322 ? -13.620 3.680 34.961 1.00 94.81 322 PRO A CA 1
ATOM 2500 C C . PRO A 1 322 ? -13.084 3.530 33.533 1.00 94.81 322 PRO A C 1
ATOM 2502 O O . PRO A 1 322 ? -12.425 2.548 33.202 1.00 94.81 322 PRO A O 1
ATOM 2505 N N . GLY A 1 323 ? -13.378 4.505 32.676 1.00 92.69 323 GLY A N 1
ATOM 2506 C CA . GLY A 1 323 ? -12.918 4.545 31.286 1.00 92.69 323 GLY A CA 1
ATOM 2507 C C . GLY A 1 323 ? -13.657 3.610 30.318 1.00 92.69 323 GLY A C 1
ATOM 2508 O O . GLY A 1 323 ? -13.353 3.641 29.125 1.00 92.69 323 GLY A O 1
ATOM 2509 N N . GLN A 1 324 ? -14.610 2.799 30.798 1.00 94.50 324 GLN A N 1
ATOM 2510 C CA . GLN A 1 324 ? -15.326 1.802 29.995 1.00 94.50 324 GLN A CA 1
ATOM 2511 C C . GLN A 1 324 ? -16.703 2.312 29.544 1.00 94.50 324 GLN A C 1
ATOM 2513 O O . GLN A 1 324 ? -17.532 2.692 30.372 1.00 94.50 324 GLN A O 1
ATOM 2518 N N . THR A 1 325 ? -16.970 2.238 28.242 1.00 97.25 325 THR A N 1
ATOM 2519 C CA . THR A 1 325 ? -18.316 2.312 27.650 1.00 97.25 325 THR A CA 1
ATOM 2520 C C . THR A 1 325 ? -18.545 0.996 26.915 1.00 97.25 325 THR A C 1
ATOM 2522 O O . THR A 1 325 ? -17.751 0.648 26.047 1.00 97.25 325 THR A O 1
ATOM 2525 N N . ASP A 1 326 ? -19.572 0.233 27.287 1.00 95.94 326 ASP A N 1
ATOM 2526 C CA . ASP A 1 326 ? -19.795 -1.106 26.724 1.00 95.94 326 ASP A CA 1
ATOM 2527 C C . ASP A 1 326 ? -20.248 -1.035 25.269 1.00 95.94 326 ASP A C 1
ATOM 2529 O O . ASP A 1 326 ? -19.811 -1.832 24.443 1.00 95.94 326 ASP A O 1
ATOM 2533 N N . PHE A 1 327 ? -21.085 -0.051 24.943 1.00 96.69 327 PHE A N 1
ATOM 2534 C CA . PHE A 1 327 ? -21.446 0.237 23.564 1.00 96.69 327 PHE A CA 1
ATOM 2535 C C . PHE A 1 327 ? -21.980 1.650 23.360 1.00 96.69 327 PHE A C 1
ATOM 2537 O O . PHE A 1 327 ? -22.398 2.335 24.300 1.00 96.69 327 PHE A O 1
ATOM 2544 N N . MET A 1 328 ? -21.999 2.051 22.093 1.00 98.19 328 MET A N 1
ATOM 2545 C CA . MET A 1 328 ? -22.559 3.306 21.619 1.00 98.19 328 MET A CA 1
ATOM 2546 C C . MET A 1 328 ? -23.701 3.039 20.635 1.00 98.19 328 MET A C 1
ATOM 2548 O O . MET A 1 328 ? -23.582 2.183 19.757 1.00 98.19 328 MET A O 1
ATOM 2552 N N . LEU A 1 329 ? -24.801 3.780 20.772 1.00 97.81 329 LEU A N 1
ATOM 2553 C CA . LEU A 1 329 ? -25.898 3.794 19.805 1.00 97.81 329 LEU A CA 1
ATOM 2554 C C . LEU A 1 329 ? -26.077 5.198 19.251 1.00 97.81 329 LEU A C 1
ATOM 2556 O O . LEU A 1 329 ? -26.264 6.153 20.003 1.00 97.81 329 LEU A O 1
ATOM 2560 N N . PHE A 1 330 ? -26.076 5.286 17.934 1.00 97.81 330 PHE A N 1
ATOM 2561 C CA . PHE A 1 330 ? -26.249 6.508 17.175 1.00 97.81 330 PHE A CA 1
ATOM 2562 C C . PHE A 1 330 ? -27.599 6.465 16.460 1.00 97.81 330 PHE A C 1
ATOM 2564 O O . PHE A 1 330 ? -27.837 5.632 15.583 1.00 97.81 330 PHE A O 1
ATOM 2571 N N . LEU A 1 331 ? -28.514 7.331 16.882 1.00 97.19 331 LEU A N 1
ATOM 2572 C CA . LEU A 1 331 ? -29.933 7.272 16.530 1.00 97.19 331 LEU A CA 1
ATOM 2573 C C . LEU A 1 331 ? -30.287 8.025 15.234 1.00 97.19 331 LEU A C 1
ATOM 2575 O O . LEU A 1 331 ? -31.467 8.232 14.964 1.00 97.19 331 LEU A O 1
ATOM 2579 N N . GLY A 1 332 ? -29.279 8.398 14.441 1.00 95.50 332 GLY A N 1
ATOM 2580 C CA . GLY A 1 332 ? -29.438 9.130 13.187 1.00 95.50 332 GLY A CA 1
ATOM 2581 C C . GLY A 1 332 ? -28.970 10.577 13.291 1.00 95.50 332 GLY A C 1
ATOM 2582 O O . GLY A 1 332 ? -28.680 11.078 14.379 1.00 95.50 332 GLY A O 1
ATOM 2583 N N . ASP A 1 333 ? -28.866 11.207 12.127 1.00 95.94 333 ASP A N 1
ATOM 2584 C CA . ASP A 1 333 ? -28.289 12.530 11.903 1.00 95.94 333 ASP A CA 1
ATOM 2585 C C . ASP A 1 333 ? -26.868 12.618 12.482 1.00 95.94 333 ASP A C 1
ATOM 2587 O O . ASP A 1 333 ? -26.495 13.500 13.261 1.00 95.94 333 ASP A O 1
ATOM 2591 N N . ASN A 1 334 ? -26.064 11.629 12.093 1.00 95.94 334 ASN A N 1
ATOM 2592 C CA . ASN A 1 334 ? -24.664 11.446 12.472 1.00 95.94 334 ASN A CA 1
ATOM 2593 C C . ASN A 1 334 ? -23.718 12.325 11.648 1.00 95.94 334 ASN A C 1
ATOM 2595 O O . ASN A 1 334 ? -22.584 12.572 12.061 1.00 95.94 334 ASN A O 1
ATOM 2599 N N . ALA A 1 335 ? -24.211 12.831 10.521 1.00 95.56 335 ALA A N 1
ATOM 2600 C CA . ALA A 1 335 ? -23.638 13.896 9.720 1.00 95.56 335 ALA A CA 1
ATOM 2601 C C . ALA A 1 335 ? -24.770 14.812 9.220 1.00 95.56 335 ALA A C 1
ATOM 2603 O O . ALA A 1 335 ? -25.829 14.330 8.826 1.00 95.56 335 ALA A O 1
ATOM 2604 N N . TYR A 1 336 ? -24.558 16.133 9.230 1.00 93.19 336 TYR A N 1
ATOM 2605 C CA . TYR A 1 336 ? -25.539 17.101 8.714 1.00 93.19 336 TYR A CA 1
ATOM 2606 C C . TYR A 1 336 ? -25.267 17.537 7.266 1.00 93.19 336 TYR A C 1
ATOM 2608 O O . TYR A 1 336 ? -24.228 17.238 6.691 1.00 93.19 336 TYR A O 1
ATOM 2616 N N . ASN A 1 337 ? -26.229 18.277 6.704 1.00 88.06 337 ASN A N 1
ATOM 2617 C CA . ASN A 1 337 ? -26.359 18.766 5.322 1.00 88.06 337 ASN A CA 1
ATOM 2618 C C . ASN A 1 337 ? -26.624 17.691 4.269 1.00 88.06 337 ASN A C 1
ATOM 2620 O O . ASN A 1 337 ? -27.664 17.788 3.621 1.00 88.06 337 ASN A O 1
ATOM 2624 N N . SER A 1 338 ? -25.707 16.738 4.081 1.00 89.31 338 SER A N 1
ATOM 2625 C CA . SER A 1 338 ? -25.728 15.792 2.949 1.00 89.31 338 SER A CA 1
ATOM 2626 C C . SER A 1 338 ? -25.342 14.358 3.282 1.00 89.31 338 SER A C 1
ATOM 2628 O O . SER A 1 338 ? -25.520 13.491 2.424 1.00 89.31 338 SER A O 1
ATOM 2630 N N . GLY A 1 339 ? -24.748 14.117 4.451 1.00 91.19 339 GLY A N 1
ATOM 2631 C CA . GLY A 1 339 ? -24.173 12.815 4.777 1.00 91.19 339 GLY A CA 1
ATOM 2632 C C . GLY A 1 339 ? -22.968 12.454 3.908 1.00 91.19 339 GLY A C 1
ATOM 2633 O O . GLY A 1 339 ? -22.719 11.277 3.656 1.00 91.19 339 GLY A O 1
ATOM 2634 N N . THR A 1 340 ? -22.220 13.444 3.406 1.00 93.75 340 THR A N 1
ATOM 2635 C CA . THR A 1 340 ? -20.997 13.165 2.637 1.00 93.75 340 THR A CA 1
ATOM 2636 C C . THR A 1 340 ? -19.954 12.449 3.493 1.00 93.75 340 THR A C 1
ATOM 2638 O O . THR A 1 340 ? -19.934 12.569 4.720 1.00 93.75 340 THR A O 1
ATOM 2641 N N . ASP A 1 341 ? -19.019 11.752 2.845 1.00 94.19 341 ASP A N 1
ATOM 2642 C CA . ASP A 1 341 ? -17.923 11.074 3.542 1.00 94.19 341 ASP A CA 1
ATOM 2643 C C . ASP A 1 341 ? -17.088 12.041 4.407 1.00 94.19 341 ASP A C 1
ATOM 2645 O O . ASP A 1 341 ? -16.716 11.694 5.526 1.00 94.19 341 ASP A O 1
ATOM 2649 N N . THR A 1 342 ? -16.866 13.276 3.941 1.00 95.06 342 THR A N 1
ATOM 2650 C CA . THR A 1 342 ? -16.187 14.330 4.714 1.00 95.06 342 THR A CA 1
ATOM 2651 C C . THR A 1 342 ? -17.004 14.787 5.922 1.00 95.06 342 THR A C 1
ATOM 2653 O O . THR A 1 342 ? -16.439 15.031 6.985 1.00 95.06 342 THR A O 1
ATOM 2656 N N . GLU A 1 343 ? -18.327 14.898 5.798 1.00 95.88 343 GLU A N 1
ATOM 2657 C CA . GLU A 1 343 ? -19.184 15.258 6.933 1.00 95.88 343 GLU A CA 1
ATOM 2658 C C . GLU A 1 343 ? -19.170 14.159 7.996 1.00 95.88 343 GLU A C 1
ATOM 2660 O O . GLU A 1 343 ? -18.994 14.462 9.173 1.00 95.88 343 GLU A O 1
ATOM 2665 N N . TYR A 1 344 ? -19.229 12.889 7.589 1.00 96.62 344 TYR A N 1
ATOM 2666 C CA . TYR A 1 344 ? -19.048 11.752 8.490 1.00 96.62 344 TYR A CA 1
ATOM 2667 C C . TYR A 1 344 ? -17.659 11.713 9.132 1.00 96.62 344 TYR A C 1
ATOM 2669 O O . TYR A 1 344 ? -17.551 11.451 10.331 1.00 96.62 344 TYR A O 1
ATOM 2677 N N . GLN A 1 345 ? -16.599 11.988 8.366 1.00 97.31 345 GLN A N 1
ATOM 2678 C CA . GLN A 1 345 ? -15.242 12.096 8.904 1.00 97.31 345 GLN A CA 1
ATOM 2679 C C . GLN A 1 345 ? -15.206 13.102 10.056 1.00 97.31 345 GLN A C 1
ATOM 2681 O O . GLN A 1 345 ? -14.886 12.736 11.182 1.00 97.31 345 GLN A O 1
ATOM 2686 N N . ASN A 1 346 ? -15.651 14.329 9.791 1.00 97.00 346 ASN A N 1
ATOM 2687 C CA . ASN A 1 346 ? -15.556 15.434 10.739 1.00 97.00 346 ASN A CA 1
ATOM 2688 C C . ASN A 1 346 ? -16.509 15.291 11.935 1.00 97.00 346 ASN A C 1
ATOM 2690 O O . ASN A 1 346 ? -16.188 15.729 13.039 1.00 97.00 346 ASN A O 1
ATOM 2694 N N . ALA A 1 347 ? -17.716 14.766 11.712 1.00 97.25 347 ALA A N 1
ATOM 2695 C CA . ALA A 1 347 ? -18.782 14.766 12.708 1.00 97.25 347 ALA A CA 1
ATOM 2696 C C . ALA A 1 347 ? -18.858 13.479 13.531 1.00 97.25 347 ALA A C 1
ATOM 2698 O O . ALA A 1 347 ? -19.315 13.514 14.672 1.00 97.25 347 ALA A O 1
ATOM 2699 N N . PHE A 1 348 ? -18.426 12.349 12.977 1.00 97.06 348 PHE A N 1
ATOM 2700 C CA . PHE A 1 348 ? -18.534 11.050 13.630 1.00 97.06 348 PHE A CA 1
ATOM 2701 C C . PHE A 1 348 ? -17.156 10.504 13.986 1.00 97.06 348 PHE A C 1
ATOM 2703 O O . PHE A 1 348 ? -16.845 10.329 15.164 1.00 97.06 348 PHE A O 1
ATOM 2710 N N . TYR A 1 349 ? -16.314 10.267 12.980 1.00 97.69 349 TYR A N 1
ATOM 2711 C CA . TYR A 1 349 ? -15.056 9.555 13.186 1.00 97.69 349 TYR A CA 1
ATOM 2712 C C . TYR A 1 349 ? -14.042 10.392 13.971 1.00 97.69 349 TYR A C 1
ATOM 2714 O O . TYR A 1 349 ? -13.528 9.903 14.969 1.00 97.69 349 TYR A O 1
ATOM 2722 N N . ASP A 1 350 ? -13.832 11.657 13.605 1.00 97.12 350 ASP A N 1
ATOM 2723 C CA . ASP A 1 350 ? -12.872 12.548 14.277 1.00 97.12 350 ASP A CA 1
ATOM 2724 C C . ASP A 1 350 ? -13.345 12.989 15.666 1.00 97.12 350 ASP A C 1
ATOM 2726 O O . ASP A 1 350 ? -12.548 13.341 16.535 1.00 97.12 350 ASP A O 1
ATOM 2730 N N . ILE A 1 351 ? -14.662 13.015 15.892 1.00 98.00 351 ILE A N 1
ATOM 2731 C CA . ILE A 1 351 ? -15.203 13.419 17.188 1.00 98.00 351 ILE A CA 1
ATOM 2732 C C . ILE A 1 351 ? -15.124 12.270 18.178 1.00 98.00 351 ILE A C 1
ATOM 2734 O O . ILE A 1 351 ? -14.718 12.510 19.311 1.00 98.00 351 ILE A O 1
ATOM 2738 N N . TYR A 1 352 ? -15.493 11.053 17.788 1.00 98.06 352 TYR A N 1
ATOM 2739 C CA . TYR A 1 352 ? -15.610 9.929 18.719 1.00 98.06 352 TYR A CA 1
ATOM 2740 C C . TYR A 1 352 ? -14.446 8.933 18.644 1.00 98.06 352 TYR A C 1
ATOM 2742 O O . TYR A 1 352 ? -14.547 7.869 19.255 1.00 98.06 352 TYR A O 1
ATOM 2750 N N . ASP A 1 353 ? -13.356 9.265 17.946 1.00 95.56 353 ASP A N 1
ATOM 2751 C CA . ASP A 1 353 ? -12.192 8.403 17.696 1.00 95.56 353 ASP A CA 1
ATOM 2752 C C . ASP A 1 353 ? -11.743 7.607 18.935 1.00 95.56 353 ASP A C 1
ATOM 2754 O O . ASP A 1 353 ? -11.664 6.382 18.883 1.00 95.56 353 ASP A O 1
ATOM 2758 N N . GLU A 1 354 ? -11.557 8.261 20.084 1.00 95.56 354 GLU A N 1
ATOM 2759 C CA . GLU A 1 354 ? -11.082 7.614 21.308 1.00 95.56 354 GLU A CA 1
ATOM 2760 C C . GLU A 1 354 ? -12.013 6.506 21.818 1.00 95.56 354 GLU A C 1
ATOM 2762 O O . GLU A 1 354 ? -11.529 5.513 22.365 1.00 95.56 354 GLU A O 1
ATOM 2767 N N . MET A 1 355 ? -13.338 6.665 21.692 1.00 97.19 355 MET A N 1
ATOM 2768 C CA . MET A 1 355 ? -14.282 5.613 22.092 1.00 97.19 355 MET A CA 1
ATOM 2769 C C . MET A 1 355 ? -14.507 4.607 20.981 1.00 97.19 355 MET A C 1
ATOM 2771 O O . MET A 1 355 ? -14.632 3.425 21.277 1.00 97.19 355 MET A O 1
ATOM 2775 N N . LEU A 1 356 ? -14.515 5.031 19.719 1.00 98.00 356 LEU A N 1
ATOM 2776 C CA . LEU A 1 356 ? -14.720 4.126 18.593 1.00 98.00 356 LEU A CA 1
ATOM 2777 C C . LEU A 1 356 ? -13.648 3.028 18.535 1.00 98.00 356 LEU A C 1
ATOM 2779 O O . LEU A 1 356 ? -13.977 1.898 18.178 1.00 98.00 356 LEU A O 1
ATOM 2783 N N . LYS A 1 357 ? -12.417 3.308 18.990 1.00 97.44 357 LYS A N 1
ATOM 2784 C CA . LYS A 1 357 ? -11.337 2.311 19.115 1.00 97.44 357 LYS A CA 1
ATOM 2785 C C . LYS A 1 357 ? -11.609 1.209 20.153 1.00 97.44 357 LYS A C 1
ATOM 2787 O O . LYS A 1 357 ? -10.939 0.175 20.100 1.00 97.44 357 LYS A O 1
ATOM 2792 N N . LYS A 1 358 ? -12.536 1.418 21.102 1.00 96.94 358 LYS A N 1
ATOM 2793 C CA . LYS A 1 358 ? -12.744 0.526 22.263 1.00 96.94 358 LYS A CA 1
ATOM 2794 C C . LYS A 1 358 ? -14.182 0.233 22.693 1.00 96.94 358 LYS A C 1
ATOM 2796 O O . LYS A 1 358 ? -14.407 -0.548 23.617 1.00 96.94 358 LYS A O 1
ATOM 2801 N N . SER A 1 359 ? -15.156 0.828 22.022 1.00 97.56 359 SER A N 1
ATOM 2802 C CA . SER A 1 359 ? -16.580 0.649 22.274 1.00 97.56 359 SER A CA 1
ATOM 2803 C C . SER A 1 359 ? -17.270 0.332 20.960 1.00 97.56 359 SER A C 1
ATOM 2805 O O . SER A 1 359 ? -17.158 1.087 19.996 1.00 97.56 359 SER A O 1
ATOM 2807 N N . VAL A 1 360 ? -18.001 -0.783 20.924 1.00 97.75 360 VAL A N 1
ATOM 2808 C CA . VAL A 1 360 ? -18.762 -1.166 19.731 1.00 97.75 360 VAL A CA 1
ATOM 2809 C C . VAL A 1 360 ? -19.846 -0.124 19.481 1.00 97.75 360 VAL A C 1
ATOM 2811 O O . VAL A 1 360 ? -20.605 0.220 20.390 1.00 97.75 360 VAL A O 1
ATOM 2814 N N . ALA A 1 361 ? -19.901 0.386 18.254 1.00 97.12 361 ALA A N 1
ATOM 2815 C CA . ALA A 1 361 ? -20.843 1.410 17.844 1.00 97.12 361 ALA A CA 1
ATOM 2816 C C . ALA A 1 361 ? -21.801 0.874 16.779 1.00 97.12 361 ALA A C 1
ATOM 2818 O O . ALA A 1 361 ? -21.389 0.314 15.760 1.00 97.12 361 ALA A O 1
ATOM 2819 N N . TRP A 1 362 ? -23.091 1.110 16.996 1.00 95.50 362 TRP A N 1
ATOM 2820 C CA . TRP A 1 362 ? -24.125 0.916 15.986 1.00 95.50 362 TRP A CA 1
ATOM 2821 C C . TRP A 1 362 ? -24.755 2.250 15.641 1.00 95.50 362 TRP A C 1
ATOM 2823 O O . TRP A 1 362 ? -25.033 3.059 16.526 1.00 95.50 362 TRP A O 1
ATOM 2833 N N . SER A 1 363 ? -25.003 2.458 14.355 1.00 93.88 363 SER A N 1
ATOM 2834 C CA . SER A 1 363 ? -25.688 3.637 13.855 1.00 93.88 363 SER A CA 1
ATOM 2835 C C . SER A 1 363 ? -26.951 3.265 13.100 1.00 93.88 363 SER A C 1
ATOM 2837 O O . SER A 1 363 ? -27.098 2.173 12.549 1.00 93.88 363 SER A O 1
ATOM 2839 N N . THR A 1 364 ? -27.875 4.210 13.103 1.00 93.56 364 THR A N 1
ATOM 2840 C CA . THR A 1 364 ? -29.051 4.239 12.244 1.00 93.56 364 THR A CA 1
ATOM 2841 C C . THR A 1 364 ? -28.943 5.444 11.319 1.00 93.56 364 THR A C 1
ATOM 2843 O O . THR A 1 364 ? -28.219 6.393 11.622 1.00 93.56 364 THR A O 1
ATOM 2846 N N . LEU A 1 365 ? -29.621 5.369 10.174 1.00 92.50 365 LEU A N 1
ATOM 2847 C CA . LEU A 1 365 ? -29.660 6.439 9.185 1.00 92.50 365 LEU A CA 1
ATOM 2848 C C . LEU A 1 365 ? -30.799 7.409 9.531 1.00 92.50 365 LEU A C 1
ATOM 2850 O O . LEU A 1 365 ? -31.959 6.997 9.592 1.00 92.50 365 LEU A O 1
ATOM 2854 N N . GLY A 1 366 ? -30.465 8.673 9.755 1.00 92.69 366 GLY A N 1
ATOM 2855 C CA . GLY A 1 366 ? -31.393 9.794 9.863 1.00 92.69 366 GLY A CA 1
ATOM 2856 C C . GLY A 1 366 ? -31.650 10.473 8.517 1.00 92.69 366 GLY A C 1
ATOM 2857 O O . GLY A 1 366 ? -31.154 10.049 7.471 1.00 92.69 366 GLY A O 1
ATOM 2858 N N . ASN A 1 367 ? -32.448 11.540 8.526 1.00 91.62 367 ASN A N 1
ATOM 2859 C CA . ASN A 1 367 ? -32.810 12.265 7.305 1.00 91.62 367 ASN A CA 1
ATOM 2860 C C . ASN A 1 367 ? -31.691 13.169 6.770 1.00 91.62 367 ASN A C 1
ATOM 2862 O O . ASN A 1 367 ? -31.788 13.616 5.629 1.00 91.62 367 ASN A O 1
ATOM 2866 N N . HIS A 1 368 ? -30.662 13.469 7.565 1.00 91.44 368 HIS A N 1
ATOM 2867 C CA . HIS A 1 368 ? -29.492 14.227 7.115 1.00 91.44 368 HIS A CA 1
ATOM 2868 C C . HIS A 1 368 ? -28.299 13.353 6.705 1.00 91.44 368 HIS A C 1
ATOM 2870 O O . HIS A 1 368 ? -27.367 13.856 6.079 1.00 91.44 368 HIS A O 1
ATOM 2876 N N . ASP A 1 369 ? -28.346 12.054 7.003 1.00 89.12 369 ASP A N 1
ATOM 2877 C CA . ASP A 1 369 ? -27.235 11.117 6.807 1.00 89.12 369 ASP A CA 1
ATOM 2878 C C . ASP A 1 369 ? -27.020 10.665 5.355 1.00 89.12 369 ASP A C 1
ATOM 2880 O O . ASP A 1 369 ? -26.075 9.931 5.066 1.00 89.12 369 ASP A O 1
ATOM 2884 N N . GLY A 1 370 ? -27.873 11.104 4.435 1.00 79.50 370 GLY A N 1
ATOM 2885 C CA . GLY A 1 370 ? -27.706 10.899 3.004 1.00 79.50 370 GLY A CA 1
ATOM 2886 C C . GLY A 1 370 ? -28.782 11.638 2.219 1.00 79.50 370 GLY A C 1
ATOM 2887 O O . GLY A 1 370 ? -29.946 11.654 2.618 1.00 79.50 370 GLY A O 1
ATOM 2888 N N . TYR A 1 371 ? -28.414 12.236 1.086 1.00 68.50 371 TYR A N 1
ATOM 2889 C CA . TYR A 1 371 ? -29.403 12.639 0.085 1.00 68.50 371 TYR A CA 1
ATOM 2890 C C . TYR A 1 371 ? -29.878 11.401 -0.684 1.00 68.50 371 TYR A C 1
ATOM 2892 O O . TYR A 1 371 ? -29.063 10.683 -1.263 1.00 68.50 371 TYR A O 1
ATOM 2900 N N . SER A 1 372 ? -31.193 11.167 -0.683 1.00 55.31 372 SER A N 1
ATOM 2901 C CA . SER A 1 372 ? -31.860 10.223 -1.589 1.00 55.31 372 SER A CA 1
ATOM 2902 C C . SER A 1 372 ? -31.988 10.784 -2.997 1.00 55.31 372 SER A C 1
ATOM 2904 O O . SER A 1 372 ? -32.436 11.955 -3.086 1.00 55.31 372 SER A O 1
#

Secondary structure (DSSP, 8-state):
--PPPP------------PPEEEEE-TT-EEEEE-SSSPPPP-SSS--TTSTT---TTSEEEESSEEESSS--SEEPPTT-SEEEEEEEEEES-GGGEEEEEEEEEESSEEEEEETTEEEEEES--SS---TTPPPSS---GGGGG--EEEEEE----SEEEEEEEEEE-SSTT---EEEEEEEEEEE-----EEEEEEEES--SS-EEEEEEEEEEEEEEEEEESBTTB--EEEEEEEEEEEEEEEE-SPPTT-EEEEEEEETTEEEE---TT-EEEPPPPTT------EEEESS----SHHHHHHHHHHHHHHHH-SSSTT---EEEE-S-SS-TT--HHHHIIIIIHHHHHHHTTSEEEE---SSS---

Solvent-accessible surface area (backbone atoms only — not comparable to full-atom values): 20294 Å² total; per-residue (Å²): 138,83,87,81,84,79,83,81,80,81,81,82,78,80,78,72,80,78,66,55,72,42,80,74,37,53,72,50,44,67,31,37,36,47,46,84,57,64,68,80,66,55,64,82,81,78,35,44,76,40,34,64,84,34,69,58,84,89,42,48,74,43,36,26,37,31,19,36,72,79,85,77,51,69,24,77,53,54,88,73,37,52,38,42,37,37,37,42,79,46,76,34,91,57,31,80,52,32,46,37,30,42,41,34,34,27,48,28,32,8,37,40,34,22,51,55,53,40,80,76,48,75,42,52,51,66,89,74,92,80,54,72,88,51,49,17,69,47,82,54,64,70,76,55,40,74,36,75,46,77,49,77,43,74,51,85,68,48,64,38,79,39,23,42,20,37,41,34,19,33,51,49,96,80,63,76,57,40,39,35,34,52,29,30,34,34,31,38,40,75,76,56,37,71,73,38,66,49,33,29,28,82,64,34,32,30,33,34,28,45,32,36,27,38,78,39,70,40,38,44,30,37,38,24,23,72,44,84,93,52,54,82,43,76,50,74,45,83,72,64,38,39,76,48,76,49,69,53,67,86,44,62,51,62,35,58,29,31,39,30,36,25,35,96,90,40,76,47,41,76,66,43,99,67,26,29,47,60,31,35,59,57,90,88,66,90,74,92,82,45,74,48,77,42,66,60,52,10,70,61,42,69,69,49,50,52,55,49,52,51,50,52,54,50,34,57,68,40,85,78,63,51,66,58,48,65,29,35,40,36,69,11,22,44,7,49,92,43,28,44,72,67,35,34,41,53,21,40,47,69,65,42,38,75,48,28,34,40,18,38,45,49,74,49,83,31,86,28,38,44,77,130

Nearest PDB structures (foldseek):
  2n1k-assembly1_A  TM=6.657E-01  e=6.291E-03  Homo sapiens
  7mrq-assembly1_A  TM=3.177E-01  e=4.306E-04  Gallus gallus
  7mrk-assembly2_D  TM=3.188E-01  e=1.053E-03  Gallus gallus
  5e7l-assembly1_A  TM=2.725E-01  e=1.646E-03  Mus musculus
  4lhl-assembly1_A  TM=2.627E-01  e=6.574E-02  Saccharomyces cerevisiae S288C

Mean predicted aligned error: 9.37 Å

Radius of gyration: 30.46 Å; Cα contacts (8 Å, |Δi|>4): 865; chains: 1; bounding box: 66×76×83 Å

Sequence (372 aa):
MKTKNYLFTLILLISGGMYGQTTLISEGSDWNYYDLANEPSDDGQGDTWTETDYNDAPWSNGPAQLGYGDGDETTTISNSTEVGYFRKTINIADHTLYNDLVLEAIRDDGMVVYINGTEVWRDNMPSGPINYGTWASSTVGGSSESTWISNTISSNLVTGSNTIAVEIHQRSATSSDISFDFRMTGYAAIPAALTRGPYLQMGTSDQVTIRYRTNTSTETVINYGTDFNNLHLQASELTPKIDHEITLSGLSSNTTYYYEIEDLSGSIEAKSINMYVKTAPVIGSEQFVRAWILGDPGTANQNQRNVRDQYYSYVATVTQNPGQTDFMLFLGDNAYNSGTDTEYQNAFYDIYDEMLKKSVAWSTLGNHDGYS

pLDDT: mean 91.57, std 14.26, range [28.56, 98.81]